Protein 3OMZ (pdb70)

Solvent-accessible surface area: 36456 Å² total; per-residue (Å²): 124,53,85,82,47,63,55,36,47,9,90,7,82,12,96,96,89,46,10,0,3,0,18,18,34,104,54,116,17,6,115,22,12,2,37,9,20,22,102,71,79,49,68,67,55,49,120,82,45,60,117,52,35,29,37,17,101,28,95,181,53,22,60,0,32,2,80,81,4,46,66,113,13,31,14,14,4,2,4,0,28,24,22,188,80,71,97,74,0,39,24,5,58,24,32,35,8,77,7,75,123,94,47,15,65,9,48,9,32,68,1,64,39,74,53,83,29,55,5,20,2,17,0,34,6,37,23,82,56,231,54,4,54,1,0,1,1,32,22,52,111,82,91,23,8,65,43,18,4,23,1,1,6,124,80,88,77,13,90,48,90,78,33,38,2,80,29,57,88,53,27,54,9,0,17,0,47,7,66,49,1,78,83,77,7,38,8,43,5,0,0,0,0,3,73,50,57,60,90,37,16,67,2,38,9,0,127,9,2,120,5,51,12,83,152,129,45,89,90,58,57,56,46,53,7,73,13,76,19,72,117,77,41,23,0,7,0,22,14,30,102,49,106,30,3,73,28,11,2,55,44,25,53,93,91,78,55,72,40,56,39,118,86,49,72,130,56,32,36,88,39,151,50,40,0,61,6,74,110,5,50,81,108,24,31,13,19,7,2,4,0,21,13,20,104,126,84,92,24,0,81,14,6,55,24,36,29,10,79,2,80,140,96,47,18,58,40,98,58,14,52,36,73,63,89,32,44,7,52,4,32,1,6,7,42,10,91,56,245,51,15,53,4,0,0,1,34,31,48,106,83,88,17,5,73,48,17,7,29,2,0,19,128,78,161,82,16,128,52,76,59,32,36,4,85,29,74,53,58,3,55,8,0,12,0,41,2,51,45,6,89,70,82,3,39,6,32,0,0,1,0,0,1,68,48,51,64,123,34,22,62,2,49,6,1,125,10,15,119,3,54,8,78,143,105,85,63,76,52,54,49,28,84,26,92,28,55,121,80,40,25,0,6,5,23,89,132,38,12,105,30,15,0,39,34,24,68,210,63,64,60,73,69,74,148,146,48,52,61,50,53,158,69,25,7,56,23,104,118,15,45,67,138,37,43,19,28,22,19,4,4,43,14,22,108,122,92,126,47,0,39,27,16,51,32,36,82,34,55,16,109,108,65,33,70,80,215,113,81,51,75,7,47,58,67,49,99,117,262,53,24,82,22,5,20,1,32,28,50,148,78,69,45,30,58,56,31,18,18,15,19,47,136,67,168,65,39,74,65,88,120,98,35,23,67,47,71,126,59,50,13,33,33,42,42,125,87,134,11,23,1,26,0,36,43,48,48,120,36,23,36,3,58,20,2,83,93,135,129,91,50,137,19,74,25,98,50,152,97,84,20,5,7,13,27,21,95,160,87,130,28,31,1,34,31,6,65,93,77,73,43,70,66,93,68,111,87,64,108,49,62,20,156,186,31,21,8,34,32,67,105,97,119,62,41,23,30,25,71,4,2,33,34,35,112,91,91,177,38,29,56,88,15,82,32,48,72,36,108,221,128,77,55,293,39,55,6,78,64,50,49,30,48,28,42,25,74,57,123

Radius of gyration: 37.57 Å; Cα contacts (8 Å, |Δi|>4): 1800; chains: 4; bounding box: 60×83×100 Å

Secondary structure (DSSP, 8-state):
-EEEETT--EEEE----EEEEEEE-TTSPPEEEEEEETTT--EEEPTTPPBTTEEEE-----EEEESS--GGG-EEEEEEEE-TTSS-EEE---EEEEEE--EEE-----EEEETT--EEE--EEE---SS-EEEEEEE-TT--EEEEEEEETTS---EETTEEE--BGGGTB--EEESS--GGG-SEEEEEEES-SSTT---EE---EEEEEE-/-EEEETT--EEEE----EEEEEEE-TTS--EEEEEEETTT--EEEPTT--TTSEE---EEEE-S--GGG-EEEEEEEE-TTSSSEEE---EEEEEE--EEE--EEEEETTS-EEE--EEE---SS-EEEEEEE-TTS-EEEEEEEETTS---EETTEEE--BGGGTB--EEE-S--GGG-SEEEEEEE---STT---EE---EEEEEE-/-B-TT--EEEE----EEEEEE----EEEEEEETTT--EEE---SEE---EEEE-S--GGG-EEEEEEEE-TTSSSEEE---EEE-B--EEE----B--EEE--SSS-EEEEEE--TT---EEEEEEESSS---EETTEEEEEE--EEEEE---EEEEEES---TT--EEE--/----B--B-----EEEEEEE---EEEEEEETTTTEEEEPTT--EEE---BEEE---TT-EEEEEEEE-TTSSSEEE---EEE--EE---EESS-STT---B--

Structure (mmCIF, N/CA/C/O backbone):
data_3OMZ
#
_entry.id   3OMZ
#
_cell.length_a   112.370
_cell.length_b   112.370
_cell.length_c   108.110
_cell.angle_alpha   90.00
_cell.angle_beta   90.00
_cell.angle_gamma   90.00
#
_symmetry.space_group_name_H-M   'P 43'
#
loop_
_atom_site.group_PDB
_atom_site.id
_atom_site.type_symbol
_atom_site.label_atom_id
_atom_site.label_alt_id
_atom_site.label_comp_id
_atom_site.label_asym_id
_atom_site.label_entity_id
_atom_site.label_seq_id
_atom_site.pdbx_PDB_ins_code
_atom_site.Cartn_x
_atom_site.Cartn_y
_atom_site.Cartn_z
_atom_site.occupancy
_atom_site.B_iso_or_equiv
_atom_site.auth_seq_id
_atom_site.auth_comp_id
_atom_site.auth_asym_id
_atom_site.auth_atom_id
_atom_site.pdbx_PDB_model_num
ATOM 1 N N . SER A 1 11 ? -27.637 56.923 -8.137 1.00 72.97 11 SER A N 1
ATOM 2 C CA . SER A 1 11 ? -28.778 56.523 -9.070 1.00 78.41 11 SER A CA 1
ATOM 3 C C . SER A 1 11 ? -28.589 57.018 -10.503 1.00 79.09 11 SER A C 1
ATOM 4 O O . SER A 1 11 ? -28.995 58.106 -10.845 1.00 81.61 11 SER A O 1
ATOM 6 N N . VAL A 1 12 ? -28.033 56.170 -11.348 1.00 78.45 12 VAL A N 1
ATOM 7 C CA . VAL A 1 12 ? -27.451 56.603 -12.598 1.00 78.36 12 VAL A CA 1
ATOM 8 C C . VAL A 1 12 ? -28.014 55.802 -13.764 1.00 82.04 12 VAL A C 1
ATOM 9 O O . VAL A 1 12 ? -27.822 54.585 -13.843 1.00 80.80 12 VAL A O 1
ATOM 13 N N . ILE A 1 13 ? -28.720 56.492 -14.659 1.00 86.99 13 ILE A N 1
ATOM 14 C CA . ILE A 1 13 ? -29.248 55.867 -15.879 1.00 91.11 13 ILE A CA 1
ATOM 15 C C . ILE A 1 13 ? -28.188 55.939 -16.982 1.00 90.77 13 ILE A C 1
ATOM 16 O O . ILE A 1 13 ? -27.352 56.837 -17.007 1.00 88.09 13 ILE A O 1
ATOM 18 N N . ARG A 1 14 ? -28.204 54.952 -17.863 1.00 94.05 14 ARG A N 1
ATOM 19 C CA . ARG A 1 14 ? -27.275 54.908 -18.974 1.00 95.69 14 ARG A CA 1
ATOM 20 C C . ARG A 1 14 ? -27.781 53.831 -19.954 1.00 101.14 14 ARG A C 1
ATOM 21 O O . ARG A 1 14 ? -28.910 53.348 -19.801 1.00 104.86 14 ARG A O 1
ATOM 27 N N . GLN A 1 15 ? -26.995 53.488 -20.976 1.00 102.82 15 GLN A N 1
ATOM 28 C CA . GLN A 1 15 ? -27.513 52.642 -22.069 1.00 108.18 15 GLN A CA 1
ATOM 29 C C . GLN A 1 15 ? -26.427 52.000 -22.944 1.00 108.94 15 GLN A C 1
ATOM 30 O O . GLN A 1 15 ? -25.447 52.648 -23.334 1.00 108.40 15 GLN A O 1
ATOM 32 N N . THR A 1 16 ? -26.651 50.725 -23.266 1.00 111.08 16 THR A N 1
ATOM 33 C CA . THR A 1 16 ? -25.604 49.824 -23.754 1.00 110.31 16 THR A CA 1
ATOM 34 C C . THR A 1 16 ? -24.716 50.436 -24.828 1.00 111.49 16 THR A C 1
ATOM 35 O O . THR A 1 16 ? -25.182 51.193 -25.678 1.00 114.33 16 THR A O 1
ATOM 39 N N . GLY A 1 17 ? -23.427 50.104 -24.754 1.00 108.76 17 GLY A N 1
ATOM 40 C CA . GLY A 1 17 ? -22.419 50.661 -25.649 1.00 110.24 17 GLY A CA 1
ATOM 41 C C . GLY A 1 17 ? -21.804 51.924 -25.072 1.00 106.01 17 GLY A C 1
ATOM 42 O O . GLY A 1 17 ? -20.812 52.437 -25.593 1.00 107.04 17 GLY A O 1
ATOM 43 N N . SER A 1 18 ? -22.396 52.428 -23.993 1.00 101.75 18 SER A N 1
ATOM 44 C CA . SER A 1 18 ? -21.932 53.643 -23.364 1.00 97.83 18 SER A CA 1
ATOM 45 C C . SER A 1 18 ? -20.880 53.290 -22.309 1.00 93.50 18 SER A C 1
ATOM 46 O O . SER A 1 18 ? -20.381 52.159 -22.272 1.00 93.78 18 SER A O 1
ATOM 48 N N . SER A 1 19 ? -20.557 54.267 -21.456 1.00 89.85 19 SER A N 1
ATOM 49 C CA . SER A 1 19 ? -19.592 54.119 -20.363 1.00 84.20 19 SER A CA 1
ATOM 50 C C . SER A 1 19 ? -20.146 54.765 -19.104 1.00 79.99 19 SER A C 1
ATOM 51 O O . SER A 1 19 ? -21.109 55.546 -19.168 1.00 80.71 19 SER A O 1
ATOM 54 N N . ALA A 1 20 ? -19.537 54.444 -17.964 1.00 75.17 20 ALA A N 1
ATOM 55 C CA . ALA A 1 20 ? -20.033 54.913 -16.664 1.00 72.58 20 ALA A CA 1
ATOM 56 C C . ALA A 1 20 ? -18.915 55.109 -15.648 1.00 69.33 20 ALA A C 1
ATOM 57 O O . ALA A 1 20 ? -17.987 54.307 -15.555 1.00 69.24 20 ALA A O 1
ATOM 59 N N . GLU A 1 21 ? -19.027 56.151 -14.843 1.00 67.33 21 GLU A N 1
ATOM 60 C CA . GLU A 1 21 ? -17.954 56.485 -13.954 1.00 64.84 21 GLU A CA 1
ATOM 61 C C . GLU A 1 21 ? -18.433 56.390 -12.540 1.00 62.73 21 GLU A C 1
ATOM 62 O O . GLU A 1 21 ? -19.072 57.301 -12.067 1.00 63.56 21 GLU A O 1
ATOM 68 N N . ILE A 1 22 ? -18.153 55.283 -11.860 1.00 61.87 22 ILE A N 1
ATOM 69 C CA . ILE A 1 22 ? -18.471 55.205 -10.426 1.00 61.25 22 ILE A CA 1
ATOM 70 C C . ILE A 1 22 ? -17.322 55.930 -9.707 1.00 60.99 22 ILE A C 1
ATOM 71 O O . ILE A 1 22 ? -16.156 55.766 -10.062 1.00 60.24 22 ILE A O 1
ATOM 73 N N . THR A 1 23 ? -17.691 56.788 -8.761 1.00 62.63 23 THR A N 1
ATOM 74 C CA . THR A 1 23 ? -16.766 57.551 -7.949 1.00 63.83 23 THR A CA 1
ATOM 75 C C . THR A 1 23 ? -16.816 56.873 -6.624 1.00 63.79 23 THR A C 1
ATOM 76 O O . THR A 1 23 ? -17.569 55.948 -6.477 1.00 64.15 23 THR A O 1
ATOM 80 N N . CYS A 1 24 ? -16.077 57.358 -5.640 1.00 66.46 24 CYS A N 1
ATOM 81 C CA . CYS A 1 24 ? -15.937 56.630 -4.383 1.00 66.31 24 CYS A CA 1
ATOM 82 C C . CYS A 1 24 ? -15.676 57.570 -3.236 1.00 66.97 24 CYS A C 1
ATOM 83 O O . CYS A 1 24 ? -14.779 58.372 -3.310 1.00 67.86 24 CYS A O 1
ATOM 86 N N . ASP A 1 25 ? -16.415 57.449 -2.156 1.00 68.18 25 ASP A N 1
ATOM 87 C CA . ASP A 1 25 ? -16.378 58.499 -1.149 1.00 72.14 25 ASP A CA 1
ATOM 88 C C . ASP A 1 25 ? -15.873 58.067 0.220 1.00 73.43 25 ASP A C 1
ATOM 89 O O . ASP A 1 25 ? -16.491 58.384 1.241 1.00 75.97 25 ASP A O 1
ATOM 94 N N . LEU A 1 26 ? -14.744 57.365 0.247 1.00 72.68 26 LEU A N 1
ATOM 95 C CA . LEU A 1 26 ? -14.244 56.783 1.494 1.00 74.07 26 LEU A CA 1
ATOM 96 C C . LEU A 1 26 ? -13.308 57.743 2.226 1.00 77.67 26 LEU A C 1
ATOM 97 O O . LEU A 1 26 ? -12.358 58.265 1.633 1.00 78.50 26 LEU A O 1
ATOM 102 N N . GLY A 1 32 ? -4.492 51.685 1.714 1.00 79.63 32 GLY A N 1
ATOM 103 C CA . GLY A 1 32 ? -4.203 52.137 0.360 1.00 78.63 32 GLY A CA 1
ATOM 104 C C . GLY A 1 32 ? -4.947 51.367 -0.719 1.00 75.21 32 GLY A C 1
ATOM 105 O O . GLY A 1 32 ? -5.025 51.826 -1.884 1.00 75.49 32 GLY A O 1
ATOM 106 N N . TYR A 1 33 ? -5.470 50.193 -0.360 1.00 71.45 33 TYR A N 1
ATOM 107 C CA . TYR A 1 33 ? -6.103 49.322 -1.343 1.00 68.48 33 TYR A CA 1
ATOM 108 C C . TYR A 1 33 ? -7.575 49.597 -1.399 1.00 65.12 33 TYR A C 1
ATOM 109 O O . TYR A 1 33 ? -8.238 49.715 -0.374 1.00 64.86 33 TYR A O 1
ATOM 118 N N . ILE A 1 34 ? -8.116 49.680 -2.593 1.00 63.25 34 ILE A N 1
ATOM 119 C CA . ILE A 1 34 ? -9.548 49.870 -2.705 1.00 61.04 34 ILE A CA 1
ATOM 120 C C . ILE A 1 34 ? -10.149 48.710 -3.439 1.00 59.59 34 ILE A C 1
ATOM 121 O O . ILE A 1 34 ? -9.608 48.233 -4.439 1.00 60.21 34 ILE A O 1
ATOM 126 N N . HIS A 1 35 ? -11.300 48.292 -2.956 1.00 58.64 35 HIS A N 1
ATOM 127 C CA . HIS A 1 35 ? -11.997 47.158 -3.518 1.00 58.15 35 HIS A CA 1
ATOM 128 C C . HIS A 1 35 ? -13.344 47.615 -4.088 1.00 58.02 35 HIS A C 1
ATOM 129 O O . HIS A 1 35 ? -14.198 48.141 -3.356 1.00 57.00 35 HIS A O 1
ATOM 136 N N . TRP A 1 36 ? -13.537 47.414 -5.385 1.00 58.84 36 TRP A N 1
ATOM 137 C CA . TRP A 1 36 ? -14.836 47.676 -6.013 1.00 59.30 36 TRP A CA 1
ATOM 138 C C . TRP A 1 36 ? -15.681 46.401 -6.026 1.00 59.09 36 TRP A C 1
ATOM 139 O O . TRP A 1 36 ? -15.213 45.354 -6.477 1.00 60.03 36 TRP A O 1
ATOM 150 N N . TYR A 1 37 ? -16.909 46.501 -5.517 1.00 57.90 37 TYR A N 1
ATOM 151 C CA . TYR A 1 37 ? -17.855 45.407 -5.513 1.00 57.56 37 TYR A CA 1
ATOM 152 C C . TYR A 1 37 ? -19.070 45.755 -6.358 1.00 58.86 37 TYR A C 1
ATOM 153 O O . TYR A 1 37 ? -19.410 46.930 -6.520 1.00 58.52 37 TYR A O 1
ATOM 162 N N . LEU A 1 38 ? -19.742 44.727 -6.879 1.00 60.37 38 LEU A N 1
ATOM 163 C CA . LEU A 1 38 ? -20.983 44.907 -7.651 1.00 62.05 38 LEU A CA 1
ATOM 164 C C . LEU A 1 38 ? -22.057 44.124 -6.998 1.00 63.10 38 LEU A C 1
ATOM 165 O O . LEU A 1 38 ? -21.849 42.961 -6.715 1.00 64.30 38 LEU A O 1
ATOM 170 N N . HIS A 1 39 ? -23.218 44.732 -6.797 1.00 64.09 39 HIS A N 1
ATOM 171 C CA . HIS A 1 39 ? -24.308 44.053 -6.115 1.00 65.66 39 HIS A CA 1
ATOM 172 C C . HIS A 1 39 ? -25.564 44.038 -6.949 1.00 69.35 39 HIS A C 1
ATOM 173 O O . HIS A 1 39 ? -26.264 45.034 -7.014 1.00 70.36 39 HIS A O 1
ATOM 180 N N . GLN A 1 40 ? -25.844 42.901 -7.581 1.00 71.92 40 GLN A N 1
ATOM 181 C CA . GLN A 1 40 ? -26.965 42.779 -8.520 1.00 75.89 40 GLN A CA 1
ATOM 182 C C . GLN A 1 40 ? -28.195 42.207 -7.832 1.00 78.88 40 GLN A C 1
ATOM 183 O O . GLN A 1 40 ? -28.072 41.487 -6.849 1.00 78.68 40 GLN A O 1
ATOM 189 N N . GLU A 1 41 ? -29.381 42.522 -8.352 1.00 82.73 41 GLU A N 1
ATOM 190 C CA . GLU A 1 41 ? -30.641 42.119 -7.714 1.00 85.82 41 GLU A CA 1
ATOM 191 C C . GLU A 1 41 ? -30.695 40.633 -7.398 1.00 87.31 41 GLU A C 1
ATOM 192 O O . GLU A 1 41 ? -30.594 39.789 -8.289 1.00 89.07 41 GLU A O 1
ATOM 194 N N . GLY A 1 42 ? -30.856 40.324 -6.117 1.00 87.02 42 GLY A N 1
ATOM 195 C CA . GLY A 1 42 ? -31.153 38.969 -5.689 1.00 89.68 42 GLY A CA 1
ATOM 196 C C . GLY A 1 42 ? -29.914 38.107 -5.624 1.00 87.09 42 GLY A C 1
ATOM 197 O O . GLY A 1 42 ? -29.943 36.969 -5.123 1.00 88.73 42 GLY A O 1
ATOM 198 N N . LYS A 1 43 ? -28.820 38.657 -6.126 1.00 83.37 43 LYS A N 1
ATOM 199 C CA . LYS A 1 43 ? -27.542 37.994 -6.071 1.00 80.51 43 LYS A CA 1
ATOM 200 C C . LYS A 1 43 ? -26.803 38.468 -4.826 1.00 76.67 43 LYS A C 1
ATOM 201 O O . LYS A 1 43 ? -27.198 39.471 -4.226 1.00 75.81 43 LYS A O 1
ATOM 207 N N . ALA A 1 44 ? -25.766 37.740 -4.410 1.00 74.92 44 ALA A N 1
ATOM 208 C CA . ALA A 1 44 ? -24.894 38.240 -3.329 1.00 72.00 44 ALA A CA 1
ATOM 209 C C . ALA A 1 44 ? -23.849 39.139 -3.940 1.00 69.09 44 ALA A C 1
ATOM 210 O O . ALA A 1 44 ? -23.326 38.825 -5.005 1.00 70.36 44 ALA A O 1
ATOM 212 N N . PRO A 1 45 ? -23.544 40.266 -3.278 1.00 66.65 45 PRO A N 1
ATOM 213 C CA . PRO A 1 45 ? -22.457 41.166 -3.661 1.00 63.95 45 PRO A CA 1
ATOM 214 C C . PRO A 1 45 ? -21.125 40.449 -3.950 1.00 62.51 45 PRO A C 1
ATOM 215 O O . PRO A 1 45 ? -20.807 39.426 -3.331 1.00 63.48 45 PRO A O 1
ATOM 219 N N . GLN A 1 46 ? -20.360 40.973 -4.893 1.00 61.18 46 GLN A N 1
ATOM 220 C CA . GLN A 1 46 ? -19.121 40.332 -5.283 1.00 61.41 46 GLN A CA 1
ATOM 221 C C . GLN A 1 46 ? -18.042 41.333 -5.604 1.00 58.95 46 GLN A C 1
ATOM 222 O O . GLN A 1 46 ? -18.319 42.389 -6.135 1.00 60.71 46 GLN A O 1
ATOM 228 N N . ARG A 1 47 ? -16.803 40.995 -5.307 1.00 57.08 47 ARG A N 1
ATOM 229 C CA . ARG A 1 47 ? -15.681 41.856 -5.664 1.00 55.53 47 ARG A CA 1
ATOM 230 C C . ARG A 1 47 ? -15.455 41.727 -7.162 1.00 55.89 47 ARG A C 1
ATOM 231 O O . ARG A 1 47 ? -15.553 40.633 -7.705 1.00 58.89 47 ARG A O 1
ATOM 239 N N . LEU A 1 48 ? -15.212 42.841 -7.835 1.00 54.49 48 LEU A N 1
ATOM 240 C CA . LEU A 1 48 ? -14.908 42.831 -9.267 1.00 56.31 48 LEU A CA 1
ATOM 241 C C . LEU A 1 48 ? -13.391 42.828 -9.467 1.00 56.47 48 LEU A C 1
ATOM 242 O O . LEU A 1 48 ? -12.847 42.102 -10.312 1.00 57.54 48 LEU A O 1
ATOM 247 N N . LEU A 1 49 ? -12.725 43.680 -8.697 1.00 55.27 49 LEU A N 1
ATOM 248 C CA . LEU A 1 49 ? -11.284 43.699 -8.618 1.00 56.16 49 LEU A CA 1
ATOM 249 C C . LEU A 1 49 ? -10.873 44.491 -7.393 1.00 55.61 49 LEU A C 1
ATOM 250 O O . LEU A 1 49 ? -11.735 44.928 -6.604 1.00 56.20 49 LEU A O 1
ATOM 255 N N . TYR A 1 50 ? -9.566 44.659 -7.207 1.00 56.43 50 TYR A N 1
ATOM 256 C CA . TYR A 1 50 ? -9.060 45.617 -6.242 1.00 56.25 50 TYR A CA 1
ATOM 257 C C . TYR A 1 50 ? -7.910 46.317 -6.838 1.00 58.48 50 TYR A C 1
ATOM 258 O O . TYR A 1 50 ? -7.222 45.776 -7.688 1.00 60.89 50 TYR A O 1
ATOM 267 N N . TYR A 1 51 ? -7.688 47.535 -6.376 1.00 59.35 51 TYR A N 1
ATOM 268 C CA . TYR A 1 51 ? -6.732 48.416 -7.024 1.00 61.85 51 TYR A CA 1
ATOM 269 C C . TYR A 1 51 ? -5.900 49.075 -5.985 1.00 62.86 51 TYR A C 1
ATOM 270 O O . TYR A 1 51 ? -6.417 49.567 -4.988 1.00 62.77 51 TYR A O 1
ATOM 279 N N . ASP A 1 52 ? -4.598 49.068 -6.205 1.00 65.73 52 ASP A N 1
ATOM 280 C CA . ASP A 1 52 ? -3.710 49.746 -5.303 1.00 67.79 52 ASP A CA 1
ATOM 281 C C . ASP A 1 52 ? -3.304 51.086 -5.902 1.00 69.34 52 ASP A C 1
ATOM 282 O O . ASP A 1 52 ? -2.729 51.144 -6.990 1.00 69.98 52 ASP A O 1
ATOM 287 N N . SER A 1 53 ? -3.633 52.162 -5.181 1.00 69.35 53 SER A N 1
ATOM 288 C CA . SER A 1 53 ? -3.299 53.519 -5.607 1.00 70.22 53 SER A CA 1
ATOM 289 C C . SER A 1 53 ? -1.798 53.634 -5.706 1.00 73.51 53 SER A C 1
ATOM 290 O O . SER A 1 53 ? -1.271 53.979 -6.751 1.00 75.77 53 SER A O 1
ATOM 292 N N . TYR A 1 54 ? -1.104 53.310 -4.627 1.00 74.83 54 TYR A N 1
ATOM 293 C CA . TYR A 1 54 ? 0.335 53.545 -4.571 1.00 79.65 54 TYR A CA 1
ATOM 294 C C . TYR A 1 54 ? 1.015 53.145 -5.890 1.00 81.78 54 TYR A C 1
ATOM 295 O O . TYR A 1 54 ? 1.589 53.981 -6.583 1.00 83.38 54 TYR A O 1
ATOM 297 N N . THR A 1 55 ? 0.894 51.862 -6.226 1.00 81.42 55 THR A N 1
ATOM 298 C CA . THR A 1 55 ? 1.523 51.252 -7.394 1.00 83.40 55 THR A CA 1
ATOM 299 C C . THR A 1 55 ? 0.775 51.500 -8.721 1.00 82.36 55 THR A C 1
ATOM 300 O O . THR A 1 55 ? 1.277 51.171 -9.792 1.00 85.44 55 THR A O 1
ATOM 302 N N . SER A 1 56 ? -0.428 52.062 -8.651 1.00 79.27 56 SER A N 1
ATOM 303 C CA . SER A 1 56 ? -1.346 52.087 -9.802 1.00 78.34 56 SER A CA 1
ATOM 304 C C . SER A 1 56 ? -1.693 50.684 -10.307 1.00 77.62 56 SER A C 1
ATOM 305 O O . SER A 1 56 ? -2.357 50.523 -11.328 1.00 77.53 56 SER A O 1
ATOM 308 N N . SER A 1 57 ? -1.238 49.666 -9.587 1.00 78.13 57 SER A N 1
ATOM 309 C CA . SER A 1 57 ? -1.520 48.283 -9.953 1.00 77.63 57 SER A CA 1
ATOM 310 C C . SER A 1 57 ? -3.028 48.015 -9.865 1.00 73.36 57 SER A C 1
ATOM 311 O O . SER A 1 57 ? -3.747 48.682 -9.131 1.00 69.66 57 SER A O 1
ATOM 313 N N . VAL A 1 58 ? -3.492 47.050 -10.651 1.00 74.30 58 VAL A N 1
ATOM 314 C CA . VAL A 1 58 ? -4.861 46.550 -10.559 1.00 71.64 58 VAL A CA 1
ATOM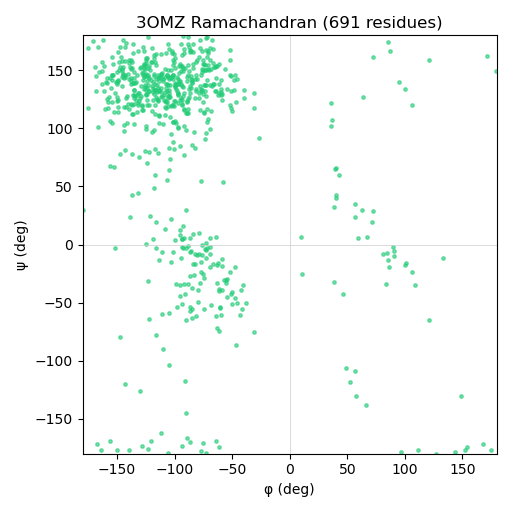 315 C C . VAL A 1 58 ? -4.857 45.031 -10.672 1.00 71.48 58 VAL A C 1
ATOM 316 O O . VAL A 1 58 ? -4.075 44.465 -11.421 1.00 73.90 58 VAL A O 1
ATOM 320 N N . VAL A 1 59 ? -5.732 44.375 -9.928 1.00 68.50 59 VAL A N 1
ATOM 321 C CA . VAL A 1 59 ? -5.808 42.928 -9.962 1.00 69.43 59 VAL A CA 1
ATOM 322 C C . VAL A 1 59 ? -7.248 42.528 -10.201 1.00 69.30 59 VAL A C 1
ATOM 323 O O . VAL A 1 59 ? -8.097 42.794 -9.375 1.00 66.87 59 VAL A O 1
ATOM 327 N N . LEU A 1 60 ? -7.531 41.886 -11.330 1.00 73.40 60 LEU A N 1
ATOM 328 C CA . LEU A 1 60 ? -8.921 41.614 -11.714 1.00 73.51 60 LEU A CA 1
ATOM 329 C C . LEU A 1 60 ? -9.287 40.222 -11.211 1.00 75.61 60 LEU A C 1
ATOM 330 O O . LEU A 1 60 ? -8.413 39.382 -11.052 1.00 78.08 60 LEU A O 1
ATOM 333 N N . GLU A 1 61 ? -10.559 39.959 -10.951 1.00 76.36 61 GLU A N 1
ATOM 334 C CA . GLU A 1 61 ? -10.952 38.597 -10.544 1.00 79.36 61 GLU A CA 1
ATOM 335 C C . GLU A 1 61 ? -11.233 37.678 -11.730 1.00 83.99 61 GLU A C 1
ATOM 336 O O . GLU A 1 61 ? -11.354 38.141 -12.883 1.00 86.24 61 GLU A O 1
ATOM 342 N N . SER A 1 62 ? -11.342 36.380 -11.434 1.00 86.14 62 SER A N 1
ATOM 343 C CA . SER A 1 62 ? -11.544 35.346 -12.467 1.00 91.12 62 SER A CA 1
ATOM 344 C C . SER A 1 62 ? -12.698 35.668 -13.394 1.00 92.36 62 SER A C 1
ATOM 345 O O . SER A 1 62 ? -13.802 36.022 -12.959 1.00 90.38 62 SER A O 1
ATOM 348 N N . GLY A 1 63 ? -12.431 35.543 -14.685 1.00 96.37 63 GLY A N 1
ATOM 349 C CA . GLY A 1 63 ? -13.434 35.813 -15.689 1.00 98.38 63 GLY A CA 1
ATOM 350 C C . GLY A 1 63 ? -13.530 37.277 -16.021 1.00 96.33 63 GLY A C 1
ATOM 351 O O . GLY A 1 63 ? -13.803 37.616 -17.168 1.00 99.87 63 GLY A O 1
ATOM 352 N N . ILE A 1 64 ? -13.312 38.153 -15.037 1.00 91.65 64 ILE A N 1
ATOM 353 C CA . ILE A 1 64 ? -13.409 39.589 -15.296 1.00 89.98 64 ILE A CA 1
ATOM 354 C C . ILE A 1 64 ? -12.405 39.987 -16.365 1.00 93.25 64 ILE A C 1
ATOM 355 O O . ILE A 1 64 ? -11.240 39.575 -16.337 1.00 94.49 64 ILE A O 1
ATOM 360 N N . SER A 1 65 ? -12.874 40.775 -17.325 1.00 95.24 65 SER A N 1
ATOM 361 C CA . SER A 1 65 ? -12.065 41.080 -18.502 1.00 99.28 65 SER A CA 1
ATOM 362 C C . SER A 1 65 ? -11.333 42.418 -18.360 1.00 96.68 65 SER A C 1
ATOM 363 O O . SER A 1 65 ? -11.935 43.439 -17.971 1.00 93.48 65 SER A O 1
ATOM 366 N N . PRO A 1 66 ? -10.016 42.401 -18.637 1.00 97.74 66 PRO A N 1
ATOM 367 C CA . PRO A 1 66 ? -9.174 43.602 -18.644 1.00 96.13 66 PRO A CA 1
ATOM 368 C C . PRO A 1 66 ? -9.560 44.563 -19.754 1.00 96.72 66 PRO A C 1
ATOM 369 O O . PRO A 1 66 ? -9.834 44.132 -20.868 1.00 101.38 66 PRO A O 1
ATOM 373 N N . GLY A 1 67 ? -9.575 45.853 -19.448 1.00 92.47 67 GLY A N 1
ATOM 374 C CA . GLY A 1 67 ? -9.976 46.852 -20.422 1.00 93.35 67 GLY A CA 1
ATOM 375 C C . GLY A 1 67 ? -11.466 47.121 -20.395 1.00 90.88 67 GLY A C 1
ATOM 376 O O . GLY A 1 67 ? -11.956 47.965 -21.150 1.00 92.48 67 GLY A O 1
ATOM 377 N N . LYS A 1 68 ? -12.181 46.387 -19.543 1.00 87.38 68 LYS A N 1
ATOM 378 C CA . LYS A 1 68 ? -13.582 46.673 -19.223 1.00 84.64 68 LYS A CA 1
ATOM 379 C C . LYS A 1 68 ? -13.670 47.691 -18.090 1.00 79.75 68 LYS A C 1
ATOM 380 O O . LYS A 1 68 ? -14.348 48.707 -18.199 1.00 78.85 68 LYS A O 1
ATOM 386 N N . TYR A 1 69 ? -13.007 47.392 -16.983 1.00 76.66 69 TYR A N 1
ATOM 387 C CA . TYR A 1 69 ? -12.976 48.307 -15.857 1.00 73.23 69 TYR A CA 1
ATOM 388 C C . TYR A 1 69 ? -11.682 49.080 -15.850 1.00 74.05 69 TYR A C 1
ATOM 389 O O . TYR A 1 69 ? -10.611 48.480 -15.858 1.00 76.11 69 TYR A O 1
ATOM 398 N N . ASP A 1 70 ? -11.766 50.407 -15.858 1.00 73.85 70 ASP A N 1
ATOM 399 C CA . ASP A 1 70 ? -10.577 51.224 -15.712 1.00 74.75 70 ASP A CA 1
ATOM 400 C C . ASP A 1 70 ? -10.647 51.945 -14.366 1.00 71.84 70 ASP A C 1
ATOM 401 O O . ASP A 1 70 ? -11.696 52.442 -13.980 1.00 70.78 70 ASP A O 1
ATOM 406 N N . THR A 1 71 ? -9.540 51.941 -13.626 1.00 71.52 71 THR A N 1
ATOM 407 C CA . THR A 1 71 ? -9.499 52.556 -12.306 1.00 69.58 71 THR A CA 1
ATOM 408 C C . THR A 1 71 ? -8.407 53.605 -12.197 1.00 70.68 71 THR A C 1
ATOM 409 O O . THR A 1 71 ? -7.309 53.405 -12.711 1.00 73.17 71 THR A O 1
ATOM 413 N N . TYR A 1 72 ? -8.726 54.703 -11.506 1.00 69.69 72 TYR A N 1
ATOM 414 C CA . TYR A 1 72 ? -7.871 55.870 -11.411 1.00 71.81 72 TYR A CA 1
ATOM 415 C C . TYR A 1 72 ? -7.969 56.559 -10.068 1.00 72.49 72 TYR A C 1
ATOM 416 O O . TYR A 1 72 ? -8.965 56.410 -9.377 1.00 72.98 72 TYR A O 1
ATOM 425 N N . GLY A 1 73 ? -6.953 57.328 -9.686 1.00 75.45 73 GLY A N 1
ATOM 426 C CA . GLY A 1 73 ? -7.056 58.156 -8.470 1.00 76.19 73 GLY A CA 1
ATOM 427 C C . GLY A 1 73 ? -6.481 57.602 -7.164 1.00 76.70 73 GLY A C 1
ATOM 428 O O . GLY A 1 73 ? -5.936 56.503 -7.119 1.00 76.24 73 GLY A O 1
ATOM 429 N N . SER A 1 74 ? -6.628 58.392 -6.099 1.00 78.32 74 SER A N 1
ATOM 430 C CA . SER A 1 74 ? -5.998 58.145 -4.793 1.00 79.94 74 SER A CA 1
ATOM 431 C C . SER A 1 74 ? -6.863 58.745 -3.694 1.00 80.73 74 SER A C 1
ATOM 432 O O . SER A 1 74 ? -7.014 58.152 -2.624 1.00 82.62 74 SER A O 1
ATOM 434 N N . LYS A 1 77 ? -12.128 62.043 -3.393 1.00 81.08 77 LYS A N 1
ATOM 435 C CA . LYS A 1 77 ? -12.004 63.193 -4.306 1.00 82.37 77 LYS A CA 1
ATOM 436 C C . LYS A 1 77 ? -11.443 62.806 -5.688 1.00 81.03 77 LYS A C 1
ATOM 437 O O . LYS A 1 77 ? -11.927 63.270 -6.736 1.00 82.17 77 LYS A O 1
ATOM 440 N N . ASN A 1 78 ? -10.418 61.958 -5.695 1.00 78.80 78 ASN A N 1
ATOM 441 C CA . ASN A 1 78 ? -9.840 61.507 -6.945 1.00 76.26 78 ASN A CA 1
ATOM 442 C C . ASN A 1 78 ? -10.345 60.113 -7.391 1.00 72.30 78 ASN A C 1
ATOM 443 O O . ASN A 1 78 ? -10.477 59.902 -8.585 1.00 72.98 78 ASN A O 1
ATOM 445 N N . LEU A 1 79 ? -10.639 59.181 -6.475 1.00 68.25 79 LEU A N 1
ATOM 446 C CA . LEU A 1 79 ? -10.778 57.738 -6.846 1.00 65.31 79 LEU A CA 1
ATOM 447 C C . LEU A 1 79 ? -12.013 57.345 -7.652 1.00 62.15 79 LEU A C 1
ATOM 448 O O . LEU A 1 79 ? -13.128 57.398 -7.141 1.00 62.66 79 LEU A O 1
ATOM 453 N N . ARG A 1 80 ? -11.832 56.868 -8.872 1.00 59.20 80 ARG A N 1
ATOM 454 C CA . ARG A 1 80 ? -12.970 56.537 -9.693 1.00 56.55 80 ARG A CA 1
ATOM 455 C C . ARG A 1 80 ? -12.752 55.219 -10.405 1.00 58.26 80 ARG A C 1
ATOM 456 O O . ARG A 1 80 ? -11.626 54.789 -10.595 1.00 57.96 80 ARG A O 1
ATOM 462 N N . MET A 1 81 ? -13.845 54.572 -10.805 1.00 60.27 81 MET A N 1
ATOM 463 C CA . MET A 1 81 ? -13.781 53.438 -11.728 1.00 62.71 81 MET A CA 1
ATOM 464 C C . MET A 1 81 ? -14.669 53.728 -12.913 1.00 64.37 81 MET A C 1
ATOM 465 O O . MET A 1 81 ? -15.840 54.060 -12.726 1.00 64.72 81 MET A O 1
ATOM 470 N N . ILE A 1 82 ? -14.120 53.585 -14.122 1.00 66.13 82 ILE A N 1
ATOM 471 C CA . ILE A 1 82 ? -14.914 53.658 -15.337 1.00 68.06 82 ILE A CA 1
ATOM 472 C C . ILE A 1 82 ? -15.153 52.274 -15.985 1.00 70.62 82 ILE A C 1
ATOM 473 O O . ILE A 1 82 ? -14.210 51.533 -16.232 1.00 71.43 82 ILE A O 1
ATOM 478 N N . LEU A 1 83 ? -16.429 51.968 -16.252 1.00 72.74 83 LEU A N 1
ATOM 479 C CA . LEU A 1 83 ? -16.905 50.801 -17.009 1.00 75.75 83 LEU A CA 1
ATOM 480 C C . LEU A 1 83 ? -16.954 51.092 -18.512 1.00 81.34 83 LEU A C 1
ATOM 481 O O . LEU A 1 83 ? -17.516 52.108 -18.915 1.00 82.29 83 LEU A O 1
ATOM 486 N N . ARG A 1 84 ? -16.445 50.175 -19.343 1.00 86.06 84 ARG A N 1
ATOM 487 C CA . ARG A 1 84 ? -16.040 50.514 -20.727 1.00 91.04 84 ARG A CA 1
ATOM 488 C C . ARG A 1 84 ? -17.027 50.273 -21.854 1.00 95.16 84 ARG A C 1
ATOM 489 O O . ARG A 1 84 ? -17.005 51.009 -22.854 1.00 98.50 84 ARG A O 1
ATOM 497 N N . ASN A 1 85 ? -17.837 49.221 -21.753 1.00 95.32 85 ASN A N 1
ATOM 498 C CA . ASN A 1 85 ? -18.767 48.882 -22.849 1.00 99.63 85 ASN A CA 1
ATOM 499 C C . ASN A 1 85 ? -20.065 48.378 -22.252 1.00 98.13 85 ASN A C 1
ATOM 500 O O . ASN A 1 85 ? -20.281 47.171 -22.160 1.00 99.93 85 ASN A O 1
ATOM 505 N N . LEU A 1 86 ? -20.935 49.283 -21.837 1.00 95.13 86 LEU A N 1
ATOM 506 C CA . LEU A 1 86 ? -22.036 48.864 -20.992 1.00 92.91 86 LEU A CA 1
ATOM 507 C C . LEU A 1 86 ? -22.999 47.917 -21.693 1.00 97.78 86 LEU A C 1
ATOM 508 O O . LEU A 1 86 ? -23.135 47.933 -22.917 1.00 102.67 86 LEU A O 1
ATOM 513 N N . ILE A 1 87 ? -23.641 47.086 -20.872 1.00 96.62 87 ILE A N 1
ATOM 514 C CA . ILE A 1 87 ? -24.535 46.009 -21.296 1.00 100.29 87 ILE A CA 1
ATOM 515 C C . ILE A 1 87 ? -25.452 45.759 -20.107 1.00 98.17 87 ILE A C 1
ATOM 516 O O . ILE A 1 87 ? -25.012 45.844 -18.968 1.00 93.18 87 ILE A O 1
ATOM 518 N N . GLU A 1 88 ? -26.721 45.459 -20.350 1.00 102.46 88 GLU A N 1
ATOM 519 C CA . GLU A 1 88 ? -27.707 45.426 -19.265 1.00 101.83 88 GLU A CA 1
ATOM 520 C C . GLU A 1 88 ? -27.256 44.647 -18.028 1.00 98.30 88 GLU A C 1
ATOM 521 O O . GLU A 1 88 ? -27.787 44.851 -16.934 1.00 96.98 88 GLU A O 1
ATOM 523 N N . ASN A 1 89 ? -26.261 43.778 -18.187 1.00 97.58 89 ASN A N 1
ATOM 524 C CA . ASN A 1 89 ? -25.756 42.981 -17.070 1.00 93.74 89 ASN A CA 1
ATOM 525 C C . ASN A 1 89 ? -24.850 43.798 -16.150 1.00 87.50 89 ASN A C 1
ATOM 526 O O . ASN A 1 89 ? -24.682 43.479 -14.979 1.00 84.64 89 ASN A O 1
ATOM 531 N N . ASP A 1 90 ? -24.264 44.860 -16.686 1.00 86.04 90 ASP A N 1
ATOM 532 C CA . ASP A 1 90 ? -23.518 45.814 -15.876 1.00 80.66 90 ASP A CA 1
ATOM 533 C C . ASP A 1 90 ? -24.471 46.541 -14.935 1.00 79.23 90 ASP A C 1
ATOM 534 O O . ASP A 1 90 ? -24.044 47.155 -13.963 1.00 75.14 90 ASP A O 1
ATOM 539 N N . SER A 1 91 ? -25.768 46.471 -15.238 1.00 82.95 91 SER A N 1
ATOM 540 C CA . SER A 1 91 ? -26.807 46.957 -14.333 1.00 82.73 91 SER A CA 1
ATOM 541 C C . SER A 1 91 ? -26.548 46.416 -12.929 1.00 79.69 91 SER A C 1
ATOM 542 O O . SER A 1 91 ? -26.118 45.274 -12.767 1.00 79.72 91 SER A O 1
ATOM 544 N N . GLY A 1 92 ? -26.789 47.239 -11.917 1.00 77.79 92 GLY A N 1
ATOM 545 C CA . GLY A 1 92 ? -26.509 46.846 -10.541 1.00 75.17 92 GLY A CA 1
ATOM 546 C C . GLY A 1 92 ? -26.012 48.030 -9.746 1.00 72.42 92 GLY A C 1
ATOM 547 O O . GLY A 1 92 ? -25.916 49.131 -10.275 1.00 73.20 92 GLY A O 1
ATOM 548 N N . VAL A 1 93 ? -25.685 47.805 -8.479 1.00 70.13 93 VAL A N 1
ATOM 549 C CA . VAL A 1 93 ? -25.191 48.873 -7.617 1.00 67.76 93 VAL A CA 1
ATOM 550 C C . VAL A 1 93 ? -23.751 48.628 -7.200 1.00 64.63 93 VAL A C 1
ATOM 551 O O . VAL A 1 93 ? -23.433 47.587 -6.615 1.00 64.04 93 VAL A O 1
ATOM 555 N N . TYR A 1 94 ? -22.891 49.605 -7.488 1.00 63.31 94 TYR A N 1
ATOM 556 C CA . TYR A 1 94 ? -21.440 49.465 -7.290 1.00 60.15 94 TYR A CA 1
ATOM 557 C C . TYR A 1 94 ? -20.961 50.100 -5.992 1.00 59.42 94 TYR A C 1
ATOM 558 O O . TYR A 1 94 ? -21.395 51.171 -5.630 1.00 60.09 94 TYR A O 1
ATOM 567 N N . TYR A 1 95 ? -20.070 49.419 -5.291 1.00 59.43 95 TYR A N 1
ATOM 568 C CA . TYR A 1 95 ? -19.514 49.914 -4.033 1.00 60.04 95 TYR A CA 1
ATOM 569 C C . TYR A 1 95 ? -17.986 49.890 -4.070 1.00 58.89 95 TYR A C 1
ATOM 570 O O . TYR A 1 95 ? -17.408 48.949 -4.580 1.00 59.79 95 TYR A O 1
ATOM 579 N N . CYS A 1 96 ? -17.330 50.889 -3.494 1.00 58.62 96 CYS A N 1
ATOM 580 C CA . CYS A 1 96 ? -15.886 50.832 -3.285 1.00 57.92 96 CYS A CA 1
ATOM 581 C C . CYS A 1 96 ? -15.665 50.476 -1.830 1.00 56.13 96 CYS A C 1
ATOM 582 O O . CYS A 1 96 ? -16.465 50.855 -1.006 1.00 56.54 96 CYS A O 1
ATOM 585 N N . ALA A 1 97 ? -14.612 49.722 -1.516 1.00 54.78 97 ALA A N 1
ATOM 586 C CA . ALA A 1 97 ? -14.390 49.268 -0.127 1.00 54.81 97 ALA A CA 1
ATOM 587 C C . ALA A 1 97 ? -12.917 49.236 0.300 1.00 53.56 97 ALA A C 1
ATOM 588 O O . ALA A 1 97 ? -12.045 49.184 -0.544 1.00 54.04 97 ALA A O 1
ATOM 590 N N . THR A 1 98 ? -12.663 49.293 1.604 1.00 52.62 98 THR A N 1
ATOM 591 C CA . THR A 1 98 ? -11.316 49.260 2.129 1.00 53.69 98 THR A CA 1
ATOM 592 C C . THR A 1 98 ? -11.296 48.742 3.519 1.00 54.55 98 THR A C 1
ATOM 593 O O . THR A 1 98 ? -12.167 49.070 4.292 1.00 55.32 98 THR A O 1
ATOM 597 N N . TRP A 1 99 ? -10.237 48.030 3.876 1.00 55.43 99 TRP A N 1
ATOM 598 C CA . TRP A 1 99 ? -10.106 47.550 5.233 1.00 57.65 99 TRP A CA 1
ATOM 599 C C . TRP A 1 99 ? -9.920 48.726 6.156 1.00 60.44 99 TRP A C 1
ATOM 600 O O . TRP A 1 99 ? -9.267 49.665 5.797 1.00 61.20 99 TRP A O 1
ATOM 611 N N . ASP A 1 100 ? -10.580 48.703 7.305 1.00 63.90 100 ASP A N 1
ATOM 612 C CA . ASP A 1 100 ? -10.354 49.686 8.357 1.00 68.86 100 ASP A CA 1
ATOM 613 C C . ASP A 1 100 ? -8.866 49.721 8.634 1.00 73.10 100 ASP A C 1
ATOM 614 O O . ASP A 1 100 ? -8.126 48.765 8.317 1.00 72.72 100 ASP A O 1
ATOM 616 N N . GLN A 1 101 ? -8.444 50.835 9.229 1.00 78.02 101 GLN A N 1
ATOM 617 C CA . GLN A 1 101 ? -7.068 51.044 9.661 1.00 82.18 101 GLN A CA 1
ATOM 618 C C . GLN A 1 101 ? -6.578 49.997 10.667 1.00 83.95 101 GLN A C 1
ATOM 619 O O . GLN A 1 101 ? -5.382 49.846 10.872 1.00 86.84 101 GLN A O 1
ATOM 625 N N . ASN A 1 102 ? -7.486 49.283 11.312 1.00 83.49 102 ASN A N 1
ATOM 626 C CA . ASN A 1 102 ? -7.068 48.299 12.306 1.00 85.96 102 ASN A CA 1
ATOM 627 C C . ASN A 1 102 ? -7.592 46.938 11.908 1.00 82.44 102 ASN A C 1
ATOM 628 O O . ASN A 1 102 ? -7.782 46.055 12.735 1.00 82.95 102 ASN A O 1
ATOM 630 N N . TYR A 1 103 ? -7.837 46.795 10.615 1.00 79.35 103 TYR A N 1
ATOM 631 C CA . TYR A 1 103 ? -8.416 45.572 10.044 1.00 77.13 103 TYR A CA 1
ATOM 632 C C . TYR A 1 103 ? -9.494 44.915 10.893 1.00 78.26 103 TYR A C 1
ATOM 633 O O . TYR A 1 103 ? -9.634 43.698 10.871 1.00 78.17 103 TYR A O 1
ATOM 642 N N . TYR A 1 104 ? -10.272 45.689 11.633 1.00 80.36 104 TYR A N 1
ATOM 643 C CA . TYR A 1 104 ? -11.402 45.089 12.297 1.00 81.58 104 TYR A CA 1
ATOM 644 C C . TYR A 1 104 ? -12.488 44.804 11.282 1.00 78.42 104 TYR A C 1
ATOM 645 O O . TYR A 1 104 ? -13.263 43.890 11.460 1.00 80.27 104 TYR A O 1
ATOM 654 N N . LYS A 1 105 ? -12.552 45.581 10.207 1.00 75.03 105 LYS A N 1
ATOM 655 C CA . LYS A 1 105 ? -13.715 45.540 9.334 1.00 70.73 105 LYS A CA 1
ATOM 656 C C . LYS A 1 105 ? -13.388 46.183 7.993 1.00 66.57 105 LYS A C 1
ATOM 657 O O . LYS A 1 105 ? -12.473 46.979 7.882 1.00 66.52 105 LYS A O 1
ATOM 663 N N . LYS A 1 106 ? -14.140 45.827 6.965 1.00 56.45 106 LYS A N 1
ATOM 664 C CA . LYS A 1 106 ? -14.001 46.467 5.682 1.00 54.54 106 LYS A CA 1
ATOM 665 C C . LYS A 1 106 ? -15.036 47.576 5.689 1.00 54.82 106 LYS A C 1
ATOM 666 O O . LYS A 1 106 ? -16.139 47.372 6.168 1.00 54.79 106 LYS A O 1
ATOM 672 N N . LEU A 1 107 ? -14.671 48.765 5.223 1.00 55.50 107 LEU A N 1
ATOM 673 C CA . LEU A 1 107 ? -15.627 49.880 5.134 1.00 57.33 107 LEU A CA 1
ATOM 674 C C . LEU A 1 107 ? -16.145 49.951 3.698 1.00 57.21 107 LEU A C 1
ATOM 675 O O . LEU A 1 107 ? -15.420 49.638 2.755 1.00 55.91 107 LEU A O 1
ATOM 677 N N . PHE A 1 108 ? -17.421 50.309 3.539 1.00 58.98 108 PHE A N 1
ATOM 678 C CA . PHE A 1 108 ? -18.041 50.389 2.212 1.00 58.54 108 PHE A CA 1
ATOM 679 C C . PHE A 1 108 ? -18.481 51.776 1.916 1.00 60.67 108 PHE A C 1
ATOM 680 O O . PHE A 1 108 ? -18.902 52.485 2.794 1.00 62.90 108 PHE A O 1
ATOM 688 N N . GLY A 1 109 ? -18.374 52.158 0.663 1.00 62.30 109 GLY A N 1
ATOM 689 C CA . GLY A 1 109 ? -18.802 53.477 0.218 1.00 65.96 109 GLY A CA 1
ATOM 690 C C . GLY A 1 109 ? -20.312 53.609 0.073 1.00 67.79 109 GLY A C 1
ATOM 691 O O . GLY A 1 109 ? -21.086 52.684 0.363 1.00 65.70 109 GLY A O 1
ATOM 692 N N . SER A 1 110 ? -20.723 54.786 -0.377 1.00 71.30 110 SER A N 1
ATOM 693 C CA . SER A 1 110 ? -22.126 55.161 -0.382 1.00 73.79 110 SER A CA 1
ATOM 694 C C . SER A 1 110 ? -23.003 54.228 -1.197 1.00 72.48 110 SER A C 1
ATOM 695 O O . SER A 1 110 ? -24.137 53.937 -0.783 1.00 74.12 110 SER A O 1
ATOM 698 N N . GLY A 1 111 ? -22.513 53.762 -2.345 1.00 70.07 111 GLY A N 1
ATOM 699 C CA . GLY A 1 111 ? -23.365 52.956 -3.240 1.00 69.26 111 GLY A CA 1
ATOM 700 C C . GLY A 1 111 ? -23.954 53.726 -4.428 1.00 71.90 111 GLY A C 1
ATOM 701 O O . GLY A 1 111 ? -24.507 54.837 -4.299 1.00 74.70 111 GLY A O 1
ATOM 702 N N . THR A 1 112 ? -23.851 53.106 -5.597 1.00 70.45 112 THR A N 1
ATOM 703 C CA . THR A 1 112 ? -24.217 53.740 -6.853 1.00 72.03 112 THR A CA 1
ATOM 704 C C . THR A 1 112 ? -24.934 52.707 -7.706 1.00 72.13 112 THR A C 1
ATOM 705 O O . THR A 1 112 ? -24.352 51.670 -8.067 1.00 69.62 112 THR A O 1
ATOM 709 N N . SER A 1 113 ? -26.206 52.982 -7.991 1.00 74.18 113 SER A N 1
ATOM 710 C CA . SER A 1 113 ? -27.004 52.102 -8.809 1.00 74.51 113 SER A CA 1
ATOM 711 C C . SER A 1 113 ? -26.820 52.542 -10.248 1.00 77.76 113 SER A C 1
ATOM 712 O O . SER A 1 113 ? -27.010 53.711 -10.572 1.00 80.46 113 SER A O 1
ATOM 714 N N . LEU A 1 114 ? -26.382 51.625 -11.105 1.00 77.82 114 LEU A N 1
ATOM 715 C CA . LEU A 1 114 ? -26.359 51.895 -12.541 1.00 82.02 114 LEU A CA 1
ATOM 716 C C . LEU A 1 114 ? -27.465 51.061 -13.203 1.00 84.97 114 LEU A C 1
ATOM 717 O O . LEU A 1 114 ? -27.857 49.998 -12.700 1.00 82.94 114 LEU A O 1
ATOM 719 N N . VAL A 1 115 ? -27.977 51.584 -14.315 1.00 90.10 115 VAL A N 1
ATOM 720 C CA . VAL A 1 115 ? -28.939 50.898 -15.138 1.00 93.16 115 VAL A CA 1
ATOM 721 C C . VAL A 1 115 ? -28.570 51.086 -16.609 1.00 98.44 115 VAL A C 1
ATOM 722 O O . VAL A 1 115 ? -28.645 52.199 -17.146 1.00 101.79 115 VAL A O 1
ATOM 726 N N . VAL A 1 116 ? -28.164 49.998 -17.257 1.00 99.68 116 VAL A N 1
ATOM 727 C CA . VAL A 1 116 ? -27.881 50.028 -18.692 1.00 105.20 116 VAL A CA 1
ATOM 728 C C . VAL A 1 116 ? -29.136 49.645 -19.501 1.00 111.00 116 VAL A C 1
ATOM 729 O O . VAL A 1 116 ? -29.642 48.530 -19.393 1.00 111.16 116 VAL A O 1
ATOM 733 N N . THR A 1 117 ? -29.648 50.572 -20.297 1.00 117.14 117 THR A N 1
ATOM 734 C CA . THR A 1 117 ? -30.889 50.332 -21.026 1.00 123.15 117 THR A CA 1
ATOM 735 C C . THR A 1 117 ? -30.673 50.149 -22.525 1.00 128.43 117 THR A C 1
ATOM 736 O O . THR A 1 117 ? -29.814 50.805 -23.131 1.00 130.23 117 THR A O 1
ATOM 740 N N . ASP A 1 118 ? -31.484 49.265 -23.112 1.00 131.44 118 ASP A N 1
ATOM 741 C CA . ASP A 1 118 ? -31.388 48.911 -24.527 1.00 136.10 118 ASP A CA 1
ATOM 742 C C . ASP A 1 118 ? -32.197 49.866 -25.390 1.00 142.17 118 ASP A C 1
ATOM 743 O O . ASP A 1 118 ? -33.091 50.549 -24.896 1.00 143.11 118 ASP A O 1
ATOM 745 N N . GLN A 1 137 ? -15.322 27.413 -0.682 1.00 64.15 137 GLN A N 1
ATOM 746 C CA . GLN A 1 137 ? -15.724 28.558 0.166 1.00 62.52 137 GLN A CA 1
ATOM 747 C C . GLN A 1 137 ? -17.078 29.152 -0.261 1.00 61.43 137 GLN A C 1
ATOM 748 O O . GLN A 1 137 ? -17.133 29.878 -1.231 1.00 62.72 137 GLN A O 1
ATOM 754 N N . LYS A 1 138 ? -18.159 28.844 0.460 1.00 60.30 138 LYS A N 1
ATOM 755 C CA . LYS A 1 138 ? -19.521 29.284 0.093 1.00 58.94 138 LYS A CA 1
ATOM 756 C C . LYS A 1 138 ? -20.175 29.935 1.292 1.00 56.33 138 LYS A C 1
ATOM 757 O O . LYS A 1 138 ? -19.810 29.629 2.423 1.00 55.33 138 LYS A O 1
ATOM 759 N N . VAL A 1 139 ? -21.107 30.860 1.057 1.00 55.27 139 VAL A N 1
ATOM 760 C CA . VAL A 1 139 ? -21.863 31.458 2.169 1.00 54.46 139 VAL A CA 1
ATOM 761 C C . VAL A 1 139 ? -23.304 31.588 1.839 1.00 56.22 139 VAL A C 1
ATOM 762 O O . VAL A 1 139 ? -23.639 32.259 0.895 1.00 58.09 139 VAL A O 1
ATOM 766 N N . THR A 1 140 ? -24.182 30.975 2.612 1.00 57.56 140 THR A N 1
ATOM 767 C CA . THR A 1 140 ? -25.561 31.003 2.227 1.00 59.33 140 THR A CA 1
ATOM 768 C C . THR A 1 140 ? -26.421 31.395 3.396 1.00 59.71 140 THR A C 1
ATOM 769 O O . THR A 1 140 ? -26.288 30.850 4.480 1.00 58.12 140 THR A O 1
ATOM 773 N N . GLN A 1 141 ? -27.296 32.368 3.150 1.00 61.88 141 GLN A N 1
ATOM 774 C CA . GLN A 1 141 ? -28.303 32.750 4.120 1.00 64.77 141 GLN A CA 1
ATOM 775 C C . GLN A 1 141 ? -29.689 32.614 3.488 1.00 68.60 141 GLN A C 1
ATOM 776 O O . GLN A 1 141 ? -30.300 33.566 3.047 1.00 70.54 141 GLN A O 1
ATOM 782 N N . ALA A 1 142 ? -30.175 31.388 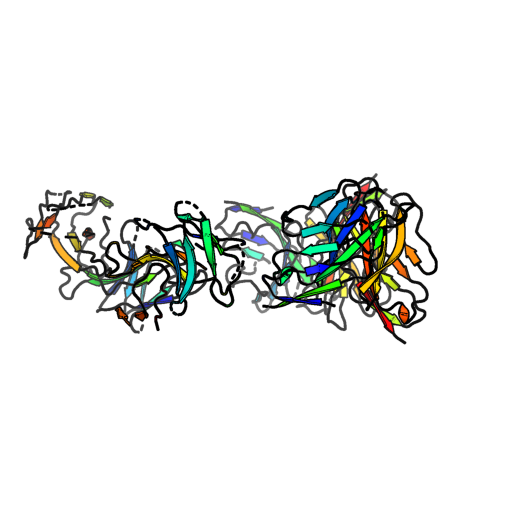3.453 1.00 72.25 142 ALA A N 1
ATOM 783 C CA . ALA A 1 142 ? -31.405 31.089 2.755 1.00 76.71 142 ALA A CA 1
ATOM 784 C C . ALA A 1 142 ? -32.605 31.621 3.526 1.00 80.35 142 ALA A C 1
ATOM 785 O O . ALA A 1 142 ? -33.749 31.538 3.044 1.00 83.29 142 ALA A O 1
ATOM 787 N N . GLN A 1 143 ? -32.377 32.169 4.715 1.00 80.94 143 GLN A N 1
ATOM 788 C CA . GLN A 1 143 ? -33.536 32.526 5.522 1.00 85.03 143 GLN A CA 1
ATOM 789 C C . GLN A 1 143 ? -34.384 33.471 4.674 1.00 86.49 143 GLN A C 1
ATOM 790 O O . GLN A 1 143 ? -33.853 34.167 3.804 1.00 85.08 143 GLN A O 1
ATOM 796 N N . SER A 1 144 ? -35.696 33.458 4.903 1.00 89.69 144 SER A N 1
ATOM 797 C CA . SER A 1 144 ? -36.644 34.202 4.061 1.00 92.22 144 SER A CA 1
ATOM 798 C C . SER A 1 144 ? -36.939 35.556 4.711 1.00 93.12 144 SER A C 1
ATOM 799 O O . SER A 1 144 ? -36.794 35.692 5.931 1.00 94.02 144 SER A O 1
ATOM 801 N N . SER A 1 145 ? -37.342 36.552 3.919 1.00 92.94 145 SER A N 1
ATOM 802 C CA . SER A 1 145 ? -37.810 37.803 4.495 1.00 93.26 145 SER A CA 1
ATOM 803 C C . SER A 1 145 ? -38.446 37.452 5.826 1.00 94.13 145 SER A C 1
ATOM 804 O O . SER A 1 145 ? -39.252 36.528 5.896 1.00 95.67 145 SER A O 1
ATOM 807 N N . VAL A 1 146 ? -38.073 38.160 6.886 1.00 93.20 146 VAL A N 1
ATOM 808 C CA . VAL A 1 146 ? -38.714 37.967 8.185 1.00 95.49 146 VAL A CA 1
ATOM 809 C C . VAL A 1 146 ? -39.417 39.240 8.643 1.00 99.40 146 VAL A C 1
ATOM 810 O O . VAL A 1 146 ? -38.986 40.363 8.344 1.00 98.62 146 VAL A O 1
ATOM 814 N N . SER A 1 147 ? -40.525 39.049 9.354 1.00 103.70 147 SER A N 1
ATOM 815 C CA . SER A 1 147 ? -41.282 40.156 9.912 1.00 107.53 147 SER A CA 1
ATOM 816 C C . SER A 1 147 ? -41.411 39.956 11.414 1.00 109.13 147 SER A C 1
ATOM 817 O O . SER A 1 147 ? -41.861 38.905 11.864 1.00 109.24 147 SER A O 1
ATOM 820 N N . MET A 1 148 ? -40.979 40.953 12.184 1.00 109.61 148 MET A N 1
ATOM 821 C CA . MET A 1 148 ? -41.185 40.945 13.627 1.00 112.45 148 MET A CA 1
ATOM 822 C C . MET A 1 148 ? -41.878 42.224 14.057 1.00 117.87 148 MET A C 1
ATOM 823 O O . MET A 1 148 ? -41.785 43.236 13.368 1.00 118.42 148 MET A O 1
ATOM 828 N N . PRO A 1 149 ? -42.595 42.173 15.190 1.00 122.69 149 PRO A N 1
ATOM 829 C CA . PRO A 1 149 ? -43.020 43.391 15.857 1.00 127.64 149 PRO A CA 1
ATOM 830 C C . PRO A 1 149 ? -41.843 44.113 16.516 1.00 126.23 149 PRO A C 1
ATOM 831 O O . PRO A 1 149 ? -40.762 43.549 16.663 1.00 121.19 149 PRO A O 1
ATOM 835 N N . VAL A 1 150 ? -42.059 45.358 16.915 1.00 131.04 150 VAL A N 1
ATOM 836 C CA . VAL A 1 150 ? -40.993 46.148 17.508 1.00 130.73 150 VAL A CA 1
ATOM 837 C C . VAL A 1 150 ? -40.699 45.669 18.921 1.00 132.59 150 VAL A C 1
ATOM 838 O O . VAL A 1 150 ? -41.558 45.092 19.585 1.00 136.58 150 VAL A O 1
ATOM 842 N N . ARG A 1 151 ? -39.473 45.913 19.370 1.00 130.29 151 ARG A N 1
ATOM 843 C CA . ARG A 1 151 ? -39.042 45.537 20.709 1.00 131.98 151 ARG A CA 1
ATOM 844 C C . ARG A 1 151 ? -39.095 44.025 20.887 1.00 129.99 151 ARG A C 1
ATOM 845 O O . ARG A 1 151 ? -39.318 43.524 21.986 1.00 133.21 151 ARG A O 1
ATOM 847 N N . LYS A 1 152 ? -38.894 43.301 19.794 1.00 125.11 152 LYS A N 1
ATOM 848 C CA . LYS A 1 152 ? -38.774 41.850 19.852 1.00 122.72 152 LYS A CA 1
ATOM 849 C C . LYS A 1 152 ? -37.550 41.421 19.023 1.00 116.06 152 LYS A C 1
ATOM 850 O O . LYS A 1 152 ? -37.214 42.037 18.008 1.00 112.92 152 LYS A O 1
ATOM 852 N N . ALA A 1 153 ? -36.883 40.367 19.479 1.00 113.89 153 ALA A N 1
ATOM 853 C CA . ALA A 1 153 ? -35.648 39.913 18.867 1.00 108.34 153 ALA A CA 1
ATOM 854 C C . ALA A 1 153 ? -35.889 39.273 17.499 1.00 105.41 153 ALA A C 1
ATOM 855 O O . ALA A 1 153 ? -37.018 38.951 17.136 1.00 107.76 153 ALA A O 1
ATOM 857 N N . VAL A 1 154 ? -34.808 39.126 16.739 1.00 100.98 154 VAL A N 1
ATOM 858 C CA . VAL A 1 154 ? -34.794 38.328 15.523 1.00 97.46 154 VAL A CA 1
ATOM 859 C C . VAL A 1 154 ? -33.418 37.690 15.393 1.00 93.25 154 VAL A C 1
ATOM 860 O O . VAL A 1 154 ? -32.396 38.353 15.633 1.00 91.63 154 VAL A O 1
ATOM 864 N N . THR A 1 155 ? -33.401 36.410 15.028 1.00 90.89 155 THR A N 1
ATOM 865 C CA . THR A 1 155 ? -32.169 35.710 14.734 1.00 86.68 155 THR A CA 1
ATOM 866 C C . THR A 1 155 ? -32.111 35.476 13.224 1.00 84.08 155 THR A C 1
ATOM 867 O O . THR A 1 155 ? -32.911 34.708 12.678 1.00 85.91 155 THR A O 1
ATOM 869 N N . LEU A 1 156 ? -31.198 36.147 12.533 1.00 80.52 156 LEU A N 1
ATOM 870 C CA . LEU A 1 156 ? -30.968 35.822 11.130 1.00 78.19 156 LEU A CA 1
ATOM 871 C C . LEU A 1 156 ? -29.901 34.725 10.991 1.00 75.93 156 LEU A C 1
ATOM 872 O O . LEU A 1 156 ? -28.780 34.875 11.459 1.00 74.99 156 LEU A O 1
ATOM 877 N N . ASN A 1 157 ? -30.254 33.618 10.345 1.00 75.86 157 ASN A N 1
ATOM 878 C CA . ASN A 1 157 ? -29.309 32.527 10.076 1.00 73.36 157 ASN A CA 1
ATOM 879 C C . ASN A 1 157 ? -28.253 32.875 9.025 1.00 70.52 157 ASN A C 1
ATOM 880 O O . ASN A 1 157 ? -28.474 33.735 8.154 1.00 70.52 157 ASN A O 1
ATOM 885 N N . CYS A 1 158 ? -27.108 32.196 9.124 1.00 68.68 158 CYS A N 1
ATOM 886 C CA . CYS A 1 158 ? -26.055 32.236 8.107 1.00 64.54 158 CYS A CA 1
ATOM 887 C C . CYS A 1 158 ? -25.166 30.996 8.223 1.00 61.52 158 CYS A C 1
ATOM 888 O O . CYS A 1 158 ? -24.523 30.780 9.232 1.00 61.58 158 CYS A O 1
ATOM 891 N N . LEU A 1 159 ? -25.147 30.179 7.185 1.00 59.10 159 LEU A N 1
ATOM 892 C CA . LEU A 1 159 ? -24.362 28.959 7.163 1.00 56.92 159 LEU A CA 1
ATOM 893 C C . LEU A 1 159 ? -23.257 29.159 6.153 1.00 55.70 159 LEU A C 1
ATOM 894 O O . LEU A 1 159 ? -23.478 29.758 5.114 1.00 55.62 159 LEU A O 1
ATOM 899 N N . TYR A 1 160 ? -22.073 28.631 6.425 1.00 55.14 160 TYR A N 1
ATOM 900 C CA . TYR A 1 160 ? -20.951 28.865 5.533 1.00 52.66 160 TYR A CA 1
ATOM 901 C C . TYR A 1 160 ? -20.077 27.638 5.326 1.00 51.99 160 TYR A C 1
ATOM 902 O O . TYR A 1 160 ? -19.839 26.876 6.244 1.00 50.78 160 TYR A O 1
ATOM 911 N N . GLU A 1 161 ? -19.604 27.481 4.094 1.00 52.05 161 GLU A N 1
ATOM 912 C CA . GLU A 1 161 ? -18.685 26.412 3.705 1.00 53.52 161 GLU A CA 1
ATOM 913 C C . GLU A 1 161 ? -17.262 27.007 3.617 1.00 53.14 161 GLU A C 1
ATOM 914 O O . GLU A 1 161 ? -17.112 28.150 3.238 1.00 52.74 161 GLU A O 1
ATOM 916 N N . THR A 1 162 ? -16.227 26.277 4.029 1.00 54.31 162 THR A N 1
ATOM 917 C CA . THR A 1 162 ? -14.860 26.812 3.924 1.00 53.67 162 THR A CA 1
ATOM 918 C C . THR A 1 162 ? -13.741 25.805 4.169 1.00 56.33 162 THR A C 1
ATOM 919 O O . THR A 1 162 ? -13.861 24.912 5.018 1.00 59.89 162 THR A O 1
ATOM 923 N N . SER A 1 163 ? -12.635 25.970 3.445 1.00 55.77 163 SER A N 1
ATOM 924 C CA . SER A 1 163 ? -11.525 25.018 3.514 1.00 57.34 163 SER A CA 1
ATOM 925 C C . SER A 1 163 ? -10.500 25.532 4.545 1.00 57.33 163 SER A C 1
ATOM 926 O O . SER A 1 163 ? -9.580 24.824 4.957 1.00 58.78 163 SER A O 1
ATOM 928 N N . TRP A 1 164 ? -10.689 26.786 4.951 1.00 55.39 164 TRP A N 1
ATOM 929 C CA . TRP A 1 164 ? -9.726 27.509 5.746 1.00 55.03 164 TRP A CA 1
ATOM 930 C C . TRP A 1 164 ? -9.751 27.081 7.183 1.00 57.26 164 TRP A C 1
ATOM 931 O O . TRP A 1 164 ? -10.808 26.771 7.724 1.00 58.13 164 TRP A O 1
ATOM 942 N N . TRP A 1 165 ? -8.593 27.095 7.822 1.00 60.03 165 TRP A N 1
ATOM 943 C CA . TRP A 1 165 ? -8.551 26.801 9.240 1.00 62.74 165 TRP A CA 1
ATOM 944 C C . TRP A 1 165 ? -9.062 27.952 10.036 1.00 61.93 165 TRP A C 1
ATOM 945 O O . TRP A 1 165 ? -9.518 27.778 11.161 1.00 63.95 165 TRP A O 1
ATOM 956 N N . SER A 1 166 ? -8.965 29.141 9.465 1.00 60.79 166 SER A N 1
ATOM 957 C CA . SER A 1 166 ? -9.151 30.340 10.244 1.00 61.08 166 SER A CA 1
ATOM 958 C C . SER A 1 166 ? -9.694 31.418 9.353 1.00 58.35 166 SER A C 1
ATOM 959 O O . SER A 1 166 ? -9.270 31.541 8.201 1.00 58.52 166 SER A O 1
ATOM 962 N N . TYR A 1 167 ? -10.635 32.200 9.862 1.00 56.73 167 TYR A N 1
ATOM 963 C CA . TYR A 1 167 ? -11.319 33.162 9.004 1.00 55.32 167 TYR A CA 1
ATOM 964 C C . TYR A 1 167 ? -12.149 34.039 9.881 1.00 55.49 167 TYR A C 1
ATOM 965 O O . TYR A 1 167 ? -12.256 33.796 11.092 1.00 56.69 167 TYR A O 1
ATOM 974 N N . TYR A 1 168 ? -12.759 35.046 9.276 1.00 54.62 168 TYR A N 1
ATOM 975 C CA . TYR A 1 168 ? -13.668 35.891 10.021 1.00 55.52 168 TYR A CA 1
ATOM 976 C C . TYR A 1 168 ? -15.021 35.984 9.372 1.00 54.35 168 TYR A C 1
ATOM 977 O O . TYR A 1 168 ? -15.156 35.859 8.168 1.00 54.12 168 TYR A O 1
ATOM 986 N N . ILE A 1 169 ? -16.037 36.194 10.184 1.00 55.00 169 ILE A N 1
ATOM 987 C CA . ILE A 1 169 ? -17.370 36.445 9.652 1.00 54.59 169 ILE A CA 1
ATOM 988 C C . ILE A 1 169 ? -17.818 37.860 10.013 1.00 54.43 169 ILE A C 1
ATOM 989 O O . ILE A 1 169 ? -17.712 38.283 11.180 1.00 56.24 169 ILE A O 1
ATOM 994 N N . PHE A 1 170 ? -18.306 38.580 9.012 1.00 52.34 170 PHE A N 1
ATOM 995 C CA . PHE A 1 170 ? -18.725 39.955 9.193 1.00 53.00 170 PHE A CA 1
ATOM 996 C C . PHE A 1 170 ? -20.177 40.063 8.797 1.00 53.56 170 PHE A C 1
ATOM 997 O O . PHE A 1 170 ? -20.561 39.590 7.715 1.00 53.66 170 PHE A O 1
ATOM 1005 N N . TRP A 1 171 ? -20.972 40.701 9.654 1.00 54.26 171 TRP A N 1
ATOM 1006 C CA . TRP A 1 171 ? -22.379 40.983 9.363 1.00 54.52 171 TRP A CA 1
ATOM 1007 C C . TRP A 1 171 ? -22.599 42.463 9.004 1.00 55.38 171 TRP A C 1
ATOM 1008 O O . TRP A 1 171 ? -22.169 43.357 9.721 1.00 56.21 171 TRP A O 1
ATOM 1019 N N . TYR A 1 172 ? -23.294 42.727 7.909 1.00 55.76 172 TYR A N 1
ATOM 1020 C CA . TYR A 1 172 ? -23.614 44.105 7.534 1.00 57.35 172 TYR A CA 1
ATOM 1021 C C . TYR A 1 172 ? -25.098 44.330 7.348 1.00 58.83 172 TYR A C 1
ATOM 1022 O O . TYR A 1 172 ? -25.833 43.415 7.018 1.00 57.10 172 TYR A O 1
ATOM 1031 N N . LYS A 1 173 ? -25.499 45.585 7.507 1.00 61.84 173 LYS A N 1
ATOM 1032 C CA . LYS A 1 173 ? -26.859 46.052 7.238 1.00 65.15 173 LYS A CA 1
ATOM 1033 C C . LYS A 1 173 ? -26.899 46.909 5.976 1.00 65.68 173 LYS A C 1
ATOM 1034 O O . LYS A 1 173 ? -26.261 47.948 5.957 1.00 66.29 173 LYS A O 1
ATOM 1040 N N . ARG A 1 174 ? -27.636 46.493 4.939 1.00 66.22 174 ARG A N 1
ATOM 1041 C CA . ARG A 1 174 ? -27.839 47.331 3.738 1.00 67.86 174 ARG A CA 1
ATOM 1042 C C . ARG A 1 174 ? -29.061 48.211 3.900 1.00 72.49 174 ARG A C 1
ATOM 1043 O O . ARG A 1 174 ? -30.194 47.704 3.889 1.00 74.88 174 ARG A O 1
ATOM 1047 N N . LEU A 1 175 ? -28.829 49.522 3.987 1.00 75.07 175 LEU A N 1
ATOM 1048 C CA . LEU A 1 175 ? -29.895 50.522 4.107 1.00 79.70 175 LEU A CA 1
ATOM 1049 C C . LEU A 1 175 ? -30.629 50.772 2.781 1.00 82.34 175 LEU A C 1
ATOM 1050 O O . LEU A 1 175 ? -30.115 50.463 1.705 1.00 78.04 175 LEU A O 1
ATOM 1055 N N . PRO A 1 176 ? -31.867 51.308 2.868 1.00 88.87 176 PRO A N 1
ATOM 1056 C CA . PRO A 1 176 ? -32.674 51.751 1.718 1.00 91.77 176 PRO A CA 1
ATOM 1057 C C . PRO A 1 176 ? -31.956 52.757 0.839 1.00 92.06 176 PRO A C 1
ATOM 1058 O O . PRO A 1 176 ? -32.193 52.777 -0.364 1.00 93.47 176 PRO A O 1
ATOM 1062 N N . SER A 1 177 ? -31.084 53.568 1.440 1.00 91.34 177 SER A N 1
ATOM 1063 C CA . SER A 1 177 ? -30.128 54.403 0.697 1.00 90.70 177 SER A CA 1
ATOM 1064 C C . SER A 1 177 ? -29.038 53.591 0.002 1.00 86.44 177 SER A C 1
ATOM 1065 O O . SER A 1 177 ? -28.166 54.139 -0.649 1.00 86.08 177 SER A O 1
ATOM 1067 N N . LYS A 1 178 ? -29.063 52.283 0.190 1.00 84.10 178 LYS A N 1
ATOM 1068 C CA . LYS A 1 178 ? -28.077 51.385 -0.394 1.00 80.58 178 LYS A CA 1
ATOM 1069 C C . LYS A 1 178 ? -26.695 51.475 0.242 1.00 78.18 178 LYS A C 1
ATOM 1070 O O . LYS A 1 178 ? -25.718 51.184 -0.406 1.00 77.63 178 LYS A O 1
ATOM 1076 N N . GLU A 1 179 ? -26.595 51.837 1.511 1.00 78.27 179 GLU A N 1
ATOM 1077 C CA . GLU A 1 179 ? -25.284 51.881 2.153 1.00 75.84 179 GLU A CA 1
ATOM 1078 C C . GLU A 1 179 ? -25.066 50.663 3.071 1.00 72.67 179 GLU A C 1
ATOM 1079 O O . GLU A 1 179 ? -25.808 50.478 4.029 1.00 74.41 179 GLU A O 1
ATOM 1081 N N . MET A 1 180 ? -24.050 49.847 2.783 1.00 68.30 180 MET A N 1
ATOM 1082 C CA . MET A 1 180 ? -23.671 48.724 3.657 1.00 64.99 180 MET A CA 1
ATOM 1083 C C . MET A 1 180 ? -23.033 49.207 4.953 1.00 64.38 180 MET A C 1
ATOM 1084 O O . MET A 1 180 ? -21.912 49.635 4.942 1.00 64.12 180 MET A O 1
ATOM 1089 N N . ILE A 1 181 ? -23.728 49.091 6.071 1.00 65.28 181 ILE A N 1
ATOM 1090 C CA . ILE A 1 181 ? -23.170 49.443 7.380 1.00 66.32 181 ILE A CA 1
ATOM 1091 C C . ILE A 1 181 ? -22.617 48.205 8.079 1.00 64.37 181 ILE A C 1
ATOM 1092 O O . ILE A 1 181 ? -23.236 47.154 8.058 1.00 64.95 181 ILE A O 1
ATOM 1097 N N . PHE A 1 182 ? -21.487 48.334 8.752 1.00 63.54 182 PHE A N 1
ATOM 1098 C CA . PHE A 1 182 ? -20.902 47.195 9.445 1.00 61.44 182 PHE A CA 1
ATOM 1099 C C . PHE A 1 182 ? -21.504 47.063 10.817 1.00 64.33 182 PHE A C 1
ATOM 1100 O O . PHE A 1 182 ? -21.810 48.053 11.439 1.00 67.42 182 PHE A O 1
ATOM 1108 N N . LEU A 1 183 ? -21.673 45.830 11.282 1.00 64.81 183 LEU A N 1
ATOM 1109 C CA . LEU A 1 183 ? -22.353 45.584 12.535 1.00 68.05 183 LEU A CA 1
ATOM 1110 C C . LEU A 1 183 ? -21.445 44.834 13.461 1.00 68.20 183 LEU A C 1
ATOM 1111 O O . LEU A 1 183 ? -21.061 45.331 14.500 1.00 72.10 183 LEU A O 1
ATOM 1116 N N . ILE A 1 184 ? -21.091 43.622 13.095 1.00 66.56 184 ILE A N 1
ATOM 1117 C CA . ILE A 1 184 ? -20.358 42.781 14.015 1.00 66.85 184 ILE A CA 1
ATOM 1118 C C . ILE A 1 184 ? -19.405 41.916 13.210 1.00 64.53 184 ILE A C 1
ATOM 1119 O O . ILE A 1 184 ? -19.528 41.780 11.985 1.00 62.84 184 ILE A O 1
ATOM 1123 N N . ARG A 1 185 ? -18.420 41.384 13.917 1.00 65.04 185 ARG A N 1
ATOM 1124 C CA . ARG A 1 185 ? -17.452 40.473 13.369 1.00 62.32 185 ARG A CA 1
ATOM 1125 C C . ARG A 1 185 ? -17.312 39.354 14.356 1.00 62.68 185 ARG A C 1
ATOM 1126 O O . ARG A 1 185 ? -17.155 39.586 15.558 1.00 63.67 185 ARG A O 1
ATOM 1134 N N . GLN A 1 186 ? -17.343 38.132 13.854 1.00 61.58 186 GLN A N 1
ATOM 1135 C CA . GLN A 1 186 ? -17.012 36.987 14.697 1.00 62.46 186 GLN A CA 1
ATOM 1136 C C . GLN A 1 186 ? -15.780 36.336 14.163 1.00 60.87 186 GLN A C 1
ATOM 1137 O O . GLN A 1 186 ? -15.726 35.997 12.969 1.00 58.86 186 GLN A O 1
ATOM 1143 N N . GLY A 1 187 ? -14.802 36.159 15.047 1.00 61.99 187 GLY A N 1
ATOM 1144 C CA . GLY A 1 187 ? -13.574 35.457 14.712 1.00 61.81 187 GLY A CA 1
ATOM 1145 C C . GLY A 1 187 ? -13.742 33.967 14.878 1.00 62.50 187 GLY A C 1
ATOM 1146 O O . GLY A 1 187 ? -14.395 33.509 15.810 1.00 63.67 187 GLY A O 1
ATOM 1147 N N . SER A 1 188 ? -13.144 33.212 13.967 1.00 62.73 188 SER A N 1
ATOM 1148 C CA . SER A 1 188 ? -13.176 31.744 14.010 1.00 64.62 188 SER A CA 1
ATOM 1149 C C . SER A 1 188 ? -12.596 31.169 15.292 1.00 67.11 188 SER A C 1
ATOM 1150 O O . SER A 1 188 ? -12.724 29.979 15.542 1.00 68.23 188 SER A O 1
ATOM 1153 N N . ASP A 1 189 ? -11.915 31.999 16.071 1.00 68.49 189 ASP A N 1
ATOM 1154 C CA . ASP A 1 189 ? -11.293 31.544 17.301 1.00 71.93 189 ASP A CA 1
ATOM 1155 C C . ASP A 1 189 ? -11.713 32.344 18.544 1.00 73.45 189 ASP A C 1
ATOM 1156 O O . ASP A 1 189 ? -11.279 32.057 19.655 1.00 76.09 189 ASP A O 1
ATOM 1161 N N . GLU A 1 190 ? -12.587 33.325 18.350 1.00 72.22 190 GLU A N 1
ATOM 1162 C CA . GLU A 1 190 ? -13.082 34.144 19.438 1.00 73.76 190 GLU A CA 1
ATOM 1163 C C . GLU A 1 190 ? -14.275 33.440 20.089 1.00 74.68 190 GLU A C 1
ATOM 1164 O O . GLU A 1 190 ? -14.829 32.473 19.549 1.00 73.62 190 GLU A O 1
ATOM 1170 N N . GLN A 1 191 ? -14.646 33.942 21.261 1.00 76.65 191 GLN A N 1
ATOM 1171 C CA . GLN A 1 191 ? -15.921 33.651 21.877 1.00 77.44 191 GLN A CA 1
ATOM 1172 C C . GLN A 1 191 ? -17.006 34.373 21.098 1.00 75.05 191 GLN A C 1
ATOM 1173 O O . GLN A 1 191 ? -16.712 35.090 20.148 1.00 73.09 191 GLN A O 1
ATOM 1175 N N . ASN A 1 192 ? -18.258 34.203 21.509 1.00 76.02 192 ASN A N 1
ATOM 1176 C CA . ASN A 1 192 ? -19.390 34.783 20.780 1.00 74.27 192 ASN A CA 1
ATOM 1177 C C . ASN A 1 192 ? -19.383 36.313 20.774 1.00 74.25 192 ASN A C 1
ATOM 1178 O O . ASN A 1 192 ? -19.221 36.965 21.815 1.00 76.62 192 ASN A O 1
ATOM 1183 N N . ALA A 1 193 ? -19.578 36.865 19.584 1.00 71.18 193 ALA A N 1
ATOM 1184 C CA . ALA A 1 193 ? -19.687 38.286 19.389 1.00 71.99 193 ALA A CA 1
ATOM 1185 C C . ALA A 1 193 ? -20.876 38.916 20.120 1.00 76.25 193 ALA A C 1
ATOM 1186 O O . ALA A 1 193 ? -22.009 38.459 19.994 1.00 77.12 193 ALA A O 1
ATOM 1188 N N . LYS A 1 194 ? -20.601 39.968 20.890 1.00 80.13 194 LYS A N 1
ATOM 1189 C CA . LYS A 1 194 ? -21.638 40.883 21.390 1.00 83.70 194 LYS A CA 1
ATOM 1190 C C . LYS A 1 194 ? -21.157 42.304 21.126 1.00 84.72 194 LYS A C 1
ATOM 1191 O O . LYS A 1 194 ? -20.018 42.638 21.441 1.00 85.48 194 LYS A O 1
ATOM 1193 N N . SER A 1 195 ? -22.003 43.118 20.501 1.00 85.08 195 SER A N 1
ATOM 1194 C CA . SER A 1 195 ? -21.769 44.562 20.417 1.00 86.70 195 SER A CA 1
ATOM 1195 C C . SER A 1 195 ? -23.132 45.241 20.361 1.00 89.47 195 SER A C 1
ATOM 1196 O O . SER A 1 195 ? -23.959 44.922 19.507 1.00 87.66 195 SER A O 1
ATOM 1198 N N . GLY A 1 196 ? -23.369 46.148 21.305 1.00 94.18 196 GLY A N 1
ATOM 1199 C CA . GLY A 1 196 ? -24.652 46.815 21.413 1.00 97.47 196 GLY A CA 1
ATOM 1200 C C . GLY A 1 196 ? -25.817 45.836 21.452 1.00 97.53 196 GLY A C 1
ATOM 1201 O O . GLY A 1 196 ? -25.924 45.006 22.357 1.00 98.34 196 GLY A O 1
ATOM 1202 N N . ARG A 1 197 ? -26.693 45.937 20.454 1.00 96.36 197 ARG A N 1
ATOM 1203 C CA . ARG A 1 197 ? -27.851 45.057 20.353 1.00 96.09 197 ARG A CA 1
ATOM 1204 C C . ARG A 1 197 ? -27.524 43.840 19.511 1.00 90.88 197 ARG A C 1
ATOM 1205 O O . ARG A 1 197 ? -28.405 43.034 19.215 1.00 90.39 197 ARG A O 1
ATOM 1213 N N . TYR A 1 198 ? -26.263 43.709 19.116 1.00 87.05 198 TYR A N 1
ATOM 1214 C CA . TYR A 1 198 ? -25.880 42.635 18.228 1.00 82.51 198 TYR A CA 1
ATOM 1215 C C . TYR A 1 198 ? -25.167 41.498 18.942 1.00 81.83 198 TYR A C 1
ATOM 1216 O O . TYR A 1 198 ? -24.403 41.702 19.895 1.00 83.45 198 TYR A O 1
ATOM 1225 N N . SER A 1 199 ? -25.465 40.294 18.461 1.00 79.52 199 SER A N 1
ATOM 1226 C CA . SER A 1 199 ? -25.038 39.056 19.080 1.00 78.70 199 SER A CA 1
ATOM 1227 C C . SER A 1 199 ? -24.864 37.999 17.986 1.00 74.83 199 SER A C 1
ATOM 1228 O O . SER A 1 199 ? -25.752 37.783 17.157 1.00 73.32 199 SER A O 1
ATOM 1230 N N . VAL A 1 200 ? -23.687 37.383 17.975 1.00 72.77 200 VAL A N 1
ATOM 1231 C CA . VAL A 1 200 ? -23.426 36.212 17.165 1.00 70.37 200 VAL A CA 1
ATOM 1232 C C . VAL A 1 200 ? -23.385 34.941 18.031 1.00 71.29 200 VAL A C 1
ATOM 1233 O O . VAL A 1 200 ? -22.662 34.874 19.021 1.00 73.28 200 VAL A O 1
ATOM 1237 N N . ASN A 1 201 ? -24.169 33.937 17.677 1.00 70.19 201 ASN A N 1
ATOM 1238 C CA . ASN A 1 201 ? -24.015 32.653 18.313 1.00 70.61 201 ASN A CA 1
ATOM 1239 C C . ASN A 1 201 ? -23.193 31.772 17.418 1.00 67.45 201 ASN A C 1
ATOM 1240 O O . ASN A 1 201 ? -23.696 31.248 16.415 1.00 66.82 201 ASN A O 1
ATOM 1245 N N . PHE A 1 202 ? -21.935 31.586 17.791 1.00 66.16 202 PHE A N 1
ATOM 1246 C CA . PHE A 1 202 ? -20.974 30.962 16.899 1.00 63.09 202 PHE A CA 1
ATOM 1247 C C . PHE A 1 202 ? -20.894 29.446 17.090 1.00 63.41 202 PHE A C 1
ATOM 1248 O O . PHE A 1 202 ? -20.776 28.942 18.206 1.00 65.76 202 PHE A O 1
ATOM 1256 N N . LYS A 1 203 ? -20.973 28.725 15.985 1.00 60.89 203 LYS A N 1
ATOM 1257 C CA . LYS A 1 203 ? -20.984 27.283 16.019 1.00 61.31 203 LYS A CA 1
ATOM 1258 C C . LYS A 1 203 ? -20.077 26.753 14.908 1.00 59.63 203 LYS A C 1
ATOM 1259 O O . LYS A 1 203 ? -20.524 26.333 13.829 1.00 57.99 203 LYS A O 1
ATOM 1263 N N . LYS A 1 204 ? -18.783 26.829 15.203 1.00 59.84 204 LYS A N 1
ATOM 1264 C CA . LYS A 1 204 ? -17.697 26.366 14.337 1.00 58.66 204 LYS A CA 1
ATOM 1265 C C . LYS A 1 204 ? -17.889 24.925 13.810 1.00 60.84 204 LYS A C 1
ATOM 1266 O O . LYS A 1 204 ? -17.771 24.666 12.606 1.00 60.74 204 LYS A O 1
ATOM 1272 N N . ALA A 1 205 ? -18.164 23.982 14.706 1.00 63.06 205 ALA A N 1
ATOM 1273 C CA . ALA A 1 205 ? -18.368 22.613 14.288 1.00 64.11 205 ALA A CA 1
ATOM 1274 C C . ALA A 1 205 ? -19.364 22.564 13.144 1.00 63.15 205 ALA A C 1
ATOM 1275 O O . ALA A 1 205 ? -19.193 21.784 12.198 1.00 64.69 205 ALA A O 1
ATOM 1277 N N . ALA A 1 206 ? -20.416 23.372 13.228 1.00 62.08 206 ALA A N 1
ATOM 1278 C CA . ALA A 1 206 ? -21.460 23.343 12.194 1.00 61.92 206 ALA A CA 1
ATOM 1279 C C . ALA A 1 206 ? -21.419 24.591 11.333 1.00 59.82 206 ALA A C 1
ATOM 1280 O O . ALA A 1 206 ? -22.344 24.871 10.584 1.00 57.93 206 ALA A O 1
ATOM 1282 N N . LYS A 1 207 ? -20.340 25.348 11.448 1.00 59.49 207 LYS A N 1
ATOM 1283 C CA . LYS A 1 207 ? -20.185 26.484 10.604 1.00 57.95 207 LYS A CA 1
ATOM 1284 C C . LYS A 1 207 ? -21.491 27.244 10.482 1.00 59.12 207 LYS A C 1
ATOM 1285 O O . LYS A 1 207 ? -22.041 27.397 9.378 1.00 58.58 207 LYS A O 1
ATOM 1291 N N . SER A 1 208 ? -22.006 27.711 11.609 1.00 60.97 208 SER A N 1
ATOM 1292 C CA . SER A 1 208 ? -23.191 28.529 11.547 1.00 62.86 208 SER A CA 1
ATOM 1293 C C . SER A 1 208 ? -22.951 29.740 12.433 1.00 63.78 208 SER A C 1
ATOM 1294 O O . SER A 1 208 ? -22.365 29.607 13.507 1.00 65.35 208 SER A O 1
ATOM 1297 N N . VAL A 1 209 ? -23.398 30.914 11.969 1.00 64.04 209 VAL A N 1
ATOM 1298 C CA . VAL A 1 209 ? -23.098 32.188 12.622 1.00 64.97 209 VAL A CA 1
ATOM 1299 C C . VAL A 1 209 ? -24.297 33.174 12.741 1.00 66.69 209 VAL A C 1
ATOM 1300 O O . VAL A 1 209 ? -24.156 34.365 12.551 1.00 66.54 209 VAL A O 1
ATOM 1304 N N . ALA A 1 210 ? -25.473 32.689 13.102 1.00 69.91 210 ALA A N 1
ATOM 1305 C CA . ALA A 1 210 ? -26.666 33.530 13.062 1.00 71.83 210 ALA A CA 1
ATOM 1306 C C . ALA A 1 210 ? -26.544 34.743 13.952 1.00 73.75 210 ALA A C 1
ATOM 1307 O O . ALA A 1 210 ? -26.205 34.625 15.124 1.00 75.86 210 ALA A O 1
ATOM 1309 N N . LEU A 1 211 ? -26.867 35.901 13.376 1.00 73.54 211 LEU A N 1
ATOM 1310 C CA . LEU A 1 211 ? -26.935 37.167 14.087 1.00 74.55 211 LEU A CA 1
ATOM 1311 C C . LEU A 1 211 ? -28.296 37.355 14.716 1.00 77.98 211 LEU A C 1
ATOM 1312 O O . LEU A 1 211 ? -29.310 37.198 14.053 1.00 77.78 211 LEU A O 1
ATOM 1317 N N . THR A 1 212 ? -28.315 37.697 15.997 1.00 81.45 212 THR A N 1
ATOM 1318 C CA . THR A 1 212 ? -29.554 38.111 16.650 1.00 86.46 212 THR A CA 1
ATOM 1319 C C . THR A 1 212 ? -29.487 39.603 16.984 1.00 88.58 212 THR A C 1
ATOM 1320 O O . THR A 1 212 ? -28.522 40.071 17.592 1.00 88.34 212 THR A O 1
ATOM 1324 N N . ILE A 1 213 ? -30.507 40.344 16.552 1.00 91.09 213 ILE A N 1
ATOM 1325 C CA . ILE A 1 213 ? -30.684 41.751 16.937 1.00 93.80 213 ILE A CA 1
ATOM 1326 C C . ILE A 1 213 ? -31.824 41.789 17.967 1.00 98.84 213 ILE A C 1
ATOM 1327 O O . ILE A 1 213 ? -32.889 41.200 17.770 1.00 98.91 213 ILE A O 1
ATOM 1329 N N . SER A 1 214 ? -31.575 42.507 19.057 1.00 102.79 214 SER A N 1
ATOM 1330 C CA . SER A 1 214 ? -32.258 42.296 20.333 1.00 107.86 214 SER A CA 1
ATOM 1331 C C . SER A 1 214 ? -33.609 43.016 20.469 1.00 112.99 214 SER A C 1
ATOM 1332 O O . SER A 1 214 ? -34.661 42.369 20.635 1.00 115.62 214 SER A O 1
ATOM 1335 N N . ALA A 1 215 ? -33.578 44.350 20.430 1.00 114.60 215 ALA A N 1
ATOM 1336 C CA . ALA A 1 215 ? -34.779 45.157 20.694 1.00 119.40 215 ALA A CA 1
ATOM 1337 C C . ALA A 1 215 ? -35.293 45.748 19.397 1.00 117.77 215 ALA A C 1
ATOM 1338 O O . ALA A 1 215 ? -35.466 46.961 19.281 1.00 120.08 215 ALA A O 1
ATOM 1340 N N . LEU A 1 216 ? -35.548 44.873 18.427 1.00 113.83 216 LEU A N 1
ATOM 1341 C CA . LEU A 1 216 ? -35.789 45.299 17.054 1.00 111.15 216 LEU A CA 1
ATOM 1342 C C . LEU A 1 216 ? -36.631 46.573 17.030 1.00 115.08 216 LEU A C 1
ATOM 1343 O O . LEU A 1 216 ? -37.694 46.631 17.636 1.00 119.95 216 LEU A O 1
ATOM 1345 N N . GLN A 1 217 ? -36.128 47.597 16.348 1.00 113.25 217 GLN A N 1
ATOM 1346 C CA . GLN A 1 217 ? -36.834 48.862 16.240 1.00 117.30 217 GLN A CA 1
ATOM 1347 C C . GLN A 1 217 ? -37.111 49.197 14.780 1.00 115.48 217 GLN A C 1
ATOM 1348 O O . GLN A 1 217 ? -36.443 48.700 13.882 1.00 109.98 217 GLN A O 1
ATOM 1354 N N . LEU A 1 218 ? -38.119 50.034 14.557 1.00 120.20 218 LEU A N 1
ATOM 1355 C CA . LEU A 1 218 ? -38.537 50.392 13.208 1.00 119.61 218 LEU A CA 1
ATOM 1356 C C . LEU A 1 218 ? -37.340 50.552 12.272 1.00 114.61 218 LEU A C 1
ATOM 1357 O O . LEU A 1 218 ? -37.314 49.959 11.196 1.00 111.44 218 LEU A O 1
ATOM 1360 N N . GLU A 1 219 ? -36.344 51.329 12.698 1.00 114.23 219 GLU A N 1
ATOM 1361 C CA . GLU A 1 219 ? -35.179 51.648 11.850 1.00 109.95 219 GLU A CA 1
ATOM 1362 C C . GLU A 1 219 ? -34.338 50.429 11.475 1.00 103.53 219 GLU A C 1
ATOM 1363 O O . GLU A 1 219 ? -33.560 50.483 10.527 1.00 99.77 219 GLU A O 1
ATOM 1365 N N . ASP A 1 220 ? -34.503 49.334 12.207 1.00 102.47 220 ASP A N 1
ATOM 1366 C CA . ASP A 1 220 ? -33.779 48.098 11.911 1.00 97.51 220 ASP A CA 1
ATOM 1367 C C . ASP A 1 220 ? -34.344 47.404 10.670 1.00 95.30 220 ASP A C 1
ATOM 1368 O O . ASP A 1 220 ? -33.808 46.388 10.226 1.00 91.91 220 ASP A O 1
ATOM 1373 N N . SER A 1 221 ? -35.421 47.940 10.104 1.00 97.60 221 SER A N 1
ATOM 1374 C CA . SER A 1 221 ? -36.045 47.313 8.941 1.00 96.29 221 SER A CA 1
ATOM 1375 C C . SER A 1 221 ? -35.145 47.433 7.718 1.00 92.18 221 SER A C 1
ATOM 1376 O O . SER A 1 221 ? -35.115 48.475 7.072 1.00 93.53 221 SER A O 1
ATOM 1379 N N . ALA A 1 222 ? -34.415 46.365 7.399 1.00 87.47 222 ALA A N 1
ATOM 1380 C CA . ALA A 1 222 ? -33.351 46.447 6.387 1.00 83.82 222 ALA A CA 1
ATOM 1381 C C . ALA A 1 222 ? -33.041 45.088 5.742 1.00 80.25 222 ALA A C 1
ATOM 1382 O O . ALA A 1 222 ? -33.771 44.125 5.920 1.00 81.35 222 ALA A O 1
ATOM 1384 N N . LYS A 1 223 ? -31.964 45.004 4.980 1.00 76.48 223 LYS A N 1
ATOM 1385 C CA . LYS A 1 223 ? -31.532 43.712 4.483 1.00 72.88 223 LYS A CA 1
ATOM 1386 C C . LYS A 1 223 ? -30.137 43.423 5.019 1.00 69.36 223 LYS A C 1
ATOM 1387 O O . LYS A 1 223 ? -29.234 44.222 4.824 1.00 68.58 223 LYS A O 1
ATOM 1393 N N . TYR A 1 224 ? -29.970 42.288 5.690 1.00 67.53 224 TYR A N 1
ATOM 1394 C CA . TYR A 1 224 ? -28.738 42.002 6.400 1.00 65.68 224 TYR A CA 1
ATOM 1395 C C . TYR A 1 224 ? -27.847 40.955 5.749 1.00 63.52 224 TYR A C 1
ATOM 1396 O O . TYR A 1 224 ? -28.235 39.807 5.528 1.00 62.51 224 TYR A O 1
ATOM 1405 N N . PHE A 1 225 ? -26.618 41.372 5.471 1.00 62.41 225 PHE A N 1
ATOM 1406 C CA . PHE A 1 225 ? -25.677 40.520 4.798 1.00 59.75 225 PHE A CA 1
ATOM 1407 C C . PHE A 1 225 ? -24.631 39.952 5.742 1.00 59.16 225 PHE A C 1
ATOM 1408 O O . PHE A 1 225 ? -24.204 40.599 6.700 1.00 59.15 225 PHE A O 1
ATOM 1416 N N . CYS A 1 226 ? -24.261 38.709 5.451 1.00 59.45 226 CYS A N 1
ATOM 1417 C CA . CYS A 1 226 ? -23.366 37.914 6.269 1.00 58.36 226 CYS A CA 1
ATOM 1418 C C . CYS A 1 226 ? -22.195 37.651 5.376 1.00 55.85 226 CYS A C 1
ATOM 1419 O O . CYS A 1 226 ? -22.395 37.310 4.231 1.00 55.53 226 CYS A O 1
ATOM 1422 N N . ALA A 1 227 ? -20.973 37.841 5.852 1.00 54.81 227 ALA A N 1
ATOM 1423 C CA . ALA A 1 227 ? -19.841 37.778 4.928 1.00 54.12 227 ALA A CA 1
ATOM 1424 C C . ALA A 1 227 ? -18.705 36.980 5.477 1.00 53.27 227 ALA A C 1
ATOM 1425 O O . ALA A 1 227 ? -18.441 37.048 6.664 1.00 55.06 227 ALA A O 1
ATOM 1427 N N . LEU A 1 228 ? -18.021 36.237 4.619 1.00 52.08 228 LEU A N 1
ATOM 1428 C CA . LEU A 1 228 ? -16.839 35.498 5.054 1.00 52.30 228 LEU A CA 1
ATOM 1429 C C . LEU A 1 228 ? -15.555 36.166 4.574 1.00 53.16 228 LEU A C 1
ATOM 1430 O O . LEU A 1 228 ? -15.474 36.631 3.448 1.00 54.16 228 LEU A O 1
ATOM 1435 N N . GLY A 1 229 ? -14.530 36.155 5.400 1.00 53.71 229 GLY A N 1
ATOM 1436 C CA . GLY A 1 229 ? -13.197 36.456 4.906 1.00 55.15 229 GLY A CA 1
ATOM 1437 C C . GLY A 1 229 ? -12.141 35.548 5.513 1.00 56.57 229 GLY A C 1
ATOM 1438 O O . GLY A 1 229 ? -12.355 34.981 6.594 1.00 58.48 229 GLY A O 1
ATOM 1439 N N . GLU A 1 230 ? -10.985 35.423 4.850 1.00 56.67 230 GLU A N 1
ATOM 1440 C CA . GLU A 1 230 ? -9.947 34.518 5.342 1.00 56.49 230 GLU A CA 1
ATOM 1441 C C . GLU A 1 230 ? -8.997 35.164 6.284 1.00 55.51 230 GLU A C 1
ATOM 1442 O O . GLU A 1 230 ? -8.957 34.767 7.425 1.00 57.13 230 GLU A O 1
ATOM 1448 N N . SER A 1 231 ? -8.220 36.139 5.832 1.00 55.05 231 SER A N 1
ATOM 1449 C CA . SER A 1 231 ? -7.264 36.843 6.735 1.00 56.16 231 SER A CA 1
ATOM 1450 C C . SER A 1 231 ? -7.441 38.379 6.823 1.00 55.07 231 SER A C 1
ATOM 1451 O O . SER A 1 231 ? -8.278 38.954 6.168 1.00 55.17 231 SER A O 1
ATOM 1454 N N . LEU A 1 232 ? -6.641 39.058 7.621 1.00 55.22 232 LEU A N 1
ATOM 1455 C CA . LEU A 1 232 ? -6.832 40.493 7.753 1.00 54.67 232 LEU A CA 1
ATOM 1456 C C . LEU A 1 232 ? -5.742 41.208 6.968 1.00 55.43 232 LEU A C 1
ATOM 1457 O O . LEU A 1 232 ? -4.715 41.602 7.541 1.00 58.14 232 LEU A O 1
ATOM 1462 N N . THR A 1 233 ? -5.926 41.370 5.660 1.00 53.30 233 THR A N 1
ATOM 1463 C CA . THR A 1 233 ? -4.833 41.893 4.847 1.00 53.98 233 THR A CA 1
ATOM 1464 C C . THR A 1 233 ? -5.287 42.740 3.676 1.00 53.25 233 THR A C 1
ATOM 1465 O O . THR A 1 233 ? -6.345 42.522 3.129 1.00 52.98 233 THR A O 1
ATOM 1469 N N . ARG A 1 234 ? -4.452 43.670 3.242 1.00 54.61 234 ARG A N 1
ATOM 1470 C CA . ARG A 1 234 ? -4.889 44.594 2.229 1.00 54.26 234 ARG A CA 1
ATOM 1471 C C . ARG A 1 234 ? -5.674 43.877 1.153 1.00 52.55 234 ARG A C 1
ATOM 1472 O O . ARG A 1 234 ? -6.700 44.396 0.701 1.00 52.38 234 ARG A O 1
ATOM 1477 N N . ALA A 1 235 ? -5.251 42.677 0.766 1.00 51.38 235 ALA A N 1
ATOM 1478 C CA . ALA A 1 235 ? -5.835 42.077 -0.428 1.00 50.50 235 ALA A CA 1
ATOM 1479 C C . ALA A 1 235 ? -7.020 41.184 -0.127 1.00 49.72 235 ALA A C 1
ATOM 1480 O O . ALA A 1 235 ? -7.632 40.649 -1.037 1.00 50.84 235 ALA A O 1
ATOM 1482 N N . ASP A 1 236 ? -7.375 40.987 1.127 1.00 50.09 236 ASP A N 1
ATOM 1483 C CA . ASP A 1 236 ? -8.350 39.916 1.396 1.00 50.58 236 ASP A CA 1
ATOM 1484 C C . ASP A 1 236 ? -9.750 40.404 0.992 1.00 50.70 236 ASP A C 1
ATOM 1485 O O . ASP A 1 236 ? -10.119 41.529 1.319 1.00 52.65 236 ASP A O 1
ATOM 1487 N N . LYS A 1 237 ? -10.508 39.578 0.266 1.00 51.34 237 LYS A N 1
ATOM 1488 C CA . LYS A 1 237 ? -11.909 39.912 -0.113 1.00 51.55 237 LYS A CA 1
ATOM 1489 C C . LYS A 1 237 ? -12.976 39.375 0.820 1.00 50.63 237 LYS A C 1
ATOM 1490 O O . LYS A 1 237 ? -12.662 38.616 1.750 1.00 49.80 237 LYS A O 1
ATOM 1496 N N . LEU A 1 238 ? -14.227 39.794 0.581 1.00 50.79 238 LEU A N 1
ATOM 1497 C CA . LEU A 1 238 ? -15.373 39.269 1.355 1.00 51.23 238 LEU A CA 1
ATOM 1498 C C . LEU A 1 238 ? -16.328 38.472 0.490 1.00 52.62 238 LEU A C 1
ATOM 1499 O O . LEU A 1 238 ? -16.628 38.882 -0.629 1.00 55.77 238 LEU A O 1
ATOM 1504 N N . ILE A 1 239 ? -16.758 37.315 0.980 1.00 52.00 239 ILE A N 1
ATOM 1505 C CA . ILE A 1 239 ? -17.704 36.499 0.251 1.00 53.66 239 ILE A CA 1
ATOM 1506 C C . ILE A 1 239 ? -19.024 36.603 1.005 1.00 54.14 239 ILE A C 1
ATOM 1507 O O . ILE A 1 239 ? -19.106 36.286 2.226 1.00 54.23 239 ILE A O 1
ATOM 1512 N N . PHE A 1 240 ? -20.043 37.043 0.265 1.00 53.31 240 PHE A N 1
ATOM 1513 C CA . PHE A 1 240 ? -21.319 37.447 0.824 1.00 52.28 240 PHE A CA 1
ATOM 1514 C C . PHE A 1 240 ? -22.429 36.439 0.574 1.00 51.32 240 PHE A C 1
ATOM 1515 O O . PHE A 1 240 ? -22.475 35.764 -0.437 1.00 51.18 240 PHE A O 1
ATOM 1523 N N . GLY A 1 241 ? -23.375 36.392 1.483 1.00 51.15 241 GLY A N 1
ATOM 1524 C CA . GLY A 1 241 ? -24.629 35.764 1.204 1.00 52.72 241 GLY A CA 1
ATOM 1525 C C . GLY A 1 241 ? -25.522 36.769 0.502 1.00 55.33 241 GLY A C 1
ATOM 1526 O O . GLY A 1 241 ? -25.190 37.957 0.377 1.00 55.56 241 GLY A O 1
ATOM 1527 N N . LYS A 1 242 ? -26.669 36.285 0.036 1.00 57.56 242 LYS A N 1
ATOM 1528 C CA . LYS A 1 242 ? -27.645 37.106 -0.654 1.00 58.95 242 LYS A CA 1
ATOM 1529 C C . LYS A 1 242 ? -28.474 37.920 0.322 1.00 59.91 242 LYS A C 1
ATOM 1530 O O . LYS A 1 242 ? -29.256 38.760 -0.075 1.00 61.81 242 LYS A O 1
ATOM 1536 N N . GLY A 1 243 ? -28.315 37.660 1.610 1.00 59.54 243 GLY A N 1
ATOM 1537 C CA . GLY A 1 243 ? -28.866 38.543 2.632 1.00 61.19 243 GLY A CA 1
ATOM 1538 C C . GLY A 1 243 ? -30.304 38.222 2.955 1.00 63.85 243 GLY A C 1
ATOM 1539 O O . GLY A 1 243 ? -30.905 37.392 2.301 1.00 65.44 243 GLY A O 1
ATOM 1540 N N . THR A 1 244 ? -30.858 38.896 3.957 1.00 65.07 244 THR A N 1
ATOM 1541 C CA . THR A 1 244 ? -32.169 38.560 4.448 1.00 67.38 244 THR A CA 1
ATOM 1542 C C . THR A 1 244 ? -32.879 39.791 4.968 1.00 70.03 244 THR A C 1
ATOM 1543 O O . THR A 1 244 ? -32.477 40.382 5.953 1.00 69.20 244 THR A O 1
ATOM 1547 N N . ARG A 1 245 ? -33.951 40.150 4.272 1.00 74.15 245 ARG A N 1
ATOM 1548 C CA . ARG A 1 245 ? -34.825 41.261 4.629 1.00 78.46 245 ARG A CA 1
ATOM 1549 C C . ARG A 1 245 ? -35.432 41.085 6.011 1.00 80.31 245 ARG A C 1
ATOM 1550 O O . ARG A 1 245 ? -35.969 40.049 6.350 1.00 80.99 245 ARG A O 1
ATOM 1558 N N . VAL A 1 246 ? -35.309 42.116 6.819 1.00 82.45 246 VAL A N 1
ATOM 1559 C CA . VAL A 1 246 ? -36.026 42.207 8.070 1.00 86.18 246 VAL A CA 1
ATOM 1560 C C . VAL A 1 246 ? -36.990 43.380 7.921 1.00 90.89 246 VAL A C 1
ATOM 1561 O O . VAL A 1 246 ? -36.675 44.376 7.255 1.00 89.76 246 VAL A O 1
ATOM 1565 N N . THR A 1 247 ? -38.175 43.233 8.501 1.00 96.19 247 THR A N 1
ATOM 1566 C CA . THR A 1 247 ? -39.168 44.295 8.499 1.00 102.52 247 THR A CA 1
ATOM 1567 C C . THR A 1 247 ? -39.766 44.399 9.898 1.00 107.74 247 THR A C 1
ATOM 1568 O O . THR A 1 247 ? -40.589 43.556 10.301 1.00 110.47 247 THR A O 1
ATOM 1572 N N . VAL A 1 248 ? -39.350 45.408 10.656 1.00 109.76 248 VAL A N 1
ATOM 1573 C CA . VAL A 1 248 ? -39.949 45.601 11.958 1.00 114.98 248 VAL A CA 1
ATOM 1574 C C . VAL A 1 248 ? -41.346 46.166 11.745 1.00 121.58 248 VAL A C 1
ATOM 1575 O O . VAL A 1 248 ? -41.541 47.096 10.959 1.00 123.08 248 VAL A O 1
ATOM 1579 N N . GLU A 1 249 ? -42.317 45.574 12.428 1.00 126.36 249 GLU A N 1
ATOM 1580 C CA . GLU A 1 249 ? -43.697 46.012 12.351 1.00 133.28 249 GLU A CA 1
ATOM 1581 C C . GLU A 1 249 ? -44.099 46.547 13.715 1.00 138.96 249 GLU A C 1
ATOM 1582 O O . GLU A 1 249 ? -43.622 46.047 14.734 1.00 138.45 249 GLU A O 1
ATOM 1588 N N . PRO A 1 250 ? -44.967 47.575 13.743 1.00 144.91 250 PRO A N 1
ATOM 1589 C CA . PRO A 1 250 ? -45.625 47.984 14.977 1.00 150.87 250 PRO A CA 1
ATOM 1590 C C . PRO A 1 250 ? -46.849 47.123 15.269 1.00 154.49 250 PRO A C 1
ATOM 1591 O O . PRO A 1 250 ? -47.634 47.457 16.157 1.00 160.57 250 PRO A O 1
ATOM 1595 N N . SER B 1 11 ? -28.797 -3.380 -4.242 1.00 68.13 11 SER C N 1
ATOM 1596 C CA . SER B 1 11 ? -28.167 -2.873 -5.503 1.00 67.99 11 SER C CA 1
ATOM 1597 C C . SER B 1 11 ? -28.401 -3.786 -6.698 1.00 68.19 11 SER C C 1
ATOM 1598 O O . SER B 1 11 ? -28.465 -4.995 -6.566 1.00 70.40 11 SER C O 1
ATOM 1601 N N . VAL B 1 12 ? -28.475 -3.165 -7.866 1.00 66.84 12 VAL C N 1
ATOM 1602 C CA . VAL B 1 12 ? -29.098 -3.726 -9.040 1.00 67.69 12 VAL C CA 1
ATOM 1603 C C . VAL B 1 12 ? -28.402 -3.030 -10.202 1.00 67.80 12 VAL C C 1
ATOM 1604 O O . VAL B 1 12 ? -28.629 -1.860 -10.455 1.00 67.09 12 VAL C O 1
ATOM 1608 N N . ILE B 1 13 ? -27.512 -3.737 -10.879 1.00 70.13 13 ILE C N 1
ATOM 1609 C CA . ILE B 1 13 ? -26.709 -3.138 -11.950 1.00 70.83 13 ILE C CA 1
ATOM 1610 C C . ILE B 1 13 ? -27.407 -3.460 -13.268 1.00 71.62 13 ILE C C 1
ATOM 1611 O O . ILE B 1 13 ? -27.871 -4.581 -13.471 1.00 72.16 13 ILE C O 1
ATOM 1613 N N . ARG B 1 14 ? -27.465 -2.465 -14.150 1.00 71.66 14 ARG C N 1
ATOM 1614 C CA . ARG B 1 14 ? -28.291 -2.510 -15.346 1.00 73.29 14 ARG C CA 1
ATOM 1615 C C . ARG B 1 14 ? -27.606 -1.679 -16.436 1.00 76.05 14 ARG C C 1
ATOM 1616 O O . ARG B 1 14 ? -27.027 -0.661 -16.154 1.00 76.43 14 ARG C O 1
ATOM 1624 N N . GLN B 1 15 ? -27.627 -2.127 -17.676 1.00 80.61 15 GLN C N 1
ATOM 1625 C CA . GLN B 1 15 ? -27.055 -1.338 -18.775 1.00 84.17 15 GLN C CA 1
ATOM 1626 C C . GLN B 1 15 ? -28.174 -0.541 -19.408 1.00 85.77 15 GLN C C 1
ATOM 1627 O O . GLN B 1 15 ? -29.343 -0.950 -19.366 1.00 86.37 15 GLN C O 1
ATOM 1629 N N . THR B 1 16 ? -27.826 0.592 -20.009 1.00 87.35 16 THR C N 1
ATOM 1630 C CA . THR B 1 16 ? -28.852 1.474 -20.561 1.00 87.51 16 THR C CA 1
ATOM 1631 C C . THR B 1 16 ? -29.648 0.721 -21.611 1.00 89.82 16 THR C C 1
ATOM 1632 O O . THR B 1 16 ? -29.098 -0.085 -22.338 1.00 90.79 16 THR C O 1
ATOM 1636 N N . GLY B 1 17 ? -30.951 0.969 -21.648 1.00 90.26 17 GLY C N 1
ATOM 1637 C CA . GLY B 1 17 ? -31.825 0.333 -22.620 1.00 94.02 17 GLY C CA 1
ATOM 1638 C C . GLY B 1 17 ? -32.705 -0.756 -22.038 1.00 93.24 17 GLY C C 1
ATOM 1639 O O . GLY B 1 17 ? -33.751 -1.062 -22.602 1.00 95.92 17 GLY C O 1
ATOM 1640 N N . SER B 1 18 ? -32.289 -1.351 -20.920 1.00 90.64 18 SER C N 1
ATOM 1641 C CA . SER B 1 18 ? -33.029 -2.473 -20.328 1.00 90.20 18 SER C CA 1
ATOM 1642 C C . SER B 1 18 ? -34.038 -2.036 -19.283 1.00 87.47 18 SER C C 1
ATOM 1643 O O . SER B 1 18 ? -34.170 -0.848 -18.992 1.00 86.44 18 SER C O 1
ATOM 1646 N N . SER B 1 19 ? -34.756 -3.003 -18.720 1.00 87.33 19 SER C N 1
ATOM 1647 C CA . SER B 1 19 ? -35.753 -2.707 -17.681 1.00 84.50 19 SER C CA 1
ATOM 1648 C C . SER B 1 19 ? -35.230 -3.125 -16.332 1.00 80.83 19 SER C C 1
ATOM 1649 O O . SER B 1 19 ? -34.186 -3.739 -16.238 1.00 80.88 19 SER C O 1
ATOM 1652 N N . ALA B 1 20 ? -35.967 -2.767 -15.294 1.00 79.08 20 ALA C N 1
ATOM 1653 C CA . ALA B 1 20 ? -35.673 -3.170 -13.912 1.00 77.09 20 ALA C CA 1
ATOM 1654 C C . ALA B 1 20 ? -36.969 -3.150 -13.101 1.00 76.34 20 ALA C C 1
ATOM 1655 O O . ALA B 1 20 ? -37.847 -2.330 -13.340 1.00 75.28 20 ALA C O 1
ATOM 1657 N N . GLU B 1 21 ? -37.075 -4.075 -12.161 1.00 77.39 21 GLU C N 1
ATOM 1658 C CA . GLU B 1 21 ? -38.242 -4.203 -11.324 1.00 78.37 21 GLU C CA 1
ATOM 1659 C C . GLU B 1 21 ? -37.797 -4.015 -9.882 1.00 77.39 21 GLU C C 1
ATOM 1660 O O . GLU B 1 21 ? -37.305 -4.953 -9.258 1.00 78.67 21 GLU C O 1
ATOM 1662 N N . ILE B 1 22 ? -37.954 -2.796 -9.362 1.00 76.42 22 ILE C N 1
ATOM 1663 C CA . ILE B 1 22 ? -37.694 -2.525 -7.947 1.00 75.53 22 ILE C CA 1
ATOM 1664 C C . ILE B 1 22 ? -38.888 -3.063 -7.159 1.00 77.74 22 ILE C C 1
ATOM 1665 O O . ILE B 1 22 ? -40.029 -2.832 -7.521 1.00 77.66 22 ILE C O 1
ATOM 1667 N N . THR B 1 23 ? -38.610 -3.817 -6.106 1.00 81.06 23 THR C N 1
ATOM 1668 C CA . THR B 1 23 ? -39.652 -4.388 -5.262 1.00 84.63 23 THR C CA 1
ATOM 1669 C C . THR B 1 23 ? -39.863 -3.556 -3.987 1.00 84.38 23 THR C C 1
ATOM 1670 O O . THR B 1 23 ? -38.907 -3.138 -3.332 1.00 83.20 23 THR C O 1
ATOM 1672 N N . CYS B 1 24 ? -41.123 -3.349 -3.625 1.00 87.60 24 CYS C N 1
ATOM 1673 C CA . CYS B 1 24 ? -41.475 -2.519 -2.469 1.00 87.17 24 CYS C CA 1
ATOM 1674 C C . CYS B 1 24 ? -41.589 -3.289 -1.136 1.00 89.17 24 CYS C C 1
ATOM 1675 O O . CYS B 1 24 ? -42.509 -4.071 -0.964 1.00 92.16 24 CYS C O 1
ATOM 1678 N N . ASP B 1 25 ? -40.691 -3.022 -0.188 1.00 88.72 25 ASP C N 1
ATOM 1679 C CA . ASP B 1 25 ? -40.641 -3.768 1.095 1.00 91.42 25 ASP C CA 1
ATOM 1680 C C . ASP B 1 25 ? -41.276 -3.024 2.275 1.00 90.06 25 ASP C C 1
ATOM 1681 O O . ASP B 1 25 ? -40.593 -2.309 3.008 1.00 88.06 25 ASP C O 1
ATOM 1683 N N . LEU B 1 26 ? -42.581 -3.220 2.441 1.00 91.01 26 LEU C N 1
ATOM 1684 C CA . LEU B 1 26 ? -43.357 -2.628 3.528 1.00 90.39 26 LEU C CA 1
ATOM 1685 C C . LEU B 1 26 ? -44.170 -3.748 4.190 1.00 95.05 26 LEU C C 1
ATOM 1686 O O . LEU B 1 26 ? -44.315 -3.802 5.417 1.00 96.96 26 LEU C O 1
ATOM 1691 N N . GLY B 1 32 ? -53.037 2.909 2.174 1.00 81.79 32 GLY C N 1
ATOM 1692 C CA . GLY B 1 32 ? -53.716 2.730 0.880 1.00 83.70 32 GLY C CA 1
ATOM 1693 C C . GLY B 1 32 ? -52.862 3.045 -0.361 1.00 81.92 32 GLY C C 1
ATOM 1694 O O . GLY B 1 32 ? -52.462 2.153 -1.157 1.00 83.37 32 GLY C O 1
ATOM 1695 N N . TYR B 1 33 ? -52.611 4.329 -0.552 1.00 78.03 33 TYR C N 1
ATOM 1696 C CA . TYR B 1 33 ? -51.795 4.748 -1.649 1.00 76.46 33 TYR C CA 1
ATOM 1697 C C . TYR B 1 33 ? -50.372 4.313 -1.401 1.00 72.70 33 TYR C C 1
ATOM 1698 O O . TYR B 1 33 ? -49.982 4.093 -0.262 1.00 71.64 33 TYR C O 1
ATOM 1707 N N . ILE B 1 34 ? -49.598 4.237 -2.479 1.00 70.29 34 ILE C N 1
ATOM 1708 C CA . ILE B 1 34 ? -48.152 4.066 -2.412 1.00 66.85 34 ILE C CA 1
ATOM 1709 C C . ILE B 1 34 ? -47.452 5.166 -3.201 1.00 65.17 34 ILE C C 1
ATOM 1710 O O . ILE B 1 34 ? -47.945 5.611 -4.245 1.00 66.14 34 ILE C O 1
ATOM 1715 N N . HIS B 1 35 ? -46.299 5.605 -2.707 1.00 63.04 35 HIS C N 1
ATOM 1716 C CA . HIS B 1 35 ? -45.510 6.637 -3.399 1.00 61.54 35 HIS C CA 1
ATOM 1717 C C . HIS B 1 35 ? -44.126 6.114 -3.661 1.00 60.56 35 HIS C C 1
ATOM 1718 O O . HIS B 1 35 ? -43.510 5.529 -2.788 1.00 60.59 35 HIS C O 1
ATOM 1725 N N . TRP B 1 36 ? -43.641 6.337 -4.866 1.00 60.24 36 TRP C N 1
ATOM 1726 C CA . TRP B 1 36 ? -42.313 5.942 -5.227 1.00 59.71 36 TRP C CA 1
ATOM 1727 C C . TRP B 1 36 ? -41.484 7.214 -5.313 1.00 57.83 36 TRP C C 1
ATOM 1728 O O . TRP B 1 36 ? -41.832 8.128 -6.051 1.00 56.97 36 TRP C O 1
ATOM 1739 N N . TYR B 1 37 ? -40.408 7.280 -4.533 1.00 56.97 37 TYR C N 1
ATOM 1740 C CA . TYR B 1 37 ? -39.468 8.415 -4.567 1.00 56.99 37 TYR C CA 1
ATOM 1741 C C . TYR B 1 37 ? -38.112 7.990 -5.138 1.00 57.84 37 TYR C C 1
ATOM 1742 O O . TYR B 1 37 ? -37.639 6.858 -4.918 1.00 57.83 37 TYR C O 1
ATOM 1751 N N . LEU B 1 38 ? -37.480 8.921 -5.846 1.00 58.05 38 LEU C N 1
ATOM 1752 C CA . LEU B 1 38 ? -36.139 8.723 -6.382 1.00 58.22 38 LEU C CA 1
ATOM 1753 C C . LEU B 1 38 ? -35.191 9.537 -5.591 1.00 58.02 38 LEU C C 1
ATOM 1754 O O . LEU B 1 38 ? -35.483 10.679 -5.296 1.00 59.92 38 LEU C O 1
ATOM 1759 N N . HIS B 1 39 ? -34.034 8.991 -5.265 1.00 57.91 39 HIS C N 1
ATOM 1760 C CA . HIS B 1 39 ? -33.000 9.807 -4.614 1.00 57.90 39 HIS C CA 1
ATOM 1761 C C . HIS B 1 39 ? -31.623 9.642 -5.240 1.00 59.83 39 HIS C C 1
ATOM 1762 O O . HIS B 1 39 ? -31.016 8.561 -5.193 1.00 59.85 39 HIS C O 1
ATOM 1769 N N . GLN B 1 40 ? -31.151 10.735 -5.835 1.00 61.61 40 GLN C N 1
ATOM 1770 C CA . GLN B 1 40 ? -29.834 10.784 -6.480 1.00 63.51 40 GLN C CA 1
ATOM 1771 C C . GLN B 1 40 ? -28.772 11.507 -5.625 1.00 64.71 40 GLN C C 1
ATOM 1772 O O . GLN B 1 40 ? -29.073 12.469 -4.919 1.00 64.21 40 GLN C O 1
ATOM 1778 N N . GLU B 1 41 ? -27.530 11.032 -5.698 1.00 66.62 41 GLU C N 1
ATOM 1779 C CA . GLU B 1 41 ? -26.424 11.606 -4.902 1.00 69.29 41 GLU C CA 1
ATOM 1780 C C . GLU B 1 41 ? -26.397 13.128 -4.955 1.00 71.28 41 GLU C C 1
ATOM 1781 O O . GLU B 1 41 ? -26.306 13.724 -6.032 1.00 74.50 41 GLU C O 1
ATOM 1783 N N . GLY B 1 42 ? -26.478 13.748 -3.792 1.00 70.33 42 GLY C N 1
ATOM 1784 C CA . GLY B 1 42 ? -26.289 15.179 -3.690 1.00 73.46 42 GLY C CA 1
ATOM 1785 C C . GLY B 1 42 ? -27.564 15.981 -3.822 1.00 72.22 42 GLY C C 1
ATOM 1786 O O . GLY B 1 42 ? -27.558 17.218 -3.638 1.00 74.45 42 GLY C O 1
ATOM 1787 N N . LYS B 1 43 ? -28.649 15.267 -4.128 1.00 68.58 43 LYS C N 1
ATOM 1788 C CA . LYS B 1 43 ? -29.922 15.877 -4.472 1.00 67.18 43 LYS C CA 1
ATOM 1789 C C . LYS B 1 43 ? -30.981 15.437 -3.495 1.00 62.68 43 LYS C C 1
ATOM 1790 O O . LYS B 1 43 ? -30.836 14.419 -2.854 1.00 60.75 43 LYS C O 1
ATOM 1796 N N . ALA B 1 44 ? -32.045 16.214 -3.367 1.00 62.10 44 ALA C N 1
ATOM 1797 C CA . ALA B 1 44 ? -33.090 15.887 -2.400 1.00 58.81 44 ALA C CA 1
ATOM 1798 C C . ALA B 1 44 ? -33.956 14.861 -3.030 1.00 55.99 44 ALA C C 1
ATOM 1799 O O . ALA B 1 44 ? -34.339 15.032 -4.180 1.00 57.32 44 ALA C O 1
ATOM 1801 N N . PRO B 1 45 ? -34.255 13.777 -2.294 1.00 53.97 45 PRO C N 1
ATOM 1802 C CA . PRO B 1 45 ? -35.209 12.797 -2.813 1.00 52.63 45 PRO C CA 1
ATOM 1803 C C . PRO B 1 45 ? -36.441 13.544 -3.299 1.00 53.31 45 PRO C C 1
ATOM 1804 O O . PRO B 1 45 ? -36.914 14.451 -2.599 1.00 54.15 45 PRO C O 1
ATOM 1808 N N . GLN B 1 46 ? -36.916 13.224 -4.498 1.00 53.52 46 GLN C N 1
ATOM 1809 C CA . GLN B 1 46 ? -38.113 13.852 -5.015 1.00 54.47 46 GLN C CA 1
ATOM 1810 C C . GLN B 1 46 ? -39.058 12.735 -5.458 1.00 53.43 46 GLN C C 1
ATOM 1811 O O . GLN B 1 46 ? -38.598 11.692 -5.869 1.00 54.66 46 GLN C O 1
ATOM 1814 N N . ARG B 1 47 ? -40.369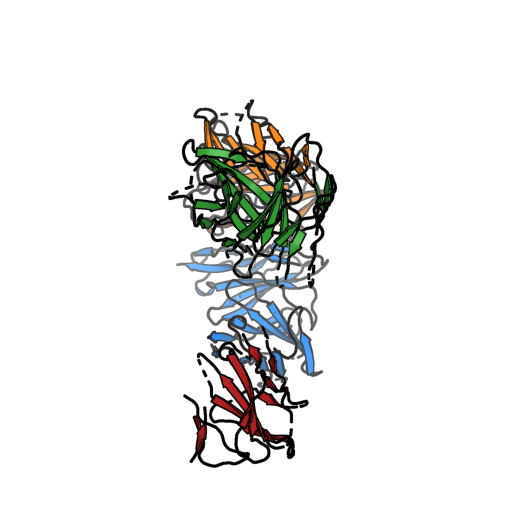 12.918 -5.347 1.00 52.89 47 ARG C N 1
ATOM 1815 C CA . ARG B 1 47 ? -41.296 11.815 -5.670 1.00 52.22 47 ARG C CA 1
ATOM 1816 C C . ARG B 1 47 ? -41.544 11.720 -7.157 1.00 53.77 47 ARG C C 1
ATOM 1817 O O . ARG B 1 47 ? -41.627 12.702 -7.833 1.00 54.42 47 ARG C O 1
ATOM 1825 N N . LEU B 1 48 ? -41.648 10.489 -7.631 1.00 55.87 48 LEU C N 1
ATOM 1826 C CA . LEU B 1 48 ? -41.906 10.165 -9.022 1.00 58.80 48 LEU C CA 1
ATOM 1827 C C . LEU B 1 48 ? -43.402 10.010 -9.309 1.00 60.91 48 LEU C C 1
ATOM 1828 O O . LEU B 1 48 ? -43.850 10.339 -10.384 1.00 63.16 48 LEU C O 1
ATOM 1833 N N . LEU B 1 49 ? -44.180 9.510 -8.357 1.00 61.54 49 LEU C N 1
ATOM 1834 C CA . LEU B 1 49 ? -45.592 9.208 -8.618 1.00 64.61 49 LEU C CA 1
ATOM 1835 C C . LEU B 1 49 ? -46.226 8.466 -7.476 1.00 64.16 49 LEU C C 1
ATOM 1836 O O . LEU B 1 49 ? -45.523 7.878 -6.662 1.00 62.49 49 LEU C O 1
ATOM 1841 N N . TYR B 1 50 ? -47.555 8.459 -7.431 1.00 67.02 50 TYR C N 1
ATOM 1842 C CA . TYR B 1 50 ? -48.242 7.599 -6.484 1.00 68.51 50 TYR C CA 1
ATOM 1843 C C . TYR B 1 50 ? -49.267 6.748 -7.144 1.00 70.60 50 TYR C C 1
ATOM 1844 O O . TYR B 1 50 ? -49.884 7.130 -8.124 1.00 73.09 50 TYR C O 1
ATOM 1853 N N . TYR B 1 51 ? -49.444 5.578 -6.562 1.00 70.63 51 TYR C N 1
ATOM 1854 C CA . TYR B 1 51 ? -50.183 4.510 -7.192 1.00 74.40 51 TYR C CA 1
ATOM 1855 C C . TYR B 1 51 ? -51.255 4.100 -6.219 1.00 74.75 51 TYR C C 1
ATOM 1856 O O . TYR B 1 51 ? -51.002 4.039 -5.017 1.00 71.76 51 TYR C O 1
ATOM 1865 N N . ASP B 1 52 ?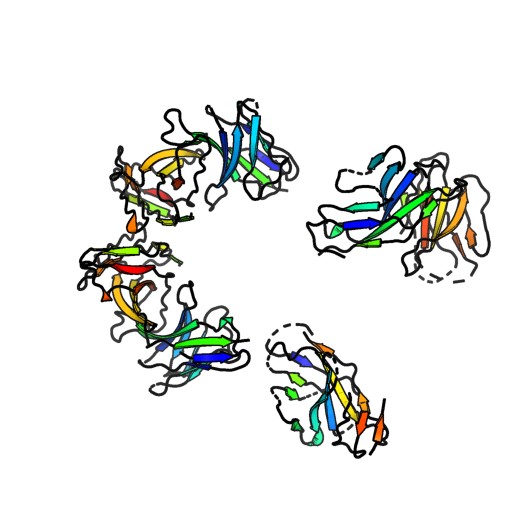 -52.458 3.867 -6.722 1.00 78.39 52 ASP C N 1
ATOM 1866 C CA . ASP B 1 52 ? -53.531 3.388 -5.866 1.00 80.92 52 ASP C CA 1
ATOM 1867 C C . ASP B 1 52 ? -53.598 1.872 -6.006 1.00 83.71 52 ASP C C 1
ATOM 1868 O O . ASP B 1 52 ? -54.136 1.339 -6.959 1.00 86.04 52 ASP C O 1
ATOM 1873 N N . SER B 1 53 ? -53.018 1.190 -5.030 1.00 83.30 53 SER C N 1
ATOM 1874 C CA . SER B 1 53 ? -53.033 -0.249 -4.979 1.00 86.04 53 SER C CA 1
ATOM 1875 C C . SER B 1 53 ? -54.418 -0.712 -5.369 1.00 90.68 53 SER C C 1
ATOM 1876 O O . SER B 1 53 ? -54.579 -1.471 -6.313 1.00 94.45 53 SER C O 1
ATOM 1878 N N . TYR B 1 54 ? -55.413 -0.211 -4.651 1.00 91.16 54 TYR C N 1
ATOM 1879 C CA . TYR B 1 54 ? -56.790 -0.641 -4.803 1.00 96.33 54 TYR C CA 1
ATOM 1880 C C . TYR B 1 54 ? -57.333 -0.380 -6.210 1.00 99.62 54 TYR C C 1
ATOM 1881 O O . TYR B 1 54 ? -57.449 -1.293 -7.026 1.00 103.96 54 TYR C O 1
ATOM 1883 N N . THR B 1 55 ? -57.619 0.882 -6.502 1.00 98.34 55 THR C N 1
ATOM 1884 C CA . THR B 1 55 ? -58.224 1.287 -7.766 1.00 100.85 55 THR C CA 1
ATOM 1885 C C . THR B 1 55 ? -57.258 1.214 -8.935 1.00 100.86 55 THR C C 1
ATOM 1886 O O . THR B 1 55 ? -57.619 1.562 -10.034 1.00 103.33 55 THR C O 1
ATOM 1890 N N . SER B 1 56 ? -56.027 0.780 -8.690 1.00 99.21 56 SER C N 1
ATOM 1891 C CA . SER B 1 56 ? -54.976 0.680 -9.730 1.00 99.88 56 SER C CA 1
ATOM 1892 C C . SER B 1 56 ? -54.942 1.852 -10.731 1.00 100.21 56 SER C C 1
ATOM 1893 O O . SER B 1 56 ? -55.206 1.687 -11.920 1.00 104.44 56 SER C O 1
ATOM 1896 N N . SER B 1 57 ? -54.617 3.036 -10.223 1.00 96.67 57 SER C N 1
ATOM 1897 C CA . SER B 1 57 ? -54.411 4.217 -11.052 1.00 96.84 57 SER C CA 1
ATOM 1898 C C . SER B 1 57 ? -53.167 4.962 -10.564 1.00 92.43 57 SER C C 1
ATOM 1899 O O . SER B 1 57 ? -52.936 5.099 -9.350 1.00 89.43 57 SER C O 1
ATOM 1901 N N . VAL B 1 58 ? -52.373 5.441 -11.516 1.00 92.22 58 VAL C N 1
ATOM 1902 C CA . VAL B 1 58 ? -51.136 6.131 -11.204 1.00 88.06 58 VAL C CA 1
ATOM 1903 C C . VAL B 1 58 ? -51.289 7.606 -11.521 1.00 87.32 58 VAL C C 1
ATOM 1904 O O . VAL B 1 58 ? -51.710 7.959 -12.631 1.00 90.91 58 VAL C O 1
ATOM 1908 N N . VAL B 1 59 ? -50.950 8.459 -10.556 1.00 82.38 59 VAL C N 1
ATOM 1909 C CA . VAL B 1 59 ? -50.766 9.873 -10.830 1.00 82.02 59 VAL C CA 1
ATOM 1910 C C . VAL B 1 59 ? -49.264 10.111 -11.029 1.00 80.55 59 VAL C C 1
ATOM 1911 O O . VAL B 1 59 ? -48.457 9.801 -10.165 1.00 76.17 59 VAL C O 1
ATOM 1913 N N . LEU B 1 60 ? -48.885 10.624 -12.192 1.00 84.74 60 LEU C N 1
ATOM 1914 C CA . LEU B 1 60 ? -47.469 10.836 -12.506 1.00 85.36 60 LEU C CA 1
ATOM 1915 C C . LEU B 1 60 ? -47.124 12.304 -12.282 1.00 86.95 60 LEU C C 1
ATOM 1916 O O . LEU B 1 60 ? -47.887 13.184 -12.660 1.00 90.51 60 LEU C O 1
ATOM 1918 N N . GLU B 1 61 ? -45.987 12.579 -11.658 1.00 86.46 61 GLU C N 1
ATOM 1919 C CA . GLU B 1 61 ? -45.619 13.955 -11.368 1.00 88.46 61 GLU C CA 1
ATOM 1920 C C . GLU B 1 61 ? -45.106 14.713 -12.614 1.00 94.83 61 GLU C C 1
ATOM 1921 O O . GLU B 1 61 ? -44.825 14.111 -13.669 1.00 97.11 61 GLU C O 1
ATOM 1924 N N . SER B 1 62 ? -45.013 16.041 -12.481 1.00 98.55 62 SER C N 1
ATOM 1925 C CA . SER B 1 62 ? -44.775 16.952 -13.622 1.00 104.70 62 SER C CA 1
ATOM 1926 C C . SER B 1 62 ? -43.355 16.863 -14.173 1.00 106.68 62 SER C C 1
ATOM 1927 O O . SER B 1 62 ? -42.413 17.384 -13.570 1.00 105.95 62 SER C O 1
ATOM 1929 N N . GLY B 1 63 ? -43.225 16.224 -15.333 1.00 110.11 63 GLY C N 1
ATOM 1930 C CA . GLY B 1 63 ? -41.922 15.964 -15.950 1.00 111.76 63 GLY C CA 1
ATOM 1931 C C . GLY B 1 63 ? -41.779 14.524 -16.432 1.00 110.99 63 GLY C C 1
ATOM 1932 O O . GLY B 1 63 ? -40.850 14.188 -17.186 1.00 112.67 63 GLY C O 1
ATOM 1933 N N . ILE B 1 64 ? -42.710 13.670 -16.018 1.00 108.53 64 ILE C N 1
ATOM 1934 C CA . ILE B 1 64 ? -42.638 12.260 -16.368 1.00 107.55 64 ILE C CA 1
ATOM 1935 C C . ILE B 1 64 ? -43.573 11.875 -17.504 1.00 111.86 64 ILE C C 1
ATOM 1936 O O . ILE B 1 64 ? -44.592 12.521 -17.734 1.00 114.19 64 ILE C O 1
ATOM 1941 N N . SER B 1 65 ? -43.207 10.813 -18.216 1.00 113.50 65 SER C N 1
ATOM 1942 C CA . SER B 1 65 ? -44.029 10.296 -19.317 1.00 118.03 65 SER C CA 1
ATOM 1943 C C . SER B 1 65 ? -44.506 8.871 -19.005 1.00 116.52 65 SER C C 1
ATOM 1944 O O . SER B 1 65 ? -43.697 8.022 -18.592 1.00 114.46 65 SER C O 1
ATOM 1947 N N . PRO B 1 66 ? -45.816 8.603 -19.209 1.00 117.86 66 PRO C N 1
ATOM 1948 C CA . PRO B 1 66 ? -46.373 7.263 -19.012 1.00 116.18 66 PRO C CA 1
ATOM 1949 C C . PRO B 1 66 ? -45.554 6.234 -19.780 1.00 116.30 66 PRO C C 1
ATOM 1950 O O . PRO B 1 66 ? -45.028 6.548 -20.855 1.00 119.03 66 PRO C O 1
ATOM 1954 N N . GLY B 1 67 ? -45.438 5.029 -19.227 1.00 112.77 67 GLY C N 1
ATOM 1955 C CA . GLY B 1 67 ? -44.716 3.941 -19.889 1.00 113.37 67 GLY C CA 1
ATOM 1956 C C . GLY B 1 67 ? -43.311 3.711 -19.353 1.00 108.77 67 GLY C C 1
ATOM 1957 O O . GLY B 1 67 ? -42.697 2.676 -19.617 1.00 109.77 67 GLY C O 1
ATOM 1958 N N . LYS B 1 68 ? -42.787 4.682 -18.617 1.00 103.78 68 LYS C N 1
ATOM 1959 C CA . LYS B 1 68 ? -41.496 4.525 -17.999 1.00 99.06 68 LYS C CA 1
ATOM 1960 C C . LYS B 1 68 ? -41.662 3.662 -16.760 1.00 95.46 68 LYS C C 1
ATOM 1961 O O . LYS B 1 68 ? -40.764 2.888 -16.423 1.00 94.43 68 LYS C O 1
ATOM 1965 N N . TYR B 1 69 ? -42.819 3.778 -16.099 1.00 93.84 69 TYR C N 1
ATOM 1966 C CA . TYR B 1 69 ? -42.988 3.246 -14.750 1.00 89.69 69 TYR C CA 1
ATOM 1967 C C . TYR B 1 69 ? -44.230 2.395 -14.514 1.00 90.71 69 TYR C C 1
ATOM 1968 O O . TYR B 1 69 ? -45.149 2.843 -13.869 1.00 91.13 69 TYR C O 1
ATOM 1977 N N . ASP B 1 70 ? -44.267 1.160 -14.978 1.00 92.90 70 ASP C N 1
ATOM 1978 C CA . ASP B 1 70 ? -45.418 0.303 -14.688 1.00 95.00 70 ASP C CA 1
ATOM 1979 C C . ASP B 1 70 ? -45.450 0.178 -13.175 1.00 91.98 70 ASP C C 1
ATOM 1980 O O . ASP B 1 70 ? -44.421 0.355 -12.524 1.00 88.34 70 ASP C O 1
ATOM 1985 N N . THR B 1 71 ? -46.629 -0.104 -12.617 1.00 94.02 71 THR C N 1
ATOM 1986 C CA . THR B 1 71 ? -46.778 -0.399 -11.172 1.00 92.39 71 THR C CA 1
ATOM 1987 C C . THR B 1 71 ? -47.954 -1.364 -10.906 1.00 95.05 71 THR C C 1
ATOM 1988 O O . THR B 1 71 ? -47.847 -2.312 -10.111 1.00 94.43 71 THR C O 1
ATOM 1992 N N . ASN B 1 78 ? -46.052 -8.637 -3.963 1.00 109.09 78 ASN C N 1
ATOM 1993 C CA . ASN B 1 78 ? -46.260 -8.218 -5.346 1.00 108.49 78 ASN C CA 1
ATOM 1994 C C . ASN B 1 78 ? -46.288 -6.697 -5.572 1.00 104.00 78 ASN C C 1
ATOM 1995 O O . ASN B 1 78 ? -46.583 -6.246 -6.675 1.00 104.10 78 ASN C O 1
ATOM 1997 N N . LEU B 1 79 ? -45.995 -5.896 -4.549 1.00 101.01 79 LEU C N 1
ATOM 1998 C CA . LEU B 1 79 ? -45.857 -4.444 -4.757 1.00 96.60 79 LEU C CA 1
ATOM 1999 C C . LEU B 1 79 ? -44.528 -4.193 -5.464 1.00 93.62 79 LEU C C 1
ATOM 2000 O O . LEU B 1 79 ? -43.463 -4.425 -4.880 1.00 92.53 79 LEU C O 1
ATOM 2002 N N . ARG B 1 80 ? -44.588 -3.715 -6.705 1.00 91.80 80 ARG C N 1
ATOM 2003 C CA . ARG B 1 80 ? -43.381 -3.618 -7.513 1.00 90.25 80 ARG C CA 1
ATOM 2004 C C . ARG B 1 80 ? -43.487 -2.608 -8.658 1.00 88.87 80 ARG C C 1
ATOM 2005 O O . ARG B 1 80 ? -44.534 -2.465 -9.288 1.00 91.23 80 ARG C O 1
ATOM 2007 N N . MET B 1 81 ? -42.382 -1.920 -8.933 1.00 85.85 81 MET C N 1
ATOM 2008 C CA . MET B 1 81 ? -42.315 -0.966 -10.039 1.00 84.80 81 MET C CA 1
ATOM 2009 C C . MET B 1 81 ? -41.264 -1.372 -11.047 1.00 83.31 81 MET C C 1
ATOM 2010 O O . MET B 1 81 ? -40.136 -1.698 -10.686 1.00 81.79 81 MET C O 1
ATOM 2015 N N . ILE B 1 82 ? -41.642 -1.295 -12.311 1.00 83.07 82 ILE C N 1
ATOM 2016 C CA . ILE B 1 82 ? -40.770 -1.632 -13.406 1.00 82.89 82 ILE C CA 1
ATOM 2017 C C . ILE B 1 82 ? -40.347 -0.363 -14.102 1.00 82.50 82 ILE C C 1
ATOM 2018 O O . ILE B 1 82 ? -41.195 0.336 -14.641 1.00 84.25 82 ILE C O 1
ATOM 2023 N N . LEU B 1 83 ? -39.046 -0.074 -14.090 1.00 80.94 83 LEU C N 1
ATOM 2024 C CA . LEU B 1 83 ? -38.463 0.990 -14.904 1.00 81.35 83 LEU C CA 1
ATOM 2025 C C . LEU B 1 83 ? -38.165 0.368 -16.261 1.00 85.73 83 LEU C C 1
ATOM 2026 O O . LEU B 1 83 ? -37.772 -0.791 -16.300 1.00 87.29 83 LEU C O 1
ATOM 2029 N N . ARG B 1 84 ? -38.348 1.088 -17.375 1.00 88.87 84 ARG C N 1
ATOM 2030 C CA . ARG B 1 84 ? -38.367 0.408 -18.688 1.00 93.46 84 ARG C CA 1
ATOM 2031 C C . ARG B 1 84 ? -37.366 0.879 -19.760 1.00 97.25 84 ARG C C 1
ATOM 2032 O O . ARG B 1 84 ? -36.927 0.056 -20.616 1.00 100.89 84 ARG C O 1
ATOM 2037 N N . ASN B 1 85 ? -37.000 2.163 -19.775 1.00 96.80 85 ASN C N 1
ATOM 2038 C CA . ASN B 1 85 ? -36.046 2.610 -20.822 1.00 99.51 85 ASN C CA 1
ATOM 2039 C C . ASN B 1 85 ? -34.848 3.240 -20.225 1.00 97.17 85 ASN C C 1
ATOM 2040 O O . ASN B 1 85 ? -34.662 4.447 -20.365 1.00 99.02 85 ASN C O 1
ATOM 2045 N N . LEU B 1 86 ? -34.019 2.422 -19.584 1.00 94.06 86 LEU C N 1
ATOM 2046 C CA . LEU B 1 86 ? -32.985 2.955 -18.722 1.00 90.27 86 LEU C CA 1
ATOM 2047 C C . LEU B 1 86 ? -32.052 3.881 -19.482 1.00 92.21 86 LEU C C 1
ATOM 2048 O O . LEU B 1 86 ? -31.529 3.549 -20.551 1.00 94.78 86 LEU C O 1
ATOM 2053 N N . ILE B 1 87 ? -31.959 5.092 -18.950 1.00 90.96 87 ILE C N 1
ATOM 2054 C CA . ILE B 1 87 ? -30.935 6.039 -19.318 1.00 93.03 87 ILE C CA 1
ATOM 2055 C C . ILE B 1 87 ? -29.948 6.025 -18.139 1.00 90.34 87 ILE C C 1
ATOM 2056 O O . ILE B 1 87 ? -30.239 5.461 -17.077 1.00 86.06 87 ILE C O 1
ATOM 2058 N N . GLU B 1 88 ? -28.779 6.626 -18.327 1.00 92.54 88 GLU C N 1
ATOM 2059 C CA . GLU B 1 88 ? -27.804 6.712 -17.251 1.00 90.86 88 GLU C CA 1
ATOM 2060 C C . GLU B 1 88 ? -28.388 7.498 -16.092 1.00 88.55 88 GLU C C 1
ATOM 2061 O O . GLU B 1 88 ? -28.174 7.139 -14.944 1.00 87.02 88 GLU C O 1
ATOM 2065 N N . ASN B 1 89 ? -29.147 8.552 -16.392 1.00 89.40 89 ASN C N 1
ATOM 2066 C CA . ASN B 1 89 ? -29.707 9.444 -15.360 1.00 87.11 89 ASN C CA 1
ATOM 2067 C C . ASN B 1 89 ? -30.960 8.873 -14.650 1.00 82.68 89 ASN C C 1
ATOM 2068 O O . ASN B 1 89 ? -31.644 9.569 -13.883 1.00 80.75 89 ASN C O 1
ATOM 2073 N N . ASP B 1 90 ? -31.260 7.599 -14.892 1.00 80.38 90 ASP C N 1
ATOM 2074 C CA . ASP B 1 90 ? -32.276 6.919 -14.108 1.00 76.08 90 ASP C CA 1
ATOM 2075 C C . ASP B 1 90 ? -31.630 6.350 -12.865 1.00 72.19 90 ASP C C 1
ATOM 2076 O O . ASP B 1 90 ? -32.318 5.819 -12.009 1.00 70.99 90 ASP C O 1
ATOM 2081 N N . SER B 1 91 ? -30.313 6.429 -12.734 1.00 70.88 91 SER C N 1
ATOM 2082 C CA . SER B 1 91 ? -29.689 5.687 -11.637 1.00 67.87 91 SER C CA 1
ATOM 2083 C C . SER B 1 91 ? -29.655 6.447 -10.351 1.00 63.96 91 SER C C 1
ATOM 2084 O O . SER B 1 91 ? -29.350 7.620 -10.314 1.00 64.06 91 SER C O 1
ATOM 2087 N N . GLY B 1 92 ? -29.985 5.742 -9.291 1.00 61.26 92 GLY C N 1
ATOM 2088 C CA . GLY B 1 92 ? -30.064 6.322 -7.960 1.00 59.91 92 GLY C CA 1
ATOM 2089 C C . GLY B 1 92 ? -30.742 5.311 -7.065 1.00 57.75 92 GLY C C 1
ATOM 2090 O O . GLY B 1 92 ? -30.989 4.170 -7.477 1.00 59.42 92 GLY C O 1
ATOM 2091 N N . VAL B 1 93 ? -31.068 5.699 -5.846 1.00 54.91 93 VAL C N 1
ATOM 2092 C CA . VAL B 1 93 ? -31.745 4.755 -4.985 1.00 52.55 93 VAL C CA 1
ATOM 2093 C C . VAL B 1 93 ? -33.223 5.086 -4.893 1.00 51.43 93 VAL C C 1
ATOM 2094 O O . VAL B 1 93 ? -33.597 6.224 -4.580 1.00 50.41 93 VAL C O 1
ATOM 2098 N N . TYR B 1 94 ? -34.047 4.070 -5.179 1.00 51.75 94 TYR C N 1
ATOM 2099 C CA . TYR B 1 94 ? -35.513 4.180 -5.221 1.00 50.87 94 TYR C CA 1
ATOM 2100 C C . TYR B 1 94 ? -36.179 3.724 -3.929 1.00 52.18 94 TYR C C 1
ATOM 2101 O O . TYR B 1 94 ? -35.892 2.632 -3.454 1.00 53.98 94 TYR C O 1
ATOM 2110 N N . TYR B 1 95 ? -37.057 4.562 -3.369 1.00 52.55 95 TYR C N 1
ATOM 2111 C CA . TYR B 1 95 ? -37.893 4.174 -2.239 1.00 53.55 95 TYR C CA 1
ATOM 2112 C C . TYR B 1 95 ? -39.392 4.121 -2.581 1.00 54.62 95 TYR C C 1
ATOM 2113 O O . TYR B 1 95 ? -39.898 4.942 -3.340 1.00 54.94 95 TYR C O 1
ATOM 2122 N N . CYS B 1 96 ? -40.104 3.170 -1.995 1.00 56.57 96 CYS C N 1
ATOM 2123 C CA . CYS B 1 96 ? -41.558 3.230 -1.959 1.00 58.31 96 CYS C CA 1
ATOM 2124 C C . CYS B 1 96 ? -41.934 3.638 -0.559 1.00 55.45 96 CYS C C 1
ATOM 2125 O O . CYS B 1 96 ? -41.382 3.140 0.391 1.00 54.94 96 CYS C O 1
ATOM 2128 N N . ALA B 1 97 ? -42.892 4.544 -0.443 1.00 53.37 97 ALA C N 1
ATOM 2129 C CA . ALA B 1 97 ? -43.295 5.080 0.837 1.00 50.74 97 ALA C CA 1
ATOM 2130 C C . ALA B 1 97 ? -44.797 5.173 0.854 1.00 49.07 97 ALA C C 1
ATOM 2131 O O . ALA B 1 97 ? -45.420 5.226 -0.199 1.00 48.52 97 ALA C O 1
ATOM 2133 N N . THR B 1 98 ? -45.364 5.221 2.053 1.00 47.81 98 THR C N 1
ATOM 2134 C CA . THR B 1 98 ? -46.808 5.311 2.251 1.00 48.01 98 THR C CA 1
ATOM 2135 C C . THR B 1 98 ? -47.105 5.971 3.587 1.00 46.28 98 THR C C 1
ATOM 2136 O O . THR B 1 98 ? -46.423 5.646 4.570 1.00 46.76 98 THR C O 1
ATOM 2140 N N . TRP B 1 99 ? -48.138 6.820 3.672 1.00 44.14 99 TRP C N 1
ATOM 2141 C CA . TRP B 1 99 ? -48.483 7.401 4.984 1.00 43.90 99 TRP C CA 1
ATOM 2142 C C . TRP B 1 99 ? -48.871 6.309 5.964 1.00 45.55 99 TRP C C 1
ATOM 2143 O O . TRP B 1 99 ? -49.571 5.380 5.613 1.00 48.19 99 TRP C O 1
ATOM 2154 N N . ASP B 1 100 ? -48.401 6.420 7.195 1.00 45.15 100 ASP C N 1
ATOM 2155 C CA . ASP B 1 100 ? -48.501 5.334 8.143 1.00 47.90 100 ASP C CA 1
ATOM 2156 C C . ASP B 1 100 ? -49.938 5.177 8.610 1.00 49.41 100 ASP C C 1
ATOM 2157 O O . ASP B 1 100 ? -50.788 5.939 8.214 1.00 49.59 100 ASP C O 1
ATOM 2162 N N . GLN B 1 101 ? -50.214 4.198 9.456 1.00 54.77 101 GLN C N 1
ATOM 2163 C CA . GLN B 1 101 ? -51.607 3.844 9.769 1.00 55.74 101 GLN C CA 1
ATOM 2164 C C . GLN B 1 101 ? -52.314 4.823 10.725 1.00 56.17 101 GLN C C 1
ATOM 2165 O O . GLN B 1 101 ? -53.474 4.622 11.052 1.00 58.12 101 GLN C O 1
ATOM 2167 N N . ASN B 1 102 ? -51.652 5.874 11.186 1.00 55.49 102 ASN C N 1
ATOM 2168 C CA . ASN B 1 102 ? -52.371 6.877 11.978 1.00 57.03 102 ASN C CA 1
ATOM 2169 C C . ASN B 1 102 ? -52.339 8.178 11.226 1.00 57.11 102 ASN C C 1
ATOM 2170 O O . ASN B 1 102 ? -52.502 9.254 11.776 1.00 56.70 102 ASN C O 1
ATOM 2175 N N . TYR B 1 103 ? -52.081 8.064 9.944 1.00 58.23 103 TYR C N 1
ATOM 2176 C CA . TYR B 1 103 ? -51.891 9.230 9.117 1.00 58.27 103 TYR C CA 1
ATOM 2177 C C . TYR B 1 103 ? -51.099 10.297 9.810 1.00 56.28 103 TYR C C 1
ATOM 2178 O O . TYR B 1 103 ? -51.397 11.453 9.700 1.00 55.79 103 TYR C O 1
ATOM 2187 N N . TYR B 1 104 ? -50.049 9.879 10.484 1.00 55.86 104 TYR C N 1
ATOM 2188 C CA . TYR B 1 104 ? -49.289 10.765 11.324 1.00 56.43 104 TYR C CA 1
ATOM 2189 C C . TYR B 1 104 ? -47.968 11.170 10.715 1.00 56.67 104 TYR C C 1
ATOM 2190 O O . TYR B 1 104 ? -47.717 12.359 10.545 1.00 57.47 104 TYR C O 1
ATOM 2199 N N . LYS B 1 105 ? -47.127 10.174 10.432 1.00 56.56 105 LYS C N 1
ATOM 2200 C CA . LYS B 1 105 ? -45.880 10.348 9.697 1.00 55.63 105 LYS C CA 1
ATOM 2201 C C . LYS B 1 105 ? -45.989 9.520 8.413 1.00 55.33 105 LYS C C 1
ATOM 2202 O O . LYS B 1 105 ? -46.780 8.604 8.339 1.00 57.21 105 LYS C O 1
ATOM 2206 N N . LYS B 1 106 ? -45.167 9.822 7.426 1.00 54.44 106 LYS C N 1
ATOM 2207 C CA . LYS B 1 106 ? -45.019 9.025 6.211 1.00 54.24 106 LYS C CA 1
ATOM 2208 C C . LYS B 1 106 ? -43.855 8.045 6.346 1.00 55.11 106 LYS C C 1
ATOM 2209 O O . LYS B 1 106 ? -42.782 8.422 6.796 1.00 55.27 106 LYS C O 1
ATOM 2215 N N . LEU B 1 107 ? -44.058 6.811 5.885 1.00 56.33 107 LEU C N 1
ATOM 2216 C CA . LEU B 1 107 ? -43.096 5.706 6.011 1.00 55.87 107 LEU C CA 1
ATOM 2217 C C . LEU B 1 107 ? -42.430 5.373 4.711 1.00 56.22 107 LEU C C 1
ATOM 2218 O O . LEU B 1 107 ? -43.111 5.168 3.709 1.00 55.78 107 LEU C O 1
ATOM 2223 N N . PHE B 1 108 ? -41.109 5.244 4.739 1.00 57.76 108 PHE C N 1
ATOM 2224 C CA . PHE B 1 108 ? -40.342 4.836 3.550 1.00 59.27 108 PHE C CA 1
ATOM 2225 C C . PHE B 1 108 ? -39.812 3.417 3.655 1.00 62.21 108 PHE C C 1
ATOM 2226 O O . PHE B 1 108 ? -39.287 3.023 4.668 1.00 63.72 108 PHE C O 1
ATOM 2234 N N . GLY B 1 109 ? -39.966 2.643 2.597 1.00 65.36 109 GLY C N 1
ATOM 2235 C CA . GLY B 1 109 ? -39.342 1.335 2.504 1.00 68.44 109 GLY C CA 1
ATOM 2236 C C . GLY B 1 109 ? -37.819 1.420 2.492 1.00 70.45 109 GLY C C 1
ATOM 2237 O O . GLY B 1 109 ? -37.228 2.479 2.773 1.00 68.79 109 GLY C O 1
ATOM 2238 N N . SER B 1 110 ? -37.174 0.290 2.186 1.00 73.83 110 SER C N 1
ATOM 2239 C CA . SER B 1 110 ? -35.763 0.131 2.552 1.00 74.90 110 SER C CA 1
ATOM 2240 C C . SER B 1 110 ? -34.865 0.790 1.521 1.00 74.99 110 SER C C 1
ATOM 2241 O O . SER B 1 110 ? -33.741 1.223 1.834 1.00 76.05 110 SER C O 1
ATOM 2243 N N . GLY B 1 111 ? -35.359 0.899 0.297 1.00 74.22 111 GLY C N 1
ATOM 2244 C CA . GLY B 1 111 ? -34.590 1.602 -0.722 1.00 73.75 111 GLY C CA 1
ATOM 2245 C C . GLY B 1 111 ? -33.739 0.679 -1.570 1.00 74.94 111 GLY C C 1
ATOM 2246 O O . GLY B 1 111 ? -33.125 -0.260 -1.067 1.00 77.47 111 GLY C O 1
ATOM 2247 N N . THR B 1 112 ? -33.688 0.967 -2.863 1.00 73.24 112 THR C N 1
ATOM 2248 C CA . THR B 1 112 ? -33.049 0.092 -3.800 1.00 73.70 112 THR C CA 1
ATOM 2249 C C . THR B 1 112 ? -32.336 0.925 -4.817 1.00 72.49 112 THR C C 1
ATOM 2250 O O . THR B 1 112 ? -32.958 1.785 -5.440 1.00 71.94 112 THR C O 1
ATOM 2254 N N . SER B 1 113 ? -31.037 0.668 -4.991 1.00 71.54 113 SER C N 1
ATOM 2255 C CA . SER B 1 113 ? -30.201 1.477 -5.872 1.00 69.59 113 SER C CA 1
ATOM 2256 C C . SER B 1 113 ? -29.951 0.844 -7.230 1.00 70.27 113 SER C C 1
ATOM 2257 O O . SER B 1 113 ? -29.441 -0.275 -7.353 1.00 71.39 113 SER C O 1
ATOM 2260 N N . LEU B 1 114 ? -30.317 1.587 -8.259 1.00 68.29 114 LEU C N 1
ATOM 2261 C CA . LEU B 1 114 ? -30.047 1.170 -9.615 1.00 69.42 114 LEU C CA 1
ATOM 2262 C C . LEU B 1 114 ? -28.782 1.897 -9.999 1.00 69.44 114 LEU C C 1
ATOM 2263 O O . LEU B 1 114 ? -28.558 3.037 -9.585 1.00 67.49 114 LEU C O 1
ATOM 2266 N N . VAL B 1 115 ? -27.941 1.216 -10.753 1.00 71.84 115 VAL C N 1
ATOM 2267 C CA . VAL B 1 115 ? -26.905 1.875 -11.502 1.00 72.94 115 VAL C CA 1
ATOM 2268 C C . VAL B 1 115 ? -27.111 1.466 -12.954 1.00 76.95 115 VAL C C 1
ATOM 2269 O O . VAL B 1 115 ? -27.082 0.270 -13.293 1.00 79.08 115 VAL C O 1
ATOM 2273 N N . VAL B 1 116 ? -27.347 2.447 -13.816 1.00 77.82 116 VAL C N 1
ATOM 2274 C CA . VAL B 1 116 ? -27.382 2.157 -15.237 1.00 81.62 116 VAL C CA 1
ATOM 2275 C C . VAL B 1 116 ? -26.157 2.764 -15.896 1.00 85.08 116 VAL C C 1
ATOM 2276 O O . VAL B 1 116 ? -25.924 3.955 -15.746 1.00 85.06 116 VAL C O 1
ATOM 2280 N N . THR B 1 117 ? -25.380 1.943 -16.594 1.00 89.75 117 THR C N 1
ATOM 2281 C CA . THR B 1 117 ? -24.256 2.402 -17.399 1.00 93.65 117 THR C CA 1
ATOM 2282 C C . THR B 1 117 ? -24.486 1.999 -18.853 1.00 98.97 117 THR C C 1
ATOM 2283 O O . THR B 1 117 ? -25.571 1.546 -19.207 1.00 100.60 117 THR C O 1
ATOM 2287 N N . ASP B 1 118 ? -23.464 2.137 -19.696 1.00 103.12 118 ASP C N 1
ATOM 2288 C CA . ASP B 1 118 ? -23.611 1.885 -21.124 1.00 107.17 118 ASP C CA 1
ATOM 2289 C C . ASP B 1 118 ? -22.698 0.759 -21.604 1.00 111.17 118 ASP C C 1
ATOM 2290 O O . ASP B 1 118 ? -22.741 0.367 -22.783 1.00 114.93 118 ASP C O 1
ATOM 2295 N N . GLN B 1 137 ? -42.626 26.916 -2.172 1.00 69.42 137 GLN C N 1
ATOM 2296 C CA . GLN B 1 137 ? -42.347 25.681 -1.392 1.00 67.00 137 GLN C CA 1
ATOM 2297 C C . GLN B 1 137 ? -40.940 25.176 -1.753 1.00 65.49 137 GLN C C 1
ATOM 2298 O O . GLN B 1 137 ? -40.717 24.692 -2.861 1.00 64.82 137 GLN C O 1
ATOM 2304 N N . LYS B 1 138 ? -40.005 25.350 -0.813 1.00 64.41 138 LYS C N 1
ATOM 2305 C CA . LYS B 1 138 ? -38.591 24.974 -0.967 1.00 63.08 138 LYS C CA 1
ATOM 2306 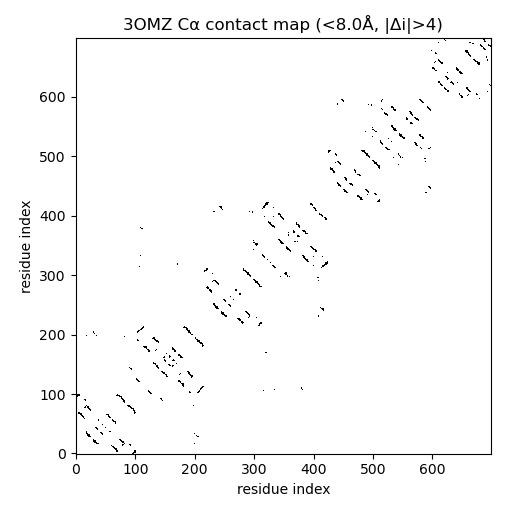C C . LYS B 1 138 ? -38.056 24.575 0.414 1.00 61.14 138 LYS C C 1
ATOM 2307 O O . LYS B 1 138 ? -38.545 25.054 1.430 1.00 60.95 138 LYS C O 1
ATOM 2309 N N . VAL B 1 139 ? -37.079 23.671 0.439 1.00 59.80 139 VAL C N 1
ATOM 2310 C CA . VAL B 1 139 ? -36.449 23.234 1.683 1.00 58.56 139 VAL C CA 1
ATOM 2311 C C . VAL B 1 139 ? -34.961 23.224 1.495 1.00 58.26 139 VAL C C 1
ATOM 2312 O O . VAL B 1 139 ? -34.485 22.604 0.569 1.00 60.15 139 VAL C O 1
ATOM 2316 N N . THR B 1 140 ? -34.218 23.866 2.377 1.00 58.19 140 THR C N 1
ATOM 2317 C CA . THR B 1 140 ? -32.805 24.047 2.158 1.00 58.89 140 THR C CA 1
ATOM 2318 C C . THR B 1 140 ? -32.003 23.683 3.359 1.00 59.62 140 THR C C 1
ATOM 2319 O O . THR B 1 140 ? -32.193 24.286 4.408 1.00 60.78 140 THR C O 1
ATOM 2323 N N . GLN B 1 141 ? -31.082 22.730 3.228 1.00 60.56 141 GLN C N 1
ATOM 2324 C CA . GLN B 1 141 ? -30.309 22.296 4.408 1.00 61.54 141 GLN C CA 1
ATOM 2325 C C . GLN B 1 141 ? -28.860 22.771 4.503 1.00 63.27 141 GLN C C 1
ATOM 2326 O O . GLN B 1 141 ? -28.183 22.952 3.489 1.00 65.70 141 GLN C O 1
ATOM 2332 N N . SER B 1 144 ? -23.330 21.121 3.841 1.00 78.71 144 SER C N 1
ATOM 2333 C CA . SER B 1 144 ? -22.109 20.546 4.432 1.00 79.99 144 SER C CA 1
ATOM 2334 C C . SER B 1 144 ? -22.269 19.130 5.062 1.00 78.01 144 SER C C 1
ATOM 2335 O O . SER B 1 144 ? -22.859 18.173 4.470 1.00 76.96 144 SER C O 1
ATOM 2338 N N . SER B 1 145 ? -21.754 19.056 6.299 1.00 75.07 145 SER C N 1
ATOM 2339 C CA . SER B 1 145 ? -21.462 17.826 6.997 1.00 72.15 145 SER C CA 1
ATOM 2340 C C . SER B 1 145 ? -20.914 18.343 8.273 1.00 70.34 145 SER C C 1
ATOM 2341 O O . SER B 1 145 ? -20.331 19.379 8.270 1.00 71.83 145 SER C O 1
ATOM 2344 N N . VAL B 1 146 ? -21.100 17.626 9.363 1.00 68.46 146 VAL C N 1
ATOM 2345 C CA . VAL B 1 146 ? -20.786 18.130 10.684 1.00 67.96 146 VAL C CA 1
ATOM 2346 C C . VAL B 1 146 ? -20.294 17.003 11.559 1.00 68.46 146 VAL C C 1
ATOM 2347 O O . VAL B 1 146 ? -20.764 15.887 11.460 1.00 68.63 146 VAL C O 1
ATOM 2351 N N . SER B 1 147 ? -19.348 17.297 12.429 1.00 69.89 147 SER C N 1
ATOM 2352 C CA . SER B 1 147 ? -18.663 16.259 13.159 1.00 71.35 147 SER C CA 1
ATOM 2353 C C . SER B 1 147 ? -18.584 16.630 14.619 1.00 71.64 147 SER C C 1
ATOM 2354 O O . SER B 1 147 ? -18.071 17.684 14.956 1.00 72.03 147 SER C O 1
ATOM 2357 N N . MET B 1 148 ? -19.091 15.755 15.482 1.00 71.31 148 MET C N 1
ATOM 2358 C CA . MET B 1 148 ? -19.076 16.006 16.923 1.00 72.23 148 MET C CA 1
ATOM 2359 C C . MET B 1 148 ? -18.646 14.786 17.729 1.00 73.72 148 MET C C 1
ATOM 2360 O O . MET B 1 148 ? -18.919 13.642 17.358 1.00 73.30 148 MET C O 1
ATOM 2365 N N . PRO B 1 149 ? -17.990 15.022 18.864 1.00 75.61 149 PRO C N 1
ATOM 2366 C CA . PRO B 1 149 ? -17.626 13.906 19.699 1.00 78.00 149 PRO C CA 1
ATOM 2367 C C . PRO B 1 149 ? -18.836 13.229 20.329 1.00 77.90 149 PRO C C 1
ATOM 2368 O O . PRO B 1 149 ? -19.863 13.875 20.561 1.00 77.20 149 PRO C O 1
ATOM 2372 N N . VAL B 1 150 ? -18.703 11.929 20.591 1.00 79.10 150 VAL C N 1
ATOM 2373 C CA . VAL B 1 150 ? -19.707 11.189 21.345 1.00 78.35 150 VAL C CA 1
ATOM 2374 C C . VAL B 1 150 ? -20.033 11.894 22.635 1.00 79.23 150 VAL C C 1
ATOM 2375 O O . VAL B 1 150 ? -19.163 12.498 23.264 1.00 80.62 150 VAL C O 1
ATOM 2379 N N . ARG B 1 151 ? -21.304 11.800 23.008 1.00 78.48 151 ARG C N 1
ATOM 2380 C CA . ARG B 1 151 ? -21.833 12.304 24.288 1.00 80.09 151 ARG C CA 1
ATOM 2381 C C . ARG B 1 151 ? -22.198 13.787 24.208 1.00 79.16 151 ARG C C 1
ATOM 2382 O O . ARG B 1 151 ? -22.888 14.296 25.072 1.00 79.60 151 ARG C O 1
ATOM 2384 N N . LYS B 1 152 ? -21.760 14.471 23.154 1.00 78.84 152 LYS C N 1
ATOM 2385 C CA . LYS B 1 152 ? -22.145 15.869 22.932 1.00 78.51 152 LYS C CA 1
ATOM 2386 C C . LYS B 1 152 ? -23.487 15.932 22.162 1.00 76.53 152 LYS C C 1
ATOM 2387 O O . LYS B 1 152 ? -24.170 14.908 22.004 1.00 76.49 152 LYS C O 1
ATOM 2389 N N . ALA B 1 153 ? -23.883 17.120 21.704 1.00 75.25 153 ALA C N 1
ATOM 2390 C CA . ALA B 1 153 ? -25.110 17.243 20.909 1.00 72.35 153 ALA C CA 1
ATOM 2391 C C . ALA B 1 153 ? -24.907 18.055 19.645 1.00 70.82 153 ALA C C 1
ATOM 2392 O O . ALA B 1 153 ? -23.909 18.731 19.454 1.00 71.93 153 ALA C O 1
ATOM 2394 N N . VAL B 1 154 ? -25.881 17.958 18.766 1.00 69.22 154 VAL C N 1
ATOM 2395 C CA . VAL B 1 154 ? -25.816 18.636 17.506 1.00 68.23 154 VAL C CA 1
ATOM 2396 C C . VAL B 1 154 ? -27.193 19.106 17.105 1.00 66.65 154 VAL C C 1
ATOM 2397 O O . VAL B 1 154 ? -28.218 18.440 17.321 1.00 65.47 154 VAL C O 1
ATOM 2401 N N . THR B 1 155 ? -27.200 20.270 16.494 1.00 65.92 155 THR C N 1
ATOM 2402 C CA . THR B 1 155 ? -28.383 20.696 15.861 1.00 64.36 155 THR C CA 1
ATOM 2403 C C . THR B 1 155 ? -28.015 20.811 14.393 1.00 62.96 155 THR C C 1
ATOM 2404 O O . THR B 1 155 ? -26.964 21.391 14.059 1.00 62.83 155 THR C O 1
ATOM 2408 N N . LEU B 1 156 ? -28.845 20.189 13.545 1.00 60.46 156 LEU C N 1
ATOM 2409 C CA . LEU B 1 156 ? -28.834 20.472 12.129 1.00 59.08 156 LEU C CA 1
ATOM 2410 C C . LEU B 1 156 ? -29.857 21.547 11.738 1.00 59.10 156 LEU C C 1
ATOM 2411 O O . LEU B 1 156 ? -31.039 21.417 11.978 1.00 57.03 156 LEU C O 1
ATOM 2416 N N . ASN B 1 157 ? -29.386 22.606 11.090 1.00 61.27 157 ASN C N 1
ATOM 2417 C CA . ASN B 1 157 ? -30.295 23.565 10.511 1.00 62.45 157 ASN C CA 1
ATOM 2418 C C . ASN B 1 157 ? -31.153 22.922 9.403 1.00 61.42 157 ASN C C 1
ATOM 2419 O O . ASN B 1 157 ? -30.790 21.870 8.862 1.00 62.24 157 ASN C O 1
ATOM 2424 N N . CYS B 1 158 ? -32.340 23.493 9.176 1.00 61.63 158 CYS C N 1
ATOM 2425 C CA . CYS B 1 158 ? -33.144 23.300 7.963 1.00 59.60 158 CYS C CA 1
ATOM 2426 C C . CYS B 1 158 ? -34.093 24.499 7.832 1.00 59.56 158 CYS C C 1
ATOM 2427 O O . CYS B 1 158 ? -34.848 24.802 8.754 1.00 60.40 158 CYS C O 1
ATOM 2430 N N . LEU B 1 159 ? -34.038 25.216 6.717 1.00 58.65 159 LEU C N 1
ATOM 2431 C CA . LEU B 1 159 ? -34.855 26.407 6.556 1.00 58.80 159 LEU C CA 1
ATOM 2432 C C . LEU B 1 159 ? -35.707 26.269 5.316 1.00 59.80 159 LEU C C 1
ATOM 2433 O O . LEU B 1 159 ? -35.211 25.891 4.249 1.00 59.67 159 LEU C O 1
ATOM 2438 N N . TYR B 1 160 ? -36.969 26.662 5.419 1.00 61.19 160 TYR C N 1
ATOM 2439 C CA . TYR B 1 160 ? -37.905 26.388 4.350 1.00 61.50 160 TYR C CA 1
ATOM 2440 C C . TYR B 1 160 ? -38.575 27.630 3.870 1.00 64.01 160 TYR C C 1
ATOM 2441 O O . TYR B 1 160 ? -38.565 28.647 4.553 1.00 66.87 160 TYR C O 1
ATOM 2450 N N . GLU B 1 161 ? -39.123 27.531 2.663 1.00 64.83 161 GLU C N 1
ATOM 2451 C CA . GLU B 1 161 ? -39.934 28.569 2.043 1.00 66.90 161 GLU C CA 1
ATOM 2452 C C . GLU B 1 161 ? -41.239 27.865 1.687 1.00 67.64 161 GLU C C 1
ATOM 2453 O O . GLU B 1 161 ? -41.223 26.764 1.170 1.00 66.51 161 GLU C O 1
ATOM 2455 N N . THR B 1 162 ? -42.373 28.475 2.013 1.00 70.41 162 THR C N 1
ATOM 2456 C CA . THR B 1 162 ? -43.666 27.862 1.735 1.00 70.14 162 THR C CA 1
ATOM 2457 C C . THR B 1 162 ? -44.800 28.876 1.768 1.00 72.96 162 THR C C 1
ATOM 2458 O O . THR B 1 162 ? -44.936 29.633 2.724 1.00 74.97 162 THR C O 1
ATOM 2462 N N . SER B 1 163 ? -45.649 28.850 0.752 1.00 73.75 163 SER C N 1
ATOM 2463 C CA . SER B 1 163 ? -46.800 29.725 0.724 1.00 76.34 163 SER C CA 1
ATOM 2464 C C . SER B 1 163 ? -47.942 29.276 1.652 1.00 75.95 163 SER C C 1
ATOM 2465 O O . SER B 1 163 ? -48.900 30.028 1.828 1.00 79.27 163 SER C O 1
ATOM 2468 N N . TRP B 1 164 ? -47.857 28.074 2.227 1.00 72.32 164 TRP C N 1
ATOM 2469 C CA . TRP B 1 164 ? -48.996 27.443 2.915 1.00 71.33 164 TRP C CA 1
ATOM 2470 C C . TRP B 1 164 ? -49.351 27.972 4.319 1.00 73.35 164 TRP C C 1
ATOM 2471 O O . TRP B 1 164 ? -48.502 28.419 5.068 1.00 73.68 164 TRP C O 1
ATOM 2482 N N . TRP B 1 165 ? -50.612 27.876 4.695 1.00 76.13 165 TRP C N 1
ATOM 2483 C CA . TRP B 1 165 ? -51.041 28.305 6.030 1.00 79.30 165 TRP C CA 1
ATOM 2484 C C . TRP B 1 165 ? -50.737 27.263 7.097 1.00 77.03 165 TRP C C 1
ATOM 2485 O O . TRP B 1 165 ? -50.391 27.585 8.238 1.00 77.00 165 TRP C O 1
ATOM 2496 N N . SER B 1 166 ? -50.940 26.007 6.716 1.00 75.01 166 SER C N 1
ATOM 2497 C CA . SER B 1 166 ? -50.725 24.866 7.581 1.00 72.34 166 SER C CA 1
ATOM 2498 C C . SER B 1 166 ? -49.709 24.021 6.866 1.00 69.01 166 SER C C 1
ATOM 2499 O O . SER B 1 166 ? -49.662 24.056 5.643 1.00 70.36 166 SER C O 1
ATOM 2501 N N . TYR B 1 167 ? -48.890 23.276 7.601 1.00 65.29 167 TYR C N 1
ATOM 2502 C CA . TYR B 1 167 ? -48.016 22.283 6.986 1.00 61.64 167 TYR C CA 1
ATOM 2503 C C . TYR B 1 167 ? -47.340 21.561 8.101 1.00 59.97 167 TYR C C 1
ATOM 2504 O O . TYR B 1 167 ? -47.429 21.976 9.261 1.00 61.16 167 TYR C O 1
ATOM 2513 N N . TYR B 1 168 ? -46.678 20.466 7.757 1.00 57.65 168 TYR C N 1
ATOM 2514 C CA . TYR B 1 168 ? -45.894 19.721 8.717 1.00 55.73 168 TYR C CA 1
ATOM 2515 C C . TYR B 1 168 ? -44.522 19.539 8.145 1.00 54.79 168 TYR C C 1
ATOM 2516 O O . TYR B 1 168 ? -44.340 19.369 6.946 1.00 54.77 168 TYR C O 1
ATOM 2525 N N . ILE B 1 169 ? -43.558 19.552 9.041 1.00 54.82 169 ILE C N 1
ATOM 2526 C CA . ILE B 1 169 ? -42.157 19.378 8.723 1.00 53.67 169 ILE C CA 1
ATOM 2527 C C . ILE B 1 169 ? -41.707 18.057 9.338 1.00 52.34 169 ILE C C 1
ATOM 2528 O O . ILE B 1 169 ? -42.155 17.749 10.447 1.00 53.86 169 ILE C O 1
ATOM 2532 N N . PHE B 1 170 ? -40.862 17.273 8.664 1.00 50.97 170 PHE C N 1
ATOM 2533 C CA . PHE B 1 170 ? -40.428 15.941 9.206 1.00 51.01 170 PHE C CA 1
ATOM 2534 C C . PHE B 1 170 ? -38.932 15.723 9.066 1.00 50.98 170 PHE C C 1
ATOM 2535 O O . PHE B 1 170 ? -38.383 16.017 8.013 1.00 51.79 170 PHE C O 1
ATOM 2543 N N . TRP B 1 171 ? -38.289 15.148 10.078 1.00 50.62 171 TRP C N 1
ATOM 2544 C CA . TRP B 1 171 ? -36.890 14.723 9.969 1.00 50.52 171 TRP C CA 1
ATOM 2545 C C . TRP B 1 171 ? -36.727 13.212 9.845 1.00 51.60 171 TRP C C 1
ATOM 2546 O O . TRP B 1 171 ? -37.351 12.447 10.576 1.00 52.43 171 TRP C O 1
ATOM 2557 N N . TYR B 1 172 ? -35.838 12.793 8.951 1.00 52.54 172 TYR C N 1
ATOM 2558 C CA . TYR B 1 172 ? -35.512 11.388 8.774 1.00 53.23 172 TYR C CA 1
ATOM 2559 C C . TYR B 1 172 ? -34.014 11.168 8.920 1.00 55.51 172 TYR C C 1
ATOM 2560 O O . TYR B 1 172 ? -33.205 12.029 8.564 1.00 55.49 172 TYR C O 1
ATOM 2569 N N . LYS B 1 173 ? -33.651 10.002 9.448 1.00 57.95 173 LYS C N 1
ATOM 2570 C CA . LYS B 1 173 ? -32.263 9.580 9.565 1.00 59.98 173 LYS C CA 1
ATOM 2571 C C . LYS B 1 173 ? -32.080 8.685 8.393 1.00 60.85 173 LYS C C 1
ATOM 2572 O O . LYS B 1 173 ? -32.945 7.882 8.145 1.00 60.27 173 LYS C O 1
ATOM 2578 N N . ARG B 1 174 ? -31.003 8.816 7.633 1.00 63.59 174 ARG C N 1
ATOM 2579 C CA . ARG B 1 174 ? -30.779 7.827 6.581 1.00 66.79 174 ARG C CA 1
ATOM 2580 C C . ARG B 1 174 ? -29.552 6.968 6.805 1.00 69.89 174 ARG C C 1
ATOM 2581 O O . ARG B 1 174 ? -28.419 7.390 6.526 1.00 72.39 174 ARG C O 1
ATOM 2589 N N . LEU B 1 175 ? -29.777 5.735 7.223 1.00 71.52 175 LEU C N 1
ATOM 2590 C CA . LEU B 1 175 ? -28.691 4.804 7.495 1.00 74.02 175 LEU C CA 1
ATOM 2591 C C . LEU B 1 175 ? -27.865 4.364 6.252 1.00 76.46 175 LEU C C 1
ATOM 2592 O O . LEU B 1 175 ? -28.344 4.394 5.118 1.00 76.04 175 LEU C O 1
ATOM 2597 N N . PRO B 1 176 ? -26.612 3.936 6.457 1.00 79.86 176 PRO C N 1
ATOM 2598 C CA . PRO B 1 176 ? -25.887 3.501 5.263 1.00 81.31 176 PRO C CA 1
ATOM 2599 C C . PRO B 1 176 ? -26.447 2.206 4.679 1.00 82.25 176 PRO C C 1
ATOM 2600 O O . PRO B 1 176 ? -26.034 1.800 3.593 1.00 83.71 176 PRO C O 1
ATOM 2604 N N . SER B 1 177 ? -27.377 1.568 5.387 1.00 81.42 177 SER C N 1
ATOM 2605 C CA . SER B 1 177 ? -28.186 0.513 4.787 1.00 81.99 177 SER C CA 1
ATOM 2606 C C . SER B 1 177 ? -29.148 1.076 3.750 1.00 80.26 177 SER C C 1
ATOM 2607 O O . SER B 1 177 ? -30.008 0.364 3.247 1.00 80.96 177 SER C O 1
ATOM 2610 N N . LYS B 1 178 ? -29.032 2.373 3.479 1.00 78.95 178 LYS C N 1
ATOM 2611 C CA . LYS B 1 178 ? -29.925 3.107 2.571 1.00 77.08 178 LYS C CA 1
ATOM 2612 C C . LYS B 1 178 ? -31.378 3.260 3.068 1.00 74.55 178 LYS C C 1
ATOM 2613 O O . LYS B 1 178 ? -32.218 3.787 2.365 1.00 74.57 178 LYS C O 1
ATOM 2619 N N . GLU B 1 179 ? -31.666 2.852 4.297 1.00 73.10 179 GLU C N 1
ATOM 2620 C CA . GLU B 1 179 ? -33.012 2.991 4.849 1.00 70.99 179 GLU C CA 1
ATOM 2621 C C . GLU B 1 179 ? -33.254 4.420 5.370 1.00 68.13 179 GLU C C 1
ATOM 2622 O O . GLU B 1 179 ? -32.345 5.021 5.958 1.00 68.69 179 GLU C O 1
ATOM 2624 N N . MET B 1 180 ? -34.468 4.946 5.176 1.00 64.75 180 MET C N 1
ATOM 2625 C CA . MET B 1 180 ? -34.869 6.252 5.734 1.00 62.02 180 MET C CA 1
ATOM 2626 C C . MET B 1 180 ? -35.732 6.145 6.984 1.00 60.22 180 MET C C 1
ATOM 2627 O O . MET B 1 180 ? -36.917 5.862 6.883 1.00 61.86 180 MET C O 1
ATOM 2632 N N . ILE B 1 181 ? -35.196 6.415 8.158 1.00 57.72 181 ILE C N 1
ATOM 2633 C CA . ILE B 1 181 ? -36.032 6.321 9.336 1.00 57.12 181 ILE C CA 1
ATOM 2634 C C . ILE B 1 181 ? -36.603 7.642 9.784 1.00 55.22 181 ILE C C 1
ATOM 2635 O O . ILE B 1 181 ? -35.924 8.653 9.829 1.00 56.11 181 ILE C O 1
ATOM 2640 N N . PHE B 1 182 ? -37.867 7.616 10.163 1.00 53.89 182 PHE C N 1
ATOM 2641 C CA . PHE B 1 182 ? -38.536 8.787 10.681 1.00 51.49 182 PHE C CA 1
ATOM 2642 C C . PHE B 1 182 ? -38.017 9.057 12.059 1.00 52.30 182 PHE C C 1
ATOM 2643 O O . PHE B 1 182 ? -37.868 8.117 12.824 1.00 52.49 182 PHE C O 1
ATOM 2651 N N . LEU B 1 183 ? -37.751 10.335 12.368 1.00 52.85 183 LEU C N 1
ATOM 2652 C CA . LEU B 1 183 ? -37.184 10.729 13.664 1.00 54.18 183 LEU C CA 1
ATOM 2653 C C . LEU B 1 183 ? -38.170 11.498 14.516 1.00 54.97 183 LEU C C 1
ATOM 2654 O O . LEU B 1 183 ? -38.465 11.081 15.638 1.00 56.10 183 LEU C O 1
ATOM 2659 N N . ILE B 1 184 ? -38.639 12.632 13.988 1.00 55.11 184 ILE C N 1
ATOM 2660 C CA . ILE B 1 184 ? -39.581 13.524 14.672 1.00 56.18 184 ILE C CA 1
ATOM 2661 C C . ILE B 1 184 ? -40.374 14.288 13.618 1.00 56.46 184 ILE C C 1
ATOM 2662 O O . ILE B 1 184 ? -39.922 14.465 12.488 1.00 56.29 184 ILE C O 1
ATOM 2666 N N . ARG B 1 185 ? -41.570 14.732 13.995 1.00 57.58 185 ARG C N 1
ATOM 2667 C CA . ARG B 1 185 ? -42.372 15.609 13.157 1.00 57.22 185 ARG C CA 1
ATOM 2668 C C . ARG B 1 185 ? -42.621 16.875 13.931 1.00 58.24 185 ARG C C 1
ATOM 2669 O O . ARG B 1 185 ? -42.832 16.835 15.142 1.00 58.45 185 ARG C O 1
ATOM 2677 N N . GLN B 1 186 ? -42.586 18.012 13.245 1.00 59.02 186 GLN C N 1
ATOM 2678 C CA . GLN B 1 186 ? -43.021 19.275 13.869 1.00 60.05 186 GLN C CA 1
ATOM 2679 C C . GLN B 1 186 ? -44.134 19.883 13.047 1.00 59.91 186 GLN C C 1
ATOM 2680 O O . GLN B 1 186 ? -43.963 20.166 11.856 1.00 59.31 186 GLN C O 1
ATOM 2686 N N . GLY B 1 187 ? -45.288 20.046 13.688 1.00 60.44 187 GLY C N 1
ATOM 2687 C CA . GLY B 1 187 ? -46.437 20.668 13.053 1.00 60.49 187 GLY C CA 1
ATOM 2688 C C . GLY B 1 187 ? -46.344 22.164 13.182 1.00 60.81 187 GLY C C 1
ATOM 2689 O O . GLY B 1 187 ? -45.966 22.671 14.238 1.00 60.74 187 GLY C O 1
ATOM 2690 N N . SER B 1 188 ? -46.702 22.867 12.111 1.00 61.11 188 SER C N 1
ATOM 2691 C CA . SER B 1 188 ? -46.695 24.341 12.105 1.00 63.15 188 SER C CA 1
ATOM 2692 C C . SER B 1 188 ? -47.514 24.973 13.234 1.00 64.54 188 SER C C 1
ATOM 2693 O O . SER B 1 188 ? -47.211 26.045 13.683 1.00 64.99 188 SER C O 1
ATOM 2696 N N . ASP B 1 189 ? -48.562 24.306 13.694 1.00 66.05 189 ASP C N 1
ATOM 2697 C CA . ASP B 1 189 ? -49.454 24.911 14.685 1.00 68.48 189 ASP C CA 1
ATOM 2698 C C . ASP B 1 189 ? -49.190 24.350 16.054 1.00 67.34 189 ASP C C 1
ATOM 2699 O O . ASP B 1 189 ? -50.028 24.465 16.928 1.00 68.96 189 ASP C O 1
ATOM 2704 N N . GLU B 1 190 ? -47.998 23.797 16.253 1.00 65.26 190 GLU C N 1
ATOM 2705 C CA . GLU B 1 190 ? -47.685 23.092 17.489 1.00 65.15 190 GLU C CA 1
ATOM 2706 C C . GLU B 1 190 ? -46.588 23.762 18.278 1.00 66.06 190 GLU C C 1
ATOM 2707 O O . GLU B 1 190 ? -45.845 24.610 17.761 1.00 68.11 190 GLU C O 1
ATOM 2713 N N . GLN B 1 191 ? -46.479 23.380 19.537 1.00 66.35 191 GLN C N 1
ATOM 2714 C CA . GLN B 1 191 ? -45.350 23.770 20.310 1.00 68.01 191 GLN C CA 1
ATOM 2715 C C . GLN B 1 191 ? -44.170 22.957 19.815 1.00 66.65 191 GLN C C 1
ATOM 2716 O O . GLN B 1 191 ? -44.290 22.186 18.867 1.00 66.35 191 GLN C O 1
ATOM 2722 N N . ASN B 1 192 ? -43.006 23.154 20.404 1.00 67.49 192 ASN C N 1
ATOM 2723 C CA . ASN B 1 192 ? -41.806 22.563 19.853 1.00 65.20 192 ASN C CA 1
ATOM 2724 C C . ASN B 1 192 ? -41.764 21.088 20.099 1.00 63.88 192 ASN C C 1
ATOM 2725 O O . ASN B 1 192 ? -42.101 20.614 21.175 1.00 65.81 192 ASN C O 1
ATOM 2730 N N . ALA B 1 193 ? -41.356 20.360 19.080 1.00 62.00 193 ALA C N 1
ATOM 2731 C CA . ALA B 1 193 ? -41.246 18.920 19.161 1.00 61.43 193 ALA C CA 1
ATOM 2732 C C . ALA B 1 193 ? -40.133 18.496 20.122 1.00 63.02 193 ALA C C 1
ATOM 2733 O O . ALA B 1 193 ? -39.034 19.069 20.117 1.00 64.35 193 ALA C O 1
ATOM 2735 N N . LYS B 1 194 ? -40.420 17.501 20.953 1.00 63.89 194 LYS C N 1
ATOM 2736 C CA . LYS B 1 194 ? -39.372 16.767 21.644 1.00 65.46 194 LYS C CA 1
ATOM 2737 C C . LYS B 1 194 ? -39.794 15.311 21.661 1.00 65.02 194 LYS C C 1
ATOM 2738 O O . LYS B 1 194 ? -40.903 15.009 22.012 1.00 66.70 194 LYS C O 1
ATOM 2742 N N . SER B 1 195 ? -38.929 14.414 21.224 1.00 64.46 195 SER C N 1
ATOM 2743 C CA . SER B 1 195 ? -39.165 12.989 21.361 1.00 64.64 195 SER C CA 1
ATOM 2744 C C . SER B 1 195 ? -37.799 12.357 21.507 1.00 66.04 195 SER C C 1
ATOM 2745 O O . SER B 1 195 ? -36.944 12.465 20.622 1.00 66.20 195 SER C O 1
ATOM 2747 N N . GLY B 1 196 ? -37.579 11.713 22.637 1.00 68.30 196 GLY C N 1
ATOM 2748 C CA . GLY B 1 196 ? -36.343 11.001 22.841 1.00 69.78 196 GLY C CA 1
ATOM 2749 C C . GLY B 1 196 ? -35.258 12.030 22.885 1.00 69.96 196 GLY C C 1
ATOM 2750 O O . GLY B 1 196 ? -35.458 13.085 23.473 1.00 70.88 196 GLY C O 1
ATOM 2751 N N . ARG B 1 197 ? -34.136 11.721 22.231 1.00 69.13 197 ARG C N 1
ATOM 2752 C CA . ARG B 1 197 ? -32.995 12.613 22.134 1.00 68.52 197 ARG C CA 1
ATOM 2753 C C . ARG B 1 197 ? -33.201 13.621 21.030 1.00 65.72 197 ARG C C 1
ATOM 2754 O O . ARG B 1 197 ? -32.418 14.541 20.872 1.00 65.74 197 ARG C O 1
ATOM 2762 N N . TYR B 1 198 ? -34.245 13.438 20.244 1.00 64.23 198 TYR C N 1
ATOM 2763 C CA . TYR B 1 198 ? -34.549 14.383 19.191 1.00 63.14 198 TYR C CA 1
ATOM 2764 C C . TYR B 1 198 ? -35.487 15.485 19.657 1.00 64.12 198 TYR C C 1
ATOM 2765 O O . TYR B 1 198 ? -36.290 15.303 20.577 1.00 64.97 198 TYR C O 1
ATOM 2774 N N . SER B 1 199 ? -35.362 16.639 19.018 1.00 64.48 199 SER C N 1
ATOM 2775 C CA . SER B 1 199 ? -36.136 17.808 19.380 1.00 66.46 199 SER C CA 1
ATOM 2776 C C . SER B 1 199 ? -36.116 18.817 18.271 1.00 64.82 199 SER C C 1
ATOM 2777 O O . SER B 1 199 ? -35.119 18.899 17.553 1.00 65.66 199 SER C O 1
ATOM 2780 N N . VAL B 1 200 ? -37.168 19.612 18.112 1.00 63.39 200 VAL C N 1
ATOM 2781 C CA . VAL B 1 200 ? -37.023 20.713 17.167 1.00 62.73 200 VAL C CA 1
ATOM 2782 C C . VAL B 1 200 ? -37.366 22.084 17.737 1.00 64.07 200 VAL C C 1
ATOM 2783 O O . VAL B 1 200 ? -38.262 22.248 18.565 1.00 65.62 200 VAL C O 1
ATOM 2787 N N . ASN B 1 201 ? -36.606 23.061 17.266 1.00 62.92 201 ASN C N 1
ATOM 2788 C CA . ASN B 1 201 ? -36.729 24.409 17.697 1.00 63.66 201 ASN C CA 1
ATOM 2789 C C . ASN B 1 201 ? -37.520 25.199 16.684 1.00 63.62 201 ASN C C 1
ATOM 2790 O O . ASN B 1 201 ? -36.948 25.892 15.849 1.00 64.68 201 ASN C O 1
ATOM 2795 N N . PHE B 1 202 ? -38.838 25.117 16.745 1.00 63.30 202 PHE C N 1
ATOM 2796 C CA . PHE B 1 202 ? -39.643 25.687 15.673 1.00 62.30 202 PHE C CA 1
ATOM 2797 C C . PHE B 1 202 ? -39.802 27.210 15.747 1.00 64.77 202 PHE C C 1
ATOM 2798 O O . PHE B 1 202 ? -40.223 27.769 16.768 1.00 66.95 202 PHE C O 1
ATOM 2806 N N . LYS B 1 203 ? -39.459 27.853 14.632 1.00 64.89 203 LYS C N 1
ATOM 2807 C CA . LYS B 1 203 ? -39.551 29.298 14.457 1.00 67.19 203 LYS C CA 1
ATOM 2808 C C . LYS B 1 203 ? -40.375 29.655 13.200 1.00 66.65 203 LYS C C 1
ATOM 2809 O O . LYS B 1 203 ? -39.804 29.965 12.142 1.00 65.81 203 LYS C O 1
ATOM 2815 N N . LYS B 1 204 ? -41.705 29.625 13.301 1.00 66.83 204 LYS C N 1
ATOM 2816 C CA . LYS B 1 204 ? -42.556 29.925 12.127 1.00 66.53 204 LYS C CA 1
ATOM 2817 C C . LYS B 1 204 ? -42.171 31.264 11.420 1.00 68.17 204 LYS C C 1
ATOM 2818 O O . LYS B 1 204 ? -42.094 31.354 10.184 1.00 66.15 204 LYS C O 1
ATOM 2820 N N . ALA B 1 205 ? -41.903 32.303 12.196 1.00 71.58 205 ALA C N 1
ATOM 2821 C CA . ALA B 1 205 ? -41.641 33.603 11.586 1.00 74.70 205 ALA C CA 1
ATOM 2822 C C . ALA B 1 205 ? -40.403 33.528 10.688 1.00 74.74 205 ALA C C 1
ATOM 2823 O O . ALA B 1 205 ? -40.383 34.101 9.592 1.00 76.81 205 ALA C O 1
ATOM 2825 N N . ALA B 1 206 ? -39.372 32.812 11.135 1.00 73.23 206 ALA C N 1
ATOM 2826 C CA . ALA B 1 206 ? -38.123 32.754 10.384 1.00 71.91 206 ALA C CA 1
ATOM 2827 C C . ALA B 1 206 ? -38.166 31.598 9.401 1.00 70.03 206 ALA C C 1
ATOM 2828 O O . ALA B 1 206 ? -37.238 31.419 8.629 1.00 70.11 206 ALA C O 1
ATOM 2830 N N . LYS B 1 207 ? -39.257 30.830 9.429 1.00 69.29 207 LYS C N 1
ATOM 2831 C CA . LYS B 1 207 ? -39.307 29.502 8.818 1.00 66.72 207 LYS C CA 1
ATOM 2832 C C . LYS B 1 207 ? -38.018 28.737 9.021 1.00 65.15 207 LYS C C 1
ATOM 2833 O O . LYS B 1 207 ? -37.319 28.442 8.061 1.00 64.85 207 LYS C O 1
ATOM 2839 N N . SER B 1 208 ? -37.708 28.418 10.269 1.00 64.96 208 SER C N 1
ATOM 2840 C CA . SER B 1 208 ? -36.531 27.626 10.577 1.00 64.54 208 SER C CA 1
ATOM 2841 C C . SER B 1 208 ? -36.908 26.464 11.469 1.00 63.13 208 SER C C 1
ATOM 2842 O O . SER B 1 208 ? -37.642 26.655 12.445 1.00 64.64 208 SER C O 1
ATOM 2845 N N . VAL B 1 209 ? -36.379 25.276 11.168 1.00 60.51 209 VAL C N 1
ATOM 2846 C CA . VAL B 1 209 ? -36.812 24.063 11.861 1.00 59.06 209 VAL C CA 1
ATOM 2847 C C . VAL B 1 209 ? -35.659 23.203 12.352 1.00 57.74 209 VAL C C 1
ATOM 2848 O O . VAL B 1 209 ? -35.706 21.998 12.224 1.00 56.39 209 VAL C O 1
ATOM 2852 N N . ALA B 1 210 ? -34.639 23.794 12.955 1.00 58.78 210 ALA C N 1
ATOM 2853 C CA . ALA B 1 210 ? -33.453 23.008 13.292 1.00 57.95 210 ALA C CA 1
ATOM 2854 C C . ALA B 1 210 ? -33.762 21.881 14.266 1.00 57.23 210 ALA C C 1
ATOM 2855 O O . ALA B 1 210 ? -34.410 22.083 15.300 1.00 58.89 210 ALA C O 1
ATOM 2857 N N . LEU B 1 211 ? -33.290 20.691 13.903 1.00 55.19 211 LEU C N 1
ATOM 2858 C CA . LEU B 1 211 ? -33.318 19.534 14.768 1.00 54.51 211 LEU C CA 1
ATOM 2859 C C . LEU B 1 211 ? -32.052 19.476 15.607 1.00 54.97 211 LEU C C 1
ATOM 2860 O O . LEU B 1 211 ? -30.964 19.754 15.142 1.00 54.48 211 LEU C O 1
ATOM 2865 N N . THR B 1 212 ? -32.195 19.088 16.853 1.00 55.60 212 THR C N 1
ATOM 2866 C CA . THR B 1 212 ? -31.040 18.888 17.676 1.00 57.19 212 THR C CA 1
ATOM 2867 C C . THR B 1 212 ? -31.148 17.480 18.191 1.00 57.66 212 THR C C 1
ATOM 2868 O O . THR B 1 212 ? -32.197 17.093 18.731 1.00 57.92 212 THR C O 1
ATOM 2872 N N . ILE B 1 213 ? -30.053 16.737 18.028 1.00 58.02 213 ILE C N 1
ATOM 2873 C CA . ILE B 1 213 ? -29.922 15.387 18.539 1.00 58.81 213 ILE C CA 1
ATOM 2874 C C . ILE B 1 213 ? -29.118 15.475 19.823 1.00 63.44 213 ILE C C 1
ATOM 2875 O O . ILE B 1 213 ? -28.164 16.225 19.896 1.00 64.13 213 ILE C O 1
ATOM 2880 N N . SER B 1 214 ? -29.497 14.717 20.846 1.00 67.70 214 SER C N 1
ATOM 2881 C CA . SER B 1 214 ? -29.044 15.041 22.208 1.00 72.26 214 SER C CA 1
ATOM 2882 C C . SER B 1 214 ? -27.830 14.258 22.717 1.00 75.98 214 SER C C 1
ATOM 2883 O O . SER B 1 214 ? -26.855 14.846 23.196 1.00 80.11 214 SER C O 1
ATOM 2885 N N . ALA B 1 215 ? -27.875 12.940 22.680 1.00 76.35 215 ALA C N 1
ATOM 2886 C CA . ALA B 1 215 ? -26.786 12.200 23.306 1.00 78.47 215 ALA C CA 1
ATOM 2887 C C . ALA B 1 215 ? -26.057 11.461 22.210 1.00 77.06 215 ALA C C 1
ATOM 2888 O O . ALA B 1 215 ? -26.258 10.265 22.025 1.00 77.23 215 ALA C O 1
ATOM 2890 N N . LEU B 1 216 ? -25.217 12.171 21.470 1.00 75.48 216 LEU C N 1
ATOM 2891 C CA . LEU B 1 216 ? -24.685 11.595 20.250 1.00 74.00 216 LEU C CA 1
ATOM 2892 C C . LEU B 1 216 ? -24.038 10.268 20.571 1.00 75.24 216 LEU C C 1
ATOM 2893 O O . LEU B 1 216 ? -23.319 10.129 21.556 1.00 77.27 216 LEU C O 1
ATOM 2896 N N . GLN B 1 217 ? -24.368 9.293 19.734 1.00 73.87 217 GLN C N 1
ATOM 2897 C CA . GLN B 1 217 ? -23.949 7.916 19.887 1.00 75.28 217 GLN C CA 1
ATOM 2898 C C . GLN B 1 217 ? -23.202 7.567 18.619 1.00 75.10 217 GLN C C 1
ATOM 2899 O O . GLN B 1 217 ? -23.437 8.157 17.575 1.00 72.92 217 GLN C O 1
ATOM 2905 N N . LEU B 1 218 ? -22.287 6.617 18.691 1.00 78.11 218 LEU C N 1
ATOM 2906 C CA . LEU B 1 218 ? -21.510 6.305 17.507 1.00 78.23 218 LEU C CA 1
ATOM 2907 C C . LEU B 1 218 ? -22.486 5.968 16.387 1.00 75.56 218 LEU C C 1
ATOM 2908 O O . LEU B 1 218 ? -22.232 6.296 15.248 1.00 74.46 218 LEU C O 1
ATOM 2910 N N . GLU B 1 219 ? -23.629 5.372 16.719 1.00 76.08 219 GLU C N 1
ATOM 2911 C CA . GLU B 1 219 ? -24.593 4.893 15.689 1.00 74.88 219 GLU C CA 1
ATOM 2912 C C . GLU B 1 219 ? -25.549 5.974 15.169 1.00 71.91 219 GLU C C 1
ATOM 2913 O O . GLU B 1 219 ? -26.487 5.673 14.438 1.00 71.75 219 GLU C O 1
ATOM 2915 N N . ASP B 1 220 ? -25.298 7.227 15.535 1.00 70.48 220 ASP C N 1
ATOM 2916 C CA . ASP B 1 220 ? -26.075 8.337 15.036 1.00 66.85 220 ASP C CA 1
ATOM 2917 C C . ASP B 1 220 ? -25.406 8.933 13.826 1.00 65.49 220 ASP C C 1
ATOM 2918 O O . ASP B 1 220 ? -25.863 9.947 13.309 1.00 64.68 220 ASP C O 1
ATOM 2923 N N . SER B 1 221 ? -24.315 8.322 13.374 1.00 65.72 221 SER C N 1
ATOM 2924 C CA . SER B 1 221 ? -23.646 8.804 12.183 1.00 64.03 221 SER C CA 1
ATOM 2925 C C . SER B 1 221 ? -24.507 8.452 10.994 1.00 62.15 221 SER C C 1
ATOM 2926 O O . SER B 1 221 ? -24.451 7.325 10.506 1.00 63.93 221 SER C O 1
ATOM 2929 N N . ALA B 1 222 ? -25.324 9.413 10.550 1.00 59.20 222 ALA C N 1
ATOM 2930 C CA . ALA B 1 222 ? -26.124 9.281 9.319 1.00 56.43 222 ALA C CA 1
ATOM 2931 C C . ALA B 1 222 ? -26.155 10.591 8.503 1.00 54.94 222 ALA C C 1
ATOM 2932 O O . ALA B 1 222 ? -25.526 11.583 8.851 1.00 55.33 222 ALA C O 1
ATOM 2934 N N . LYS B 1 223 ? -26.907 10.591 7.421 1.00 53.62 223 LYS C N 1
ATOM 2935 C CA . LYS B 1 223 ? -27.264 11.821 6.728 1.00 52.94 223 LYS C CA 1
ATOM 2936 C C . LYS B 1 223 ? -28.723 12.151 7.008 1.00 52.53 223 LYS C C 1
ATOM 2937 O O . LYS B 1 223 ? -29.615 11.375 6.622 1.00 53.54 223 LYS C O 1
ATOM 2943 N N . TYR B 1 224 ? -28.973 13.308 7.623 1.00 51.33 224 TYR C N 1
ATOM 2944 C CA . TYR B 1 224 ? -30.316 13.668 8.048 1.00 50.30 224 TYR C CA 1
ATOM 2945 C C . TYR B 1 224 ? -31.074 14.582 7.106 1.00 49.02 224 TYR C C 1
ATOM 2946 O O . TYR B 1 224 ? -30.595 15.607 6.701 1.00 47.42 224 TYR C O 1
ATOM 2955 N N . PHE B 1 225 ? -32.306 14.194 6.825 1.00 49.23 225 PHE C N 1
ATOM 2956 C CA . PHE B 1 225 ? -33.176 14.913 5.912 1.00 49.03 225 PHE C CA 1
ATOM 2957 C C . PHE B 1 225 ? -34.352 15.571 6.620 1.00 48.57 225 PHE C C 1
ATOM 2958 O O . PHE B 1 225 ? -35.025 14.932 7.420 1.00 47.65 225 PHE C O 1
ATOM 2966 N N . CYS B 1 226 ? -34.592 16.850 6.336 1.00 49.21 226 CYS C N 1
ATOM 2967 C CA . CYS B 1 226 ? -35.821 17.468 6.795 1.00 50.05 226 CYS C CA 1
ATOM 2968 C C . CYS B 1 226 ? -36.712 17.495 5.568 1.00 47.18 226 CYS C C 1
ATOM 2969 O O . CYS B 1 226 ? -36.200 17.597 4.472 1.00 44.52 226 CYS C O 1
ATOM 2972 N N . ALA B 1 227 ? -38.028 17.341 5.761 1.00 46.96 227 ALA C N 1
ATOM 2973 C CA . ALA B 1 227 ? -39.005 17.367 4.654 1.00 47.90 227 ALA C CA 1
ATOM 2974 C C . ALA B 1 227 ? -40.227 18.192 4.983 1.00 49.38 227 ALA C C 1
ATOM 2975 O O . ALA B 1 227 ? -40.754 18.121 6.095 1.00 50.41 227 ALA C O 1
ATOM 2977 N N . LEU B 1 228 ? -40.686 18.963 4.008 1.00 50.81 228 LEU C N 1
ATOM 2978 C CA . LEU B 1 228 ? -41.873 19.782 4.174 1.00 52.85 228 LEU C CA 1
ATOM 2979 C C . LEU B 1 228 ? -43.053 18.978 3.680 1.00 54.24 228 LEU C C 1
ATOM 2980 O O . LEU B 1 228 ? -42.895 18.131 2.805 1.00 54.78 228 LEU C O 1
ATOM 2985 N N . GLY B 1 229 ? -44.235 19.251 4.233 1.00 56.11 229 GLY C N 1
ATOM 2986 C CA . GLY B 1 229 ? -45.478 18.568 3.828 1.00 56.63 229 GLY C CA 1
ATOM 2987 C C . GLY B 1 229 ? -46.725 19.347 4.194 1.00 57.67 229 GLY C C 1
ATOM 2988 O O . GLY B 1 229 ? -46.814 19.916 5.279 1.00 57.21 229 GLY C O 1
ATOM 2989 N N . GLU B 1 230 ? -47.712 19.358 3.311 1.00 59.62 230 GLU C N 1
ATOM 2990 C CA . GLU B 1 230 ? -48.871 20.235 3.530 1.00 63.11 230 GLU C CA 1
ATOM 2991 C C . GLU B 1 230 ? -49.972 19.664 4.421 1.00 62.85 230 GLU C C 1
ATOM 2992 O O . GLU B 1 230 ? -50.373 20.279 5.397 1.00 63.38 230 GLU C O 1
ATOM 2998 N N . SER B 1 231 ? -50.475 18.500 4.056 1.00 62.57 231 SER C N 1
ATOM 2999 C CA . SER B 1 231 ? -51.508 17.863 4.822 1.00 63.41 231 SER C CA 1
ATOM 3000 C C . SER B 1 231 ? -51.245 16.387 5.003 1.00 61.70 231 SER C C 1
ATOM 3001 O O . SER B 1 231 ? -50.341 15.819 4.398 1.00 60.96 231 SER C O 1
ATOM 3004 N N . LEU B 1 232 ? -52.077 15.773 5.832 1.00 60.98 232 LEU C N 1
ATOM 3005 C CA . LEU B 1 232 ? -51.972 14.367 6.141 1.00 59.45 232 LEU C CA 1
ATOM 3006 C C . LEU B 1 232 ? -53.046 13.547 5.419 1.00 60.20 232 LEU C C 1
ATOM 3007 O O . LEU B 1 232 ? -54.036 13.085 6.023 1.00 62.16 232 LEU C O 1
ATOM 3012 N N . THR B 1 233 ? -52.863 13.382 4.122 1.00 58.70 233 THR C N 1
ATOM 3013 C CA . THR B 1 233 ? -53.840 12.694 3.324 1.00 59.15 233 THR C CA 1
ATOM 3014 C C . THR B 1 233 ? -53.076 11.670 2.528 1.00 59.36 233 THR C C 1
ATOM 3015 O O . THR B 1 233 ? -51.914 11.874 2.203 1.00 58.77 233 THR C O 1
ATOM 3019 N N . ARG B 1 234 ? -53.714 10.570 2.176 1.00 61.23 234 ARG C N 1
ATOM 3020 C CA . ARG B 1 234 ? -52.965 9.496 1.526 1.00 61.38 234 ARG C CA 1
ATOM 3021 C C . ARG B 1 234 ? -52.154 9.990 0.332 1.00 60.61 234 ARG C C 1
ATOM 3022 O O . ARG B 1 234 ? -51.110 9.362 -0.005 1.00 59.27 234 ARG C O 1
ATOM 3030 N N . ALA B 1 235 ? -52.584 11.119 -0.255 1.00 60.15 235 ALA C N 1
ATOM 3031 C CA . ALA B 1 235 ? -51.878 11.686 -1.413 1.00 60.24 235 ALA C CA 1
ATOM 3032 C C . ALA B 1 235 ? -50.844 12.775 -1.122 1.00 59.13 235 ALA C C 1
ATOM 3033 O O . ALA B 1 235 ? -50.322 13.356 -2.052 1.00 60.75 235 ALA C O 1
ATOM 3035 N N . ASP B 1 236 ? -50.492 13.059 0.116 1.00 57.90 236 ASP C N 1
ATOM 3036 C CA . ASP B 1 236 ? -49.567 14.190 0.310 1.00 58.38 236 ASP C CA 1
ATOM 3037 C C . ASP B 1 236 ? -48.067 13.889 0.106 1.00 56.11 236 ASP C C 1
ATOM 3038 O O . ASP B 1 236 ? -47.534 13.005 0.736 1.00 55.74 236 ASP C O 1
ATOM 3043 N N . LYS B 1 237 ? -47.405 14.663 -0.760 1.00 55.28 237 LYS C N 1
ATOM 3044 C CA . LYS B 1 237 ? -45.965 14.508 -1.052 1.00 53.03 237 LYS C CA 1
ATOM 3045 C C . LYS B 1 237 ? -45.139 15.227 -0.032 1.00 52.33 237 LYS C C 1
ATOM 3046 O O . LYS B 1 237 ? -45.601 16.161 0.601 1.00 53.29 237 LYS C O 1
ATOM 3050 N N . LEU B 1 238 ? -43.907 14.780 0.133 1.00 51.44 238 LEU C N 1
ATOM 3051 C CA . LEU B 1 238 ? -42.948 15.511 0.944 1.00 50.55 238 LEU C CA 1
ATOM 3052 C C . LEU B 1 238 ? -41.994 16.155 -0.013 1.00 50.41 238 LEU C C 1
ATOM 3053 O O . LEU B 1 238 ? -41.705 15.572 -1.042 1.00 51.48 238 LEU C O 1
ATOM 3058 N N . ILE B 1 239 ? -41.535 17.358 0.297 1.00 50.23 239 ILE C N 1
ATOM 3059 C CA . ILE B 1 239 ? -40.442 17.967 -0.442 1.00 51.11 239 ILE C CA 1
ATOM 3060 C C . ILE B 1 239 ? -39.258 17.872 0.481 1.00 51.27 239 ILE C C 1
ATOM 3061 O O . ILE B 1 239 ? -39.360 18.287 1.632 1.00 52.71 239 ILE C O 1
ATOM 3066 N N . PHE B 1 240 ? -38.135 17.334 0.027 1.00 51.01 240 PHE C N 1
ATOM 3067 C CA . PHE B 1 240 ? -36.988 17.206 0.930 1.00 50.43 240 PHE C CA 1
ATOM 3068 C C . PHE B 1 240 ? -35.919 18.291 0.753 1.00 50.02 240 PHE C C 1
ATOM 3069 O O . PHE B 1 240 ? -35.851 19.005 -0.244 1.00 49.68 240 PHE C O 1
ATOM 3077 N N . GLY B 1 241 ? -35.073 18.390 1.758 1.00 49.40 241 GLY C N 1
ATOM 3078 C CA . GLY B 1 241 ? -33.816 19.050 1.609 1.00 50.10 241 GLY C CA 1
ATOM 3079 C C . GLY B 1 241 ? -32.853 17.990 1.133 1.00 50.22 241 GLY C C 1
ATOM 3080 O O . GLY B 1 241 ? -33.234 16.844 1.001 1.00 49.36 241 GLY C O 1
ATOM 3081 N N . LYS B 1 242 ? -31.606 18.386 0.888 1.00 51.60 242 LYS C N 1
ATOM 3082 C CA . LYS B 1 242 ? -30.550 17.492 0.436 1.00 52.24 242 LYS C CA 1
ATOM 3083 C C . LYS B 1 242 ? -29.803 16.834 1.599 1.00 53.02 242 LYS C C 1
ATOM 3084 O O . LYS B 1 242 ? -28.889 16.046 1.408 1.00 54.13 242 LYS C O 1
ATOM 3090 N N . GLY B 1 243 ? -30.176 17.169 2.821 1.00 54.27 243 GLY C N 1
ATOM 3091 C CA . GLY B 1 243 ? -29.667 16.433 3.975 1.00 55.46 243 GLY C CA 1
ATOM 3092 C C . GLY B 1 243 ? -28.345 16.943 4.502 1.00 56.44 243 GLY C C 1
ATOM 3093 O O . GLY B 1 243 ? -27.687 17.722 3.850 1.00 59.14 243 GLY C O 1
ATOM 3094 N N . THR B 1 244 ? -27.966 16.506 5.689 1.00 56.17 244 THR C N 1
ATOM 3095 C CA . THR B 1 244 ? -26.725 16.917 6.280 1.00 57.65 244 THR C CA 1
ATOM 3096 C C . THR B 1 244 ? -26.087 15.684 6.859 1.00 58.81 244 THR C C 1
ATOM 3097 O O . THR B 1 244 ? -26.713 14.959 7.605 1.00 58.32 244 THR C O 1
ATOM 3101 N N . ARG B 1 245 ? -24.833 15.448 6.527 1.00 61.15 245 ARG C N 1
ATOM 3102 C CA . ARG B 1 245 ? -24.158 14.295 7.048 1.00 64.14 245 ARG C CA 1
ATOM 3103 C C . ARG B 1 245 ? -23.748 14.607 8.487 1.00 63.40 245 ARG C C 1
ATOM 3104 O O . ARG B 1 245 ? -23.314 15.688 8.794 1.00 62.56 245 ARG C O 1
ATOM 3112 N N . VAL B 1 246 ? -23.950 13.666 9.388 1.00 64.67 246 VAL C N 1
ATOM 3113 C CA . VAL B 1 246 ? -23.386 13.776 10.732 1.00 65.95 246 VAL C CA 1
ATOM 3114 C C . VAL B 1 246 ? -22.393 12.653 10.939 1.00 67.97 246 VAL C C 1
ATOM 3115 O O . VAL B 1 246 ? -22.598 11.536 10.459 1.00 67.14 246 VAL C O 1
ATOM 3119 N N . THR B 1 247 ? -21.307 12.972 11.629 1.00 70.67 247 THR C N 1
ATOM 3120 C CA . THR B 1 247 ? -20.328 11.971 12.035 1.00 74.06 247 THR C CA 1
ATOM 3121 C C . THR B 1 247 ? -20.002 12.134 13.508 1.00 77.20 247 THR C C 1
ATOM 3122 O O . THR B 1 247 ? -19.561 13.213 13.968 1.00 77.15 247 THR C O 1
ATOM 3126 N N . VAL B 1 248 ? -20.194 11.057 14.253 1.00 79.75 248 VAL C N 1
ATOM 3127 C CA . VAL B 1 248 ? -19.830 11.102 15.636 1.00 83.35 248 VAL C CA 1
ATOM 3128 C C . VAL B 1 248 ? -18.424 10.566 15.773 1.00 87.70 248 VAL C C 1
ATOM 3129 O O . VAL B 1 248 ? -18.139 9.444 15.383 1.00 88.67 248 VAL C O 1
ATOM 3133 N N . GLU B 1 249 ? -17.536 11.401 16.295 1.00 91.40 249 GLU C N 1
ATOM 3134 C CA . GLU B 1 249 ? -16.175 10.991 16.546 1.00 96.12 249 GLU C CA 1
ATOM 3135 C C . GLU B 1 249 ? -16.109 10.321 17.908 1.00 99.34 249 GLU C C 1
ATOM 3136 O O . GLU B 1 249 ? -16.708 10.803 18.879 1.00 99.10 249 GLU C O 1
ATOM 3142 N N . PRO B 1 250 ? -15.420 9.171 17.971 1.00 102.39 250 PRO C N 1
ATOM 3143 C CA . PRO B 1 250 ? -15.153 8.492 19.231 1.00 105.23 250 PRO C CA 1
ATOM 3144 C C . PRO B 1 250 ? -13.950 9.137 19.884 1.00 107.66 250 PRO C C 1
ATOM 3145 O O . PRO B 1 250 ? -13.427 10.101 19.321 1.00 106.56 250 PRO C O 1
ATOM 3149 N N . ILE C 1 13 ? -37.600 21.356 -41.975 1.00 116.43 13 ILE E N 1
ATOM 3150 C CA . ILE C 1 13 ? -36.578 21.821 -40.995 1.00 121.19 13 ILE E CA 1
ATOM 3151 C C . ILE C 1 13 ? -37.194 22.191 -39.636 1.00 122.80 13 ILE E C 1
ATOM 3152 O O . ILE C 1 13 ? -38.015 23.106 -39.548 1.00 124.90 13 ILE E O 1
ATOM 3154 N N . ARG C 1 14 ? -36.776 21.499 -38.579 1.00 122.87 14 ARG E N 1
ATOM 3155 C CA . ARG C 1 14 ? -37.338 21.721 -37.239 1.00 125.22 14 ARG E CA 1
ATOM 3156 C C . ARG C 1 14 ? -36.360 21.343 -36.123 1.00 127.74 14 ARG E C 1
ATOM 3157 O O . ARG C 1 14 ? -35.397 20.617 -36.350 1.00 127.30 14 ARG E O 1
ATOM 3162 N N . GLN C 1 15 ? -36.613 21.849 -34.918 1.00 131.24 15 GLN E N 1
ATOM 3163 C CA . GLN C 1 15 ? -35.778 21.534 -33.763 1.00 134.19 15 GLN E CA 1
ATOM 3164 C C . GLN C 1 15 ? -36.146 20.139 -33.255 1.00 131.75 15 GLN E C 1
ATOM 3165 O O . GLN C 1 15 ? -37.068 19.509 -33.785 1.00 128.00 15 GLN E O 1
ATOM 3167 N N . THR C 1 16 ? -35.433 19.645 -32.246 1.00 134.18 16 THR E N 1
ATOM 3168 C CA . THR C 1 16 ? -35.673 18.285 -31.784 1.00 131.94 16 THR E CA 1
ATOM 3169 C C . THR C 1 16 ? -36.826 18.281 -30.798 1.00 133.21 16 THR E C 1
ATOM 3170 O O . THR C 1 16 ? -37.242 19.338 -30.325 1.00 135.85 16 THR E O 1
ATOM 3174 N N . GLY C 1 17 ? -37.355 17.087 -30.524 1.00 131.90 17 GLY E N 1
ATOM 3175 C CA . GLY C 1 17 ? -38.431 16.898 -29.547 1.00 133.22 17 GLY E CA 1
ATOM 3176 C C . GLY C 1 17 ? -39.851 17.115 -30.051 1.00 130.87 17 GLY E C 1
ATOM 3177 O O . GLY C 1 17 ? -40.809 16.851 -29.328 1.00 131.31 17 GLY E O 1
ATOM 3178 N N . SER C 1 18 ? -39.995 17.597 -31.282 1.00 129.32 18 SER E N 1
ATOM 3179 C CA . SER C 1 18 ? -41.314 17.913 -31.829 1.00 127.95 18 SER E CA 1
ATOM 3180 C C . SER C 1 18 ? -41.575 17.242 -33.188 1.00 123.65 18 SER E C 1
ATOM 3181 O O . SER C 1 18 ? -40.668 16.681 -33.812 1.00 121.43 18 SER E O 1
ATOM 3184 N N . SER C 1 19 ? -42.828 17.326 -33.633 1.00 122.93 19 SER E N 1
ATOM 3185 C CA . SER C 1 19 ? -43.332 16.514 -34.734 1.00 119.39 19 SER E CA 1
ATOM 3186 C C . SER C 1 19 ? -43.425 17.299 -36.027 1.00 120.08 19 SER E C 1
ATOM 3187 O O . SER C 1 19 ? -43.335 18.533 -36.026 1.00 123.91 19 SER E O 1
ATOM 3189 N N . ALA C 1 20 ? -43.609 16.568 -37.128 1.00 117.34 20 ALA E N 1
ATOM 3190 C CA . ALA C 1 20 ? -43.708 17.165 -38.455 1.00 117.75 20 ALA E CA 1
ATOM 3191 C C . ALA C 1 20 ? -44.482 16.258 -39.398 1.00 115.08 20 ALA E C 1
ATOM 3192 O O . ALA C 1 20 ? -44.251 15.045 -39.457 1.00 112.10 20 ALA E O 1
ATOM 3194 N N . GLU C 1 21 ? -45.393 16.874 -40.144 1.00 116.83 21 GLU E N 1
ATOM 3195 C CA . GLU C 1 21 ? -46.211 16.188 -41.127 1.00 114.39 21 GLU E CA 1
ATOM 3196 C C . GLU C 1 21 ? -45.505 16.295 -42.478 1.00 114.78 21 GLU E C 1
ATOM 3197 O O . GLU C 1 21 ? -45.230 17.403 -42.953 1.00 117.85 21 GLU E O 1
ATOM 3200 N N . ILE C 1 22 ? -45.169 15.148 -43.073 1.00 112.45 22 ILE E N 1
ATOM 3201 C CA . ILE C 1 22 ? -44.564 15.106 -44.412 1.00 112.50 22 ILE E CA 1
ATOM 3202 C C . ILE C 1 22 ? -45.551 14.424 -45.356 1.00 111.12 22 ILE E C 1
ATOM 3203 O O . ILE C 1 22 ? -45.978 13.304 -45.104 1.00 108.44 22 ILE E O 1
ATOM 3205 N N . THR C 1 23 ? -45.924 15.102 -46.437 1.00 114.03 23 THR E N 1
ATOM 3206 C CA . THR C 1 23 ? -46.955 14.571 -47.329 1.00 113.60 23 THR E CA 1
ATOM 3207 C C . THR C 1 23 ? -46.406 13.893 -48.598 1.00 113.20 23 THR E C 1
ATOM 3208 O O . THR C 1 23 ? -45.331 14.234 -49.115 1.00 114.05 23 THR E O 1
ATOM 3212 N N . CYS C 1 24 ? -47.192 12.932 -49.085 1.00 111.93 24 CYS E N 1
ATOM 3213 C CA . CYS C 1 24 ? -46.855 12.106 -50.244 1.00 110.97 24 CYS E CA 1
ATOM 3214 C C . CYS C 1 24 ? -47.394 12.729 -51.562 1.00 113.41 24 CYS E C 1
ATOM 3215 O O . CYS C 1 24 ? -48.583 12.624 -51.874 1.00 113.67 24 CYS E O 1
ATOM 3218 N N . ASP C 1 25 ? -46.528 13.373 -52.337 1.00 115.83 25 ASP E N 1
ATOM 3219 C CA . ASP C 1 25 ? -46.974 14.013 -53.589 1.00 119.37 25 ASP E CA 1
ATOM 3220 C C . ASP C 1 25 ? -47.027 13.062 -54.791 1.00 118.41 25 ASP E C 1
ATOM 3221 O O . ASP C 1 25 ? -46.072 12.998 -55.575 1.00 119.40 25 ASP E O 1
ATOM 3223 N N . LEU C 1 26 ? -48.147 12.354 -54.945 1.00 116.66 26 LEU E N 1
ATOM 3224 C CA . LEU C 1 26 ? -48.341 11.447 -56.082 1.00 116.12 26 LEU E CA 1
ATOM 3225 C C . LEU C 1 26 ? -49.793 11.457 -56.578 1.00 117.34 26 LEU E C 1
ATOM 3226 O O . LEU C 1 26 ? -50.734 11.164 -55.829 1.00 115.37 26 LEU E O 1
ATOM 3228 N N . GLY C 1 32 ? -51.476 0.642 -54.761 1.00 76.12 32 GLY E N 1
ATOM 3229 C CA . GLY C 1 32 ? -52.294 0.441 -53.527 1.00 75.15 32 GLY E CA 1
ATOM 3230 C C . GLY C 1 32 ? -51.559 0.533 -52.184 1.00 73.42 32 GLY E C 1
ATOM 3231 O O . GLY C 1 32 ? -52.006 1.206 -51.243 1.00 71.33 32 GLY E O 1
ATOM 3232 N N . TYR C 1 33 ? -50.455 -0.198 -52.110 1.00 73.94 33 TYR E N 1
ATOM 3233 C CA . TYR C 1 33 ? -49.478 -0.067 -51.056 1.00 75.77 33 TYR E CA 1
ATOM 3234 C C . TYR C 1 33 ? -48.584 1.144 -51.298 1.00 76.84 33 TYR E C 1
ATOM 3235 O O . TYR C 1 33 ? -48.010 1.294 -52.393 1.00 77.73 33 TYR E O 1
ATOM 3244 N N . ILE C 1 34 ? -48.420 1.977 -50.274 1.00 77.04 34 ILE E N 1
ATOM 3245 C CA . ILE C 1 34 ? -47.561 3.159 -50.394 1.00 78.64 34 ILE E CA 1
ATOM 3246 C C . ILE C 1 34 ? -46.331 3.015 -49.467 1.00 78.81 34 ILE E C 1
ATOM 3247 O O . ILE C 1 34 ? -46.476 3.009 -48.247 1.00 78.38 34 ILE E O 1
ATOM 3249 N N . HIS C 1 35 ? -45.144 2.864 -50.071 1.00 80.14 35 HIS E N 1
ATOM 3250 C CA . HIS C 1 35 ? -43.846 2.702 -49.353 1.00 81.58 35 HIS E CA 1
ATOM 3251 C C . HIS C 1 35 ? -43.179 4.061 -49.030 1.00 82.94 35 HIS E C 1
ATOM 3252 O O . HIS C 1 35 ? -43.393 5.031 -49.757 1.00 84.04 35 HIS E O 1
ATOM 3259 N N . TRP C 1 36 ? -42.338 4.122 -47.993 1.00 83.41 36 TRP E N 1
ATOM 3260 C CA . TRP C 1 36 ? -41.544 5.341 -47.707 1.00 84.97 36 TRP E CA 1
ATOM 3261 C C . TRP C 1 36 ? -40.056 5.073 -47.505 1.00 86.44 36 TRP E C 1
ATOM 3262 O O . TRP C 1 36 ? -39.675 4.262 -46.649 1.00 86.20 36 TRP E O 1
ATOM 3273 N N . TYR C 1 37 ? -39.225 5.803 -48.250 1.00 87.66 37 TYR E N 1
ATOM 3274 C CA . TYR C 1 37 ? -37.773 5.726 -48.109 1.00 89.83 37 TYR E CA 1
ATOM 3275 C C . TYR C 1 37 ? -37.231 7.006 -47.494 1.00 91.36 37 TYR E C 1
ATOM 3276 O O . TYR C 1 37 ? -37.708 8.106 -47.770 1.00 90.34 37 TYR E O 1
ATOM 3285 N N . LEU C 1 38 ? -36.230 6.838 -46.642 1.00 93.94 38 LEU E N 1
ATOM 3286 C CA . LEU C 1 38 ? -35.442 7.950 -46.117 1.00 96.53 38 LEU E CA 1
ATOM 3287 C C . LEU C 1 38 ? -34.131 7.992 -46.894 1.00 99.76 38 LEU E C 1
ATOM 3288 O O . LEU C 1 38 ? -33.734 6.994 -47.491 1.00 99.85 38 LEU E O 1
ATOM 3293 N N . HIS C 1 39 ? -33.466 9.142 -46.903 1.00 102.76 39 HIS E N 1
ATOM 3294 C CA . HIS C 1 39 ? -32.221 9.298 -47.669 1.00 106.54 39 HIS E CA 1
ATOM 3295 C C . HIS C 1 39 ? -31.344 10.462 -47.179 1.00 109.91 39 HIS E C 1
ATOM 3296 O O . HIS C 1 39 ? -31.822 11.433 -46.586 1.00 109.07 39 HIS E O 1
ATOM 3303 N N . LYS C 1 43 ? -24.567 7.688 -47.481 1.00 134.21 43 LYS E N 1
ATOM 3304 C CA . LYS C 1 43 ? -25.640 6.752 -47.085 1.00 129.40 43 LYS E CA 1
ATOM 3305 C C . LYS C 1 43 ? -26.705 6.513 -48.185 1.00 124.25 43 LYS E C 1
ATOM 3306 O O . LYS C 1 43 ? -27.293 7.453 -48.719 1.00 121.13 43 LYS E O 1
ATOM 3308 N N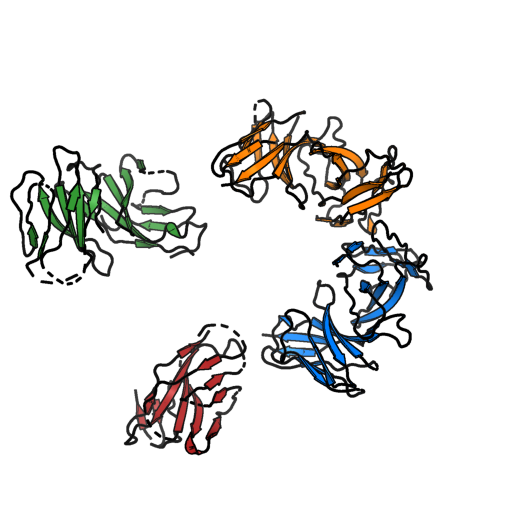 . ALA C 1 44 ? -26.950 5.249 -48.516 1.00 123.74 44 ALA E N 1
ATOM 3309 C CA . ALA C 1 44 ? -27.984 4.901 -49.507 1.00 120.35 44 ALA E CA 1
ATOM 3310 C C . ALA C 1 44 ? -29.426 5.127 -49.000 1.00 114.48 44 ALA E C 1
ATOM 3311 O O . ALA C 1 44 ? -29.692 5.043 -47.791 1.00 113.18 44 ALA E O 1
ATOM 3313 N N . PRO C 1 45 ? -30.356 5.431 -49.928 1.00 111.29 45 PRO E N 1
ATOM 3314 C CA . PRO C 1 45 ? -31.779 5.573 -49.598 1.00 106.63 45 PRO E CA 1
ATOM 3315 C C . PRO C 1 45 ? -32.405 4.260 -49.119 1.00 104.72 45 PRO E C 1
ATOM 3316 O O . PRO C 1 45 ? -32.228 3.213 -49.745 1.00 104.95 45 PRO E O 1
ATOM 3320 N N . GLN C 1 46 ? -33.131 4.328 -48.012 1.00 102.99 46 GLN E N 1
ATOM 3321 C CA . GLN C 1 46 ? -33.640 3.135 -47.368 1.00 102.71 46 GLN E CA 1
ATOM 3322 C C . GLN C 1 46 ? -35.142 3.258 -47.187 1.00 98.39 46 GLN E C 1
ATOM 3323 O O . GLN C 1 46 ? -35.654 4.357 -46.979 1.00 97.00 46 GLN E O 1
ATOM 3329 N N . ARG C 1 47 ? -35.842 2.129 -47.290 1.00 96.76 47 ARG E N 1
ATOM 3330 C CA . ARG C 1 47 ? -37.276 2.083 -46.996 1.00 93.10 47 ARG E CA 1
ATOM 3331 C C . ARG C 1 47 ? -37.517 1.818 -45.497 1.00 92.65 47 ARG E C 1
ATOM 3332 O O . ARG C 1 47 ? -36.975 0.870 -44.931 1.00 94.17 47 ARG E O 1
ATOM 3340 N N . LEU C 1 48 ? -38.317 2.677 -44.868 1.00 90.66 48 LEU E N 1
ATOM 3341 C CA . LEU C 1 48 ? -38.539 2.617 -43.426 1.00 91.87 48 LEU E CA 1
ATOM 3342 C C . LEU C 1 48 ? -39.673 1.664 -43.085 1.00 90.27 48 LEU E C 1
ATOM 3343 O O . LEU C 1 48 ? -39.525 0.717 -42.289 1.00 91.90 48 LEU E O 1
ATOM 3348 N N . LEU C 1 49 ? -40.826 1.949 -43.673 1.00 87.40 49 LEU E N 1
ATOM 3349 C CA . LEU C 1 49 ? -41.988 1.117 -43.490 1.00 85.37 49 LEU E CA 1
ATOM 3350 C C . LEU C 1 49 ? -42.759 1.043 -44.778 1.00 83.36 49 LEU E C 1
ATOM 3351 O O . LEU C 1 49 ? -42.459 1.761 -45.720 1.00 83.95 49 LEU E O 1
ATOM 3356 N N . TYR C 1 50 ? -43.737 0.156 -44.839 1.00 82.65 50 TYR E N 1
ATOM 3357 C CA . TYR C 1 50 ? -44.670 0.178 -45.954 1.00 81.34 50 TYR E CA 1
ATOM 3358 C C . TYR C 1 50 ? -46.076 -0.020 -45.434 1.00 78.93 50 TYR E C 1
ATOM 3359 O O . TYR C 1 50 ? -46.301 -0.641 -44.391 1.00 79.40 50 TYR E O 1
ATOM 3368 N N . TYR C 1 51 ? -47.010 0.536 -46.184 1.00 76.77 51 TYR E N 1
ATOM 3369 C CA . TYR C 1 51 ? -48.287 0.930 -45.654 1.00 76.22 51 TYR E CA 1
ATOM 3370 C C . TYR C 1 51 ? -49.392 0.561 -46.604 1.00 75.15 51 TYR E C 1
ATOM 3371 O O . TYR C 1 51 ? -49.249 0.692 -47.818 1.00 75.36 51 TYR E O 1
ATOM 3380 N N . ASP C 1 52 ? -50.502 0.102 -46.053 1.00 74.83 52 ASP E N 1
ATOM 3381 C CA . ASP C 1 52 ? -51.669 -0.191 -46.856 1.00 74.32 52 ASP E CA 1
ATOM 3382 C C . ASP C 1 52 ? -52.694 0.921 -46.671 1.00 74.13 52 ASP E C 1
ATOM 3383 O O . ASP C 1 52 ? -53.300 1.047 -45.602 1.00 73.98 52 ASP E O 1
ATOM 3388 N N . SER C 1 53 ? -52.877 1.711 -47.731 1.00 73.43 53 SER E N 1
ATOM 3389 C CA . SER C 1 53 ? -53.887 2.748 -47.772 1.00 73.63 53 SER E CA 1
ATOM 3390 C C . SER C 1 53 ? -55.225 2.200 -47.291 1.00 73.85 53 SER E C 1
ATOM 3391 O O . SER C 1 53 ? -55.879 2.830 -46.472 1.00 75.69 53 SER E O 1
ATOM 3393 N N . TYR C 1 54 ? -55.624 1.019 -47.764 1.00 72.81 54 TYR E N 1
ATOM 3394 C CA . TYR C 1 54 ? -56.985 0.551 -47.502 1.00 73.93 54 TYR E CA 1
ATOM 3395 C C . TYR C 1 54 ? -57.159 -0.210 -46.230 1.00 74.78 54 TYR E C 1
ATOM 3396 O O . TYR C 1 54 ? -58.229 -0.154 -45.641 1.00 76.32 54 TYR E O 1
ATOM 3405 N N . THR C 1 55 ? -56.131 -0.968 -45.846 1.00 74.86 55 THR E N 1
ATOM 3406 C CA . THR C 1 55 ? -56.154 -1.783 -44.621 1.00 74.97 55 THR E CA 1
ATOM 3407 C C . THR C 1 55 ? -55.740 -0.885 -43.473 1.00 75.33 55 THR E C 1
ATOM 3408 O O . THR C 1 55 ? -56.301 -0.977 -42.392 1.00 75.66 55 THR E O 1
ATOM 3410 N N . SER C 1 56 ? -54.783 0.006 -43.761 1.00 75.14 56 SER E N 1
ATOM 3411 C CA . SER C 1 56 ? -54.053 0.812 -42.768 1.00 76.75 56 SER E CA 1
ATOM 3412 C C . SER C 1 56 ? -52.859 0.056 -42.227 1.00 76.26 56 SER E C 1
ATOM 3413 O O . SER C 1 56 ? -51.954 0.659 -41.674 1.00 78.37 56 SER E O 1
ATOM 3416 N N . SER C 1 57 ? -52.863 -1.265 -42.387 1.00 75.17 57 SER E N 1
ATOM 3417 C CA . SER C 1 57 ? -51.741 -2.109 -41.992 1.00 74.05 57 SER E CA 1
ATOM 3418 C C . SER C 1 57 ? -50.407 -1.407 -42.335 1.00 72.38 57 SER E C 1
ATOM 3419 O O . SER C 1 57 ? -50.239 -0.844 -43.418 1.00 69.31 57 SER E O 1
ATOM 3421 N N . VAL C 1 58 ? -49.489 -1.412 -41.375 1.00 73.35 58 VAL E N 1
ATOM 3422 C CA . VAL C 1 58 ? -48.171 -0.860 -41.579 1.00 73.77 58 VAL E CA 1
ATOM 3423 C C . VAL C 1 58 ? -47.185 -1.946 -41.228 1.00 75.43 58 VAL E C 1
ATOM 3424 O O . VAL C 1 58 ? -47.346 -2.602 -40.195 1.00 76.31 58 VAL E O 1
ATOM 3428 N N . VAL C 1 59 ? -46.163 -2.130 -42.065 1.00 75.52 59 VAL E N 1
ATOM 3429 C CA . VAL C 1 59 ? -45.110 -3.104 -41.771 1.00 78.29 59 VAL E CA 1
ATOM 3430 C C . VAL C 1 59 ? -43.776 -2.412 -41.608 1.00 80.29 59 VAL E C 1
ATOM 3431 O O . VAL C 1 59 ? -43.219 -1.914 -42.569 1.00 79.73 59 VAL E O 1
ATOM 3435 N N . LEU C 1 60 ? -43.249 -2.420 -40.395 1.00 83.86 60 LEU E N 1
ATOM 3436 C CA . LEU C 1 60 ? -41.997 -1.746 -40.092 1.00 86.66 60 LEU E CA 1
ATOM 3437 C C . LEU C 1 60 ? -40.788 -2.653 -40.244 1.00 91.59 60 LEU E C 1
ATOM 3438 O O . LEU C 1 60 ? -40.905 -3.894 -40.292 1.00 92.46 60 LEU E O 1
ATOM 3443 N N . GLU C 1 61 ? -39.621 -2.001 -40.290 1.00 95.22 61 GLU E N 1
ATOM 3444 C CA . GLU C 1 61 ? -38.344 -2.666 -40.526 1.00 99.67 61 GLU E CA 1
ATOM 3445 C C . GLU C 1 61 ? -37.462 -2.660 -39.294 1.00 104.62 61 GLU E C 1
ATOM 3446 O O . GLU C 1 61 ? -36.368 -2.097 -39.314 1.00 108.05 61 GLU E O 1
ATOM 3452 N N . PRO C 1 66 ? -41.864 2.258 -33.849 1.00 124.62 66 PRO E N 1
ATOM 3453 C CA . PRO C 1 66 ? -43.283 1.872 -33.980 1.00 122.15 66 PRO E CA 1
ATOM 3454 C C . PRO C 1 66 ? -44.216 2.884 -33.313 1.00 121.92 66 PRO E C 1
ATOM 3455 O O . PRO C 1 66 ? -44.371 2.882 -32.090 1.00 125.39 66 PRO E O 1
ATOM 3459 N N . GLY C 1 67 ? -44.822 3.745 -34.127 1.00 118.28 67 GLY E N 1
ATOM 3460 C CA . GLY C 1 67 ? -45.469 4.953 -33.622 1.00 118.24 67 GLY E CA 1
ATOM 3461 C C . GLY C 1 67 ? -44.565 6.163 -33.809 1.00 117.98 67 GLY E C 1
ATOM 3462 O O . GLY C 1 67 ? -45.031 7.303 -33.747 1.00 117.97 67 GLY E O 1
ATOM 3463 N N . LYS C 1 68 ? -43.269 5.902 -34.022 1.00 117.46 68 LYS E N 1
ATOM 3464 C CA . LYS C 1 68 ? -42.312 6.917 -34.471 1.00 116.89 68 LYS E CA 1
ATOM 3465 C C . LYS C 1 68 ? -42.798 7.503 -35.777 1.00 112.85 68 LYS E C 1
ATOM 3466 O O . LYS C 1 68 ? -42.546 8.664 -36.082 1.00 113.31 68 LYS E O 1
ATOM 3468 N N . TYR C 1 69 ? -43.501 6.679 -36.543 1.00 109.05 69 TYR E N 1
ATOM 3469 C CA . TYR C 1 69 ? -44.019 7.088 -37.831 1.00 105.91 69 TYR E CA 1
ATOM 3470 C C . TYR C 1 69 ? -45.538 6.903 -37.872 1.00 104.06 69 TYR E C 1
ATOM 3471 O O . TYR C 1 69 ? -46.065 5.994 -37.247 1.00 105.06 69 TYR E O 1
ATOM 3480 N N . ASP C 1 70 ? -46.230 7.793 -38.573 1.00 102.77 70 ASP E N 1
ATOM 3481 C CA . ASP C 1 70 ? -47.679 7.751 -38.689 1.00 102.03 70 ASP E CA 1
ATOM 3482 C C . ASP C 1 70 ? -48.070 7.978 -40.127 1.00 100.72 70 ASP E C 1
ATOM 3483 O O . ASP C 1 70 ? -47.663 8.958 -40.711 1.00 101.90 70 ASP E O 1
ATOM 3488 N N . THR C 1 71 ? -48.898 7.109 -40.696 1.00 99.29 71 THR E N 1
ATOM 3489 C CA . THR C 1 71 ? -49.250 7.226 -42.114 1.00 97.39 71 THR E CA 1
ATOM 3490 C C . THR C 1 71 ? -50.673 7.738 -42.351 1.00 97.67 71 THR E C 1
ATOM 3491 O O . THR C 1 71 ? -51.588 7.442 -41.588 1.00 98.27 71 THR E O 1
ATOM 3495 N N . ASN C 1 78 ? -55.222 13.043 -48.527 1.00 116.10 78 ASN E N 1
ATOM 3496 C CA . ASN C 1 78 ? -55.188 12.611 -47.129 1.00 114.39 78 ASN E CA 1
ATOM 3497 C C . ASN C 1 78 ? -53.904 11.853 -46.772 1.00 110.76 78 ASN E C 1
ATOM 3498 O O . ASN C 1 78 ? -53.491 11.827 -45.612 1.00 110.45 78 ASN E O 1
ATOM 3500 N N . LEU C 1 79 ? -53.277 11.241 -47.774 1.00 108.53 79 LEU E N 1
ATOM 3501 C CA . LEU C 1 79 ? -52.091 10.405 -47.564 1.00 105.16 79 LEU E CA 1
ATOM 3502 C C . LEU C 1 79 ? -50.857 11.228 -47.131 1.00 105.30 79 LEU E C 1
ATOM 3503 O O . LEU C 1 79 ? -50.324 12.047 -47.896 1.00 107.01 79 LEU E O 1
ATOM 3505 N N . ARG C 1 80 ? -50.402 10.985 -45.906 1.00 103.17 80 ARG E N 1
ATOM 3506 C CA . ARG C 1 80 ? -49.316 11.767 -45.319 1.00 103.80 80 ARG E CA 1
ATOM 3507 C C . ARG C 1 80 ? -48.507 10.915 -44.333 1.00 101.23 80 ARG E C 1
ATOM 3508 O O . ARG C 1 80 ? -48.738 9.716 -44.199 1.00 98.67 80 ARG E O 1
ATOM 3510 N N . MET C 1 81 ? -47.535 11.541 -43.678 1.00 101.56 81 MET E N 1
ATOM 3511 C CA . MET C 1 81 ? -46.762 10.879 -42.654 1.00 100.47 81 MET E CA 1
ATOM 3512 C C . MET C 1 81 ? -46.405 11.896 -41.594 1.00 102.10 81 MET E C 1
ATOM 3513 O O . MET C 1 81 ? -46.292 13.076 -41.890 1.00 104.53 81 MET E O 1
ATOM 3518 N N . ILE C 1 82 ? -46.241 11.430 -40.360 1.00 101.44 82 ILE E N 1
ATOM 3519 C CA . ILE C 1 82 ? -46.015 12.291 -39.223 1.00 103.86 82 ILE E CA 1
ATOM 3520 C C . ILE C 1 82 ? -44.897 11.689 -38.398 1.00 104.96 82 ILE E C 1
ATOM 3521 O O . ILE C 1 82 ? -44.990 10.553 -37.952 1.00 103.49 82 ILE E O 1
ATOM 3526 N N . LEU C 1 83 ? -43.825 12.460 -38.227 1.00 108.28 83 LEU E N 1
ATOM 3527 C CA . LEU C 1 83 ? -42.685 12.061 -37.404 1.00 110.14 83 LEU E CA 1
ATOM 3528 C C . LEU C 1 83 ? -42.870 12.673 -36.018 1.00 113.96 83 LEU E C 1
ATOM 3529 O O . LEU C 1 83 ? -43.434 13.756 -35.899 1.00 115.81 83 LEU E O 1
ATOM 3531 N N . ARG C 1 84 ? -42.400 11.992 -34.976 1.00 116.11 84 ARG E N 1
ATOM 3532 C CA . ARG C 1 84 ? -42.812 12.331 -33.619 1.00 119.83 84 ARG E CA 1
ATOM 3533 C C . ARG C 1 84 ? -41.735 12.973 -32.747 1.00 124.04 84 ARG E C 1
ATOM 3534 O O . ARG C 1 84 ? -41.649 14.197 -32.677 1.00 126.79 84 ARG E O 1
ATOM 3542 N N . ASN C 1 85 ? -40.960 12.165 -32.029 1.00 125.62 85 ASN E N 1
ATOM 3543 C CA . ASN C 1 85 ? -39.842 12.704 -31.277 1.00 129.53 85 ASN E CA 1
ATOM 3544 C C . ASN C 1 85 ? -38.666 12.662 -32.227 1.00 128.14 85 ASN E C 1
ATOM 3545 O O . ASN C 1 85 ? -38.050 11.616 -32.435 1.00 127.08 85 ASN E O 1
ATOM 3550 N N . LEU C 1 86 ? -38.399 13.806 -32.842 1.00 128.07 86 LEU E N 1
ATOM 3551 C CA . LEU C 1 86 ? -37.373 13.903 -33.856 1.00 126.91 86 LEU E CA 1
ATOM 3552 C C . LEU C 1 86 ? -35.989 13.844 -33.220 1.00 131.19 86 LEU E C 1
ATOM 3553 O O . LEU C 1 86 ? -35.795 14.223 -32.054 1.00 134.36 86 LEU E O 1
ATOM 3558 N N . ILE C 1 87 ? -35.048 13.317 -33.997 1.00 130.77 87 ILE E N 1
ATOM 3559 C CA . ILE C 1 87 ? -33.649 13.266 -33.617 1.00 134.90 87 ILE E CA 1
ATOM 3560 C C . ILE C 1 87 ? -32.846 13.969 -34.722 1.00 135.47 87 ILE E C 1
ATOM 3561 O O . ILE C 1 87 ? -33.341 14.145 -35.842 1.00 132.22 87 ILE E O 1
ATOM 3563 N N . GLU C 1 88 ? -31.622 14.391 -34.417 1.00 139.99 88 GLU E N 1
ATOM 3564 C CA . GLU C 1 88 ? -30.768 14.980 -35.444 1.00 141.13 88 GLU E CA 1
ATOM 3565 C C . GLU C 1 88 ? -30.663 13.999 -36.609 1.00 138.19 88 GLU E C 1
ATOM 3566 O O . GLU C 1 88 ? -30.801 14.374 -37.777 1.00 136.22 88 GLU E O 1
ATOM 3568 N N . ASN C 1 89 ? -30.450 12.732 -36.268 1.00 138.33 89 ASN E N 1
ATOM 3569 C CA . ASN C 1 89 ? -30.223 11.685 -37.256 1.00 136.43 89 ASN E CA 1
ATOM 3570 C C . ASN C 1 89 ? -31.476 11.311 -38.045 1.00 130.18 89 ASN E C 1
ATOM 3571 O O . ASN C 1 89 ? -31.423 10.477 -38.954 1.00 128.72 89 ASN E O 1
ATOM 3576 N N . ASP C 1 90 ? -32.603 11.925 -37.705 1.00 126.84 90 ASP E N 1
ATOM 3577 C CA . ASP C 1 90 ? -33.813 11.759 -38.496 1.00 121.30 90 ASP E CA 1
ATOM 3578 C C . ASP C 1 90 ? -33.851 12.770 -39.635 1.00 119.39 90 ASP E C 1
ATOM 3579 O O . ASP C 1 90 ? -34.828 12.867 -40.367 1.00 115.78 90 ASP E O 1
ATOM 3584 N N . SER C 1 91 ? -32.777 13.528 -39.784 1.00 122.07 91 SER E N 1
ATOM 3585 C CA . SER C 1 91 ? -32.673 14.463 -40.892 1.00 121.53 91 SER E CA 1
ATOM 3586 C C . SER C 1 91 ? -32.440 13.671 -42.179 1.00 118.77 91 SER E C 1
ATOM 3587 O O . SER C 1 91 ? -31.865 12.578 -42.149 1.00 118.88 91 SER E O 1
ATOM 3589 N N . GLY C 1 92 ? -32.909 14.217 -43.299 1.00 116.14 92 GLY E N 1
ATOM 3590 C CA . GLY C 1 92 ? -32.739 13.575 -44.594 1.00 114.35 92 GLY E CA 1
ATOM 3591 C C . GLY C 1 92 ? -33.830 13.984 -45.560 1.00 111.50 92 GLY E C 1
ATOM 3592 O O . GLY C 1 92 ? -34.646 14.849 -45.253 1.00 110.99 92 GLY E O 1
ATOM 3593 N N . VAL C 1 93 ? -33.836 13.367 -46.733 1.00 110.09 93 VAL E N 1
ATOM 3594 C CA . VAL C 1 93 ? -34.917 13.552 -47.692 1.00 108.24 93 VAL E CA 1
ATOM 3595 C C . VAL C 1 93 ? -35.917 12.374 -47.631 1.00 103.74 93 VAL E C 1
ATOM 3596 O O . VAL C 1 93 ? -35.510 11.213 -47.569 1.00 103.01 93 VAL E O 1
ATOM 3598 N N . TYR C 1 94 ? -37.217 12.674 -47.649 1.00 101.31 94 TYR E N 1
ATOM 3599 C CA . TYR C 1 94 ? -38.262 11.638 -47.500 1.00 97.38 94 TYR E CA 1
ATOM 3600 C C . TYR C 1 94 ? -39.120 11.439 -48.748 1.00 95.98 94 TYR E C 1
ATOM 3601 O O . TYR C 1 94 ? -39.932 12.285 -49.138 1.00 95.55 94 TYR E O 1
ATOM 3610 N N . TYR C 1 95 ? -38.940 10.291 -49.368 1.00 95.44 95 TYR E N 1
ATOM 3611 C CA . TYR C 1 95 ? -39.697 9.977 -50.538 1.00 95.39 95 TYR E CA 1
ATOM 3612 C C . TYR C 1 95 ? -40.718 8.914 -50.177 1.00 93.13 95 TYR E C 1
ATOM 3613 O O . TYR C 1 95 ? -40.441 7.988 -49.417 1.00 92.23 95 TYR E O 1
ATOM 3615 N N . CYS C 1 96 ? -41.922 9.085 -50.694 1.00 93.30 96 CYS E N 1
ATOM 3616 C CA . CYS C 1 96 ? -42.914 8.037 -50.647 1.00 91.72 96 CYS E CA 1
ATOM 3617 C C . CYS C 1 96 ? -42.971 7.398 -52.029 1.00 90.84 96 CYS E C 1
ATOM 3618 O O . CYS C 1 96 ? -42.465 7.957 -52.995 1.00 92.00 96 CYS E O 1
ATOM 3621 N N . ALA C 1 97 ? -43.590 6.230 -52.125 1.00 88.95 97 ALA E N 1
ATOM 3622 C CA . ALA C 1 97 ? -43.403 5.399 -53.303 1.00 89.53 97 ALA E CA 1
ATOM 3623 C C . ALA C 1 97 ? -44.478 4.340 -53.485 1.00 87.15 97 ALA E C 1
ATOM 3624 O O . ALA C 1 97 ? -45.063 3.869 -52.523 1.00 85.17 97 ALA E O 1
ATOM 3626 N N . THR C 1 98 ? -44.685 3.948 -54.735 1.00 87.96 98 THR E N 1
ATOM 3627 C CA . THR C 1 98 ? -45.627 2.902 -55.088 1.00 87.29 98 THR E CA 1
ATOM 3628 C C . THR C 1 98 ? -45.183 2.253 -56.375 1.00 88.66 98 THR E C 1
ATOM 3629 O O . THR C 1 98 ? -44.665 2.933 -57.244 1.00 91.76 98 THR E O 1
ATOM 3633 N N . TRP C 1 99 ? -45.409 0.956 -56.521 1.00 87.69 99 TRP E N 1
ATOM 3634 C CA . TRP C 1 99 ? -45.220 0.323 -57.812 1.00 89.85 99 TRP E CA 1
ATOM 3635 C C . TRP C 1 99 ? -46.221 0.901 -58.815 1.00 90.64 99 TRP E C 1
ATOM 3636 O O . TRP C 1 99 ? -47.370 1.209 -58.450 1.00 88.95 99 TRP E O 1
ATOM 3647 N N . ASP C 1 100 ? -45.778 1.054 -60.069 1.00 93.04 100 ASP E N 1
ATOM 3648 C CA . ASP C 1 100 ? -46.615 1.627 -61.133 1.00 94.41 100 ASP E CA 1
ATOM 3649 C C . ASP C 1 100 ? -47.807 0.727 -61.502 1.00 93.20 100 ASP E C 1
ATOM 3650 O O . ASP C 1 100 ? -47.886 -0.436 -61.097 1.00 91.01 100 ASP E O 1
ATOM 3655 N N . GLN C 1 101 ? -48.727 1.287 -62.282 1.00 94.70 101 GLN E N 1
ATOM 3656 C CA . GLN C 1 101 ? -49.985 0.638 -62.612 1.00 93.97 101 GLN E CA 1
ATOM 3657 C C . GLN C 1 101 ? -49.799 -0.670 -63.393 1.00 95.57 101 GLN E C 1
ATOM 3658 O O . GLN C 1 101 ? -50.729 -1.462 -63.472 1.00 95.86 101 GLN E O 1
ATOM 3660 N N . ASN C 1 102 ? -48.611 -0.910 -63.955 1.00 97.77 102 ASN E N 1
ATOM 3661 C CA . ASN C 1 102 ? -48.324 -2.177 -64.656 1.00 99.13 102 ASN E CA 1
ATOM 3662 C C . ASN C 1 102 ? -47.494 -3.158 -63.809 1.00 97.42 102 ASN E C 1
ATOM 3663 O O . ASN C 1 102 ? -47.277 -4.304 -64.194 1.00 98.27 102 ASN E O 1
ATOM 3668 N N . TYR C 1 103 ? -47.036 -2.701 -62.654 1.00 95.47 103 TYR E N 1
ATOM 3669 C CA . TYR C 1 103 ? -46.052 -3.436 -61.863 1.00 95.35 103 TYR E CA 1
ATOM 3670 C C . TYR C 1 103 ? -44.795 -3.711 -62.661 1.00 99.05 103 TYR E C 1
ATOM 3671 O O . TYR C 1 103 ? -44.154 -4.752 -62.506 1.00 99.48 103 TYR E O 1
ATOM 3680 N N . TYR C 1 104 ? -44.453 -2.747 -63.510 1.00 102.31 104 TYR E N 1
ATOM 3681 C CA . TYR C 1 104 ? -43.204 -2.763 -64.250 1.00 106.65 104 TYR E CA 1
ATOM 3682 C C . TYR C 1 104 ? -42.089 -2.244 -63.356 1.00 106.97 104 TYR E C 1
ATOM 3683 O O . TYR C 1 104 ? -41.153 -2.976 -63.052 1.00 108.65 104 TYR E O 1
ATOM 3692 N N . LYS C 1 105 ? -42.219 -0.989 -62.922 1.00 106.06 105 LYS E N 1
ATOM 3693 C CA . LYS C 1 105 ? -41.208 -0.308 -62.104 1.00 106.32 105 LYS E CA 1
ATOM 3694 C C . LYS C 1 105 ? -41.797 0.195 -60.782 1.00 101.99 105 LYS E C 1
ATOM 3695 O O . LYS C 1 105 ? -42.964 -0.053 -60.483 1.00 98.48 105 LYS E O 1
ATOM 3700 N N . LYS C 1 106 ? -40.972 0.901 -60.001 1.00 101.99 106 LYS E N 1
ATOM 3701 C CA . LYS C 1 106 ? -41.415 1.570 -58.772 1.00 98.89 106 LYS E CA 1
ATOM 3702 C C . LYS C 1 106 ? -41.370 3.071 -58.992 1.00 100.40 106 LYS E C 1
ATOM 3703 O O . LYS C 1 106 ? -40.528 3.535 -59.737 1.00 104.34 106 LYS E O 1
ATOM 3709 N N . LEU C 1 107 ? -42.270 3.825 -58.362 1.00 98.54 107 LEU E N 1
ATOM 3710 C CA . LEU C 1 107 ? -42.411 5.255 -58.660 1.00 100.58 107 LEU E CA 1
ATOM 3711 C C . LEU C 1 107 ? -42.429 6.100 -57.392 1.00 99.97 107 LEU E C 1
ATOM 3712 O O . LEU C 1 107 ? -43.178 5.820 -56.459 1.00 96.86 107 LEU E O 1
ATOM 3714 N N . PHE C 1 108 ? -41.600 7.145 -57.390 1.00 103.37 108 PHE E N 1
ATOM 3715 C CA . PHE C 1 108 ? -41.341 7.954 -56.207 1.00 103.36 108 PHE E CA 1
ATOM 3716 C C . PHE C 1 108 ? -41.920 9.351 -56.386 1.00 106.63 108 PHE E C 1
ATOM 3717 O O . PHE C 1 108 ? -41.955 9.877 -57.488 1.00 109.11 108 PHE E O 1
ATOM 3725 N N . GLY C 1 109 ? -42.376 9.945 -55.290 1.00 96.11 109 GLY E N 1
ATOM 3726 C CA . GLY C 1 109 ? -43.115 11.206 -55.338 1.00 99.08 109 GLY E CA 1
ATOM 3727 C C . GLY C 1 109 ? -42.261 12.463 -55.243 1.00 104.32 109 GLY E C 1
ATOM 3728 O O . GLY C 1 109 ? -41.135 12.510 -55.767 1.00 107.39 109 GLY E O 1
ATOM 3729 N N . SER C 1 110 ? -42.816 13.485 -54.581 1.00 106.00 110 SER E N 1
ATOM 3730 C CA . SER C 1 110 ? -42.223 14.831 -54.541 1.00 110.75 110 SER E CA 1
ATOM 3731 C C . SER C 1 110 ? -40.816 14.859 -53.944 1.00 113.16 110 SER E C 1
ATOM 3732 O O . SER C 1 110 ? -39.854 15.259 -54.613 1.00 117.82 110 SER E O 1
ATOM 3734 N N . GLY C 1 111 ? -40.698 14.445 -52.687 1.00 111.13 111 GLY E N 1
ATOM 3735 C CA . GLY C 1 111 ? -39.426 14.542 -51.963 1.00 113.33 111 GLY E CA 1
ATOM 3736 C C . GLY C 1 111 ? -39.455 15.660 -50.926 1.00 115.05 111 GLY E C 1
ATOM 3737 O O . GLY C 1 111 ? -39.656 16.821 -51.271 1.00 117.83 111 GLY E O 1
ATOM 3738 N N . THR C 1 112 ? -39.263 15.311 -49.655 1.00 113.52 112 THR E N 1
ATOM 3739 C CA . THR C 1 112 ? -39.334 16.293 -48.574 1.00 115.47 112 THR E CA 1
ATOM 3740 C C . THR C 1 112 ? -38.092 16.248 -47.669 1.00 118.08 112 THR E C 1
ATOM 3741 O O . THR C 1 112 ? -37.813 15.220 -47.045 1.00 116.36 112 THR E O 1
ATOM 3743 N N . SER C 1 113 ? -37.364 17.371 -47.599 1.00 122.67 113 SER E N 1
ATOM 3744 C CA . SER C 1 113 ? -36.137 17.472 -46.801 1.00 125.10 113 SER E CA 1
ATOM 3745 C C . SER C 1 113 ? -36.393 17.907 -45.350 1.00 124.79 113 SER E C 1
ATOM 3746 O O . SER C 1 113 ? -36.864 19.015 -45.097 1.00 126.06 113 SER E O 1
ATOM 3748 N N . LEU C 1 114 ? -36.074 17.023 -44.407 1.00 123.13 114 LEU E N 1
ATOM 3749 C CA . LEU C 1 114 ? -36.159 17.340 -42.980 1.00 124.10 114 LEU E CA 1
ATOM 3750 C C . LEU C 1 114 ? -34.769 17.609 -42.420 1.00 128.62 114 LEU E C 1
ATOM 3751 O O . LEU C 1 114 ? -33.790 17.041 -42.898 1.00 130.16 114 LEU E O 1
ATOM 3753 N N . VAL C 1 115 ? -34.696 18.467 -41.404 1.00 131.23 115 VAL E N 1
ATOM 3754 C CA . VAL C 1 115 ? -33.442 18.755 -40.710 1.00 136.04 115 VAL E CA 1
ATOM 3755 C C . VAL C 1 115 ? -33.723 19.094 -39.243 1.00 136.97 115 VAL E C 1
ATOM 3756 O O . VAL C 1 115 ? -34.506 20.000 -38.951 1.00 136.96 115 VAL E O 1
ATOM 3758 N N . VAL C 1 116 ? -33.087 18.372 -38.323 1.00 137.95 116 VAL E N 1
ATOM 3759 C CA . VAL C 1 116 ? -33.321 18.585 -36.894 1.00 139.48 116 VAL E CA 1
ATOM 3760 C C . VAL C 1 116 ? -32.082 19.101 -36.152 1.00 146.05 116 VAL E C 1
ATOM 3761 O O . VAL C 1 116 ? -30.972 18.611 -36.367 1.00 148.27 116 VAL E O 1
ATOM 3763 N N . THR C 1 117 ? -32.288 20.083 -35.270 1.00 149.51 117 THR E N 1
ATOM 3764 C CA . THR C 1 117 ? -31.192 20.713 -34.520 1.00 155.95 117 THR E CA 1
ATOM 3765 C C . THR C 1 117 ? -31.651 21.282 -33.170 1.00 157.87 117 THR E C 1
ATOM 3766 O O . THR C 1 117 ? -32.543 22.139 -33.092 1.00 157.58 117 THR E O 1
ATOM 3768 N N . GLN C 1 137 ? -27.762 -10.186 -49.057 1.00 151.41 137 GLN E N 1
ATOM 3769 C CA . GLN C 1 137 ? -28.209 -9.301 -50.136 1.00 148.36 137 GLN E CA 1
ATOM 3770 C C . GLN C 1 137 ? -27.624 -7.899 -49.963 1.00 148.30 137 GLN E C 1
ATOM 3771 O O . GLN C 1 137 ? -27.843 -7.248 -48.938 1.00 146.77 137 GLN E O 1
ATOM 3773 N N . LYS C 1 138 ? -26.884 -7.441 -50.972 1.00 150.24 138 LYS E N 1
ATOM 3774 C CA . LYS C 1 138 ? -26.189 -6.154 -50.899 1.00 151.12 138 LYS E CA 1
ATOM 3775 C C . LYS C 1 138 ? -26.101 -5.462 -52.262 1.00 150.55 138 LYS E C 1
ATOM 3776 O O . LYS C 1 138 ? -26.425 -6.046 -53.298 1.00 150.05 138 LYS E O 1
ATOM 3778 N N . VAL C 1 139 ? -25.665 -4.206 -52.239 1.00 150.69 139 VAL E N 1
ATOM 3779 C CA . VAL C 1 139 ? -25.360 -3.466 -53.456 1.00 151.36 139 VAL E CA 1
ATOM 3780 C C . VAL C 1 139 ? -24.108 -2.632 -53.211 1.00 155.56 139 VAL E C 1
ATOM 3781 O O . VAL C 1 139 ? -23.866 -2.171 -52.097 1.00 156.06 139 VAL E O 1
ATOM 3783 N N . THR C 1 140 ? -23.308 -2.454 -54.255 1.00 158.98 140 THR E N 1
ATOM 3784 C CA . THR C 1 140 ? -22.064 -1.700 -54.159 1.00 163.53 140 THR E CA 1
ATOM 3785 C C . THR C 1 140 ? -21.838 -0.922 -55.448 1.00 164.86 140 THR E C 1
ATOM 3786 O O . THR C 1 140 ? -21.356 -1.477 -56.436 1.00 167.78 140 THR E O 1
ATOM 3788 N N . GLN C 1 141 ? -22.201 0.359 -55.438 1.00 162.84 141 GLN E N 1
ATOM 3789 C CA . GLN C 1 141 ? -22.023 1.221 -56.608 1.00 164.58 141 GLN E CA 1
ATOM 3790 C C . GLN C 1 141 ? -20.958 2.291 -56.347 1.00 169.22 141 GLN E C 1
ATOM 3791 O O . GLN C 1 141 ? -20.561 3.023 -57.254 1.00 171.65 141 GLN E O 1
ATOM 3793 N N . VAL C 1 146 ? -18.537 12.123 -61.413 1.00 159.15 146 VAL E N 1
ATOM 3794 C CA . VAL C 1 146 ? -17.937 12.287 -62.748 1.00 165.47 146 VAL E CA 1
ATOM 3795 C C . VAL C 1 146 ? -18.413 13.564 -63.453 1.00 167.87 146 VAL E C 1
ATOM 3796 O O . VAL C 1 146 ? -19.520 14.063 -63.207 1.00 162.70 146 VAL E O 1
ATOM 3798 N N . VAL C 1 154 ? -20.272 7.668 -71.071 1.00 198.14 154 VAL E N 1
ATOM 3799 C CA . VAL C 1 154 ? -20.816 7.467 -69.723 1.00 191.40 154 VAL E CA 1
ATOM 3800 C C . VAL C 1 154 ? -21.292 6.030 -69.519 1.00 186.20 154 VAL E C 1
ATOM 3801 O O . VAL C 1 154 ? -22.204 5.561 -70.201 1.00 183.20 154 VAL E O 1
ATOM 3803 N N . THR C 1 155 ? -20.651 5.338 -68.584 1.00 185.77 155 THR E N 1
ATOM 3804 C CA . THR C 1 155 ? -21.042 3.989 -68.198 1.00 181.53 155 THR E CA 1
ATOM 3805 C C . THR C 1 155 ? -20.872 3.846 -66.687 1.00 178.92 155 THR E C 1
ATOM 3806 O O . THR C 1 155 ? -19.749 3.721 -66.184 1.00 182.50 155 THR E O 1
ATOM 3808 N N . LEU C 1 156 ? -21.996 3.876 -65.971 1.00 173.02 156 LEU E N 1
ATOM 3809 C CA . LEU C 1 156 ? -21.991 3.861 -64.509 1.00 170.38 156 LEU E CA 1
ATOM 3810 C C . LEU C 1 156 ? -21.988 2.434 -63.961 1.00 168.57 156 LEU E C 1
ATOM 3811 O O . LEU C 1 156 ? -22.849 1.623 -64.305 1.00 164.87 156 LEU E O 1
ATOM 3813 N N . ASN C 1 157 ? -21.006 2.140 -63.111 1.00 171.96 157 ASN E N 1
ATOM 3814 C CA . ASN C 1 157 ? -20.837 0.806 -62.554 1.00 171.62 157 ASN E CA 1
ATOM 3815 C C . ASN C 1 157 ? -21.814 0.565 -61.422 1.00 166.21 157 ASN E C 1
ATOM 3816 O O . ASN C 1 157 ? -22.372 1.506 -60.864 1.00 163.90 157 ASN E O 1
ATOM 3818 N N . CYS C 1 158 ? -22.021 -0.706 -61.096 1.00 165.09 158 CYS E N 1
ATOM 3819 C CA . CYS C 1 158 ? -22.974 -1.115 -60.067 1.00 159.85 158 CYS E CA 1
ATOM 3820 C C . CYS C 1 158 ? -22.862 -2.629 -59.889 1.00 160.57 158 CYS E C 1
ATOM 3821 O O . CYS C 1 158 ? -23.095 -3.388 -60.827 1.00 161.21 158 CYS E O 1
ATOM 3824 N N . LEU C 1 159 ? -22.472 -3.062 -58.692 1.00 161.35 159 LEU E N 1
ATOM 3825 C CA . LEU C 1 159 ? -22.262 -4.484 -58.414 1.00 162.70 159 LEU E CA 1
ATOM 3826 C C . LEU C 1 159 ? -23.131 -4.937 -57.241 1.00 158.19 159 LEU E C 1
ATOM 3827 O O . LEU C 1 159 ? -23.337 -4.183 -56.292 1.00 156.20 159 LEU E O 1
ATOM 3829 N N . TYR C 1 160 ? -23.625 -6.173 -57.309 1.00 157.06 160 TYR E N 1
ATOM 3830 C CA . TYR C 1 160 ? -24.604 -6.678 -56.341 1.00 152.69 160 TYR E CA 1
ATOM 3831 C C . TYR C 1 160 ? -24.405 -8.159 -56.025 1.00 155.00 160 TYR E C 1
ATOM 3832 O O . TYR C 1 160 ? -23.997 -8.938 -56.892 1.00 158.30 160 TYR E O 1
ATOM 3841 N N . GLU C 1 161 ? -24.708 -8.541 -54.785 1.00 153.54 161 GLU E N 1
ATOM 3842 C CA . GLU C 1 161 ? -24.709 -9.949 -54.384 1.00 155.23 161 GLU E CA 1
ATOM 3843 C C . GLU C 1 161 ? -26.110 -10.348 -53.895 1.00 149.98 161 GLU E C 1
ATOM 3844 O O . GLU C 1 161 ? -26.585 -9.837 -52.878 1.00 146.39 161 GLU E O 1
ATOM 3846 N N . THR C 1 162 ? -26.760 -11.255 -54.628 1.00 149.41 162 THR E N 1
ATOM 3847 C CA . THR C 1 162 ? -28.145 -11.658 -54.334 1.00 145.33 162 THR E CA 1
ATOM 3848 C C . THR C 1 162 ? -28.303 -13.166 -54.128 1.00 147.75 162 THR E C 1
ATOM 3849 O O . THR C 1 162 ? -27.884 -13.968 -54.964 1.00 150.93 162 THR E O 1
ATOM 3851 N N . SER C 1 163 ? -28.944 -13.536 -53.021 1.00 146.31 163 SER E N 1
ATOM 3852 C CA . SER C 1 163 ? -29.124 -14.939 -52.649 1.00 148.94 163 SER E CA 1
ATOM 3853 C C . SER C 1 163 ? -30.444 -15.513 -53.165 1.00 145.95 163 SER E C 1
ATOM 3854 O O . SER C 1 163 ? -30.887 -16.565 -52.709 1.00 147.53 163 SER E O 1
ATOM 3856 N N . TRP C 1 164 ? -31.061 -14.826 -54.120 1.00 142.04 164 TRP E N 1
ATOM 3857 C CA . TRP C 1 164 ? -32.346 -15.246 -54.659 1.00 139.03 164 TRP E CA 1
ATOM 3858 C C . TRP C 1 164 ? -32.186 -15.981 -55.983 1.00 141.90 164 TRP E C 1
ATOM 3859 O O . TRP C 1 164 ? -31.170 -15.849 -56.648 1.00 144.84 164 TRP E O 1
ATOM 3870 N N . TRP C 1 165 ? -33.202 -16.750 -56.359 1.00 141.75 165 TRP E N 1
ATOM 3871 C CA . TRP C 1 165 ? -33.278 -17.333 -57.699 1.00 144.21 165 TRP E CA 1
ATOM 3872 C C . TRP C 1 165 ? -33.507 -16.218 -58.726 1.00 140.75 165 TRP E C 1
ATOM 3873 O O . TRP C 1 165 ? -32.788 -16.117 -59.717 1.00 142.89 165 TRP E O 1
ATOM 3884 N N . SER C 1 166 ? -34.530 -15.398 -58.479 1.00 135.41 166 SER E N 1
ATOM 3885 C CA . SER C 1 166 ? -34.947 -14.337 -59.404 1.00 132.29 166 SER E CA 1
ATOM 3886 C C . SER C 1 166 ? -34.573 -12.957 -58.865 1.00 129.22 166 SER E C 1
ATOM 3887 O O . SER C 1 166 ? -34.288 -12.811 -57.674 1.00 128.78 166 SER E O 1
ATOM 3889 N N . TYR C 1 167 ? -34.602 -11.945 -59.731 1.00 127.13 167 TYR E N 1
ATOM 3890 C CA . TYR C 1 167 ? -34.124 -10.616 -59.358 1.00 124.80 167 TYR E CA 1
ATOM 3891 C C . TYR C 1 167 ? -34.529 -9.539 -60.359 1.00 122.77 167 TYR E C 1
ATOM 3892 O O . TYR C 1 167 ? -35.031 -9.845 -61.437 1.00 123.21 167 TYR E O 1
ATOM 3894 N N . TYR C 1 168 ? -34.310 -8.279 -59.982 1.00 120.66 168 TYR E N 1
ATOM 3895 C CA . TYR C 1 168 ? -34.414 -7.143 -60.904 1.00 120.06 168 TYR E CA 1
ATOM 3896 C C . TYR C 1 168 ? -33.470 -6.014 -60.498 1.00 120.81 168 TYR E C 1
ATOM 3897 O O . TYR C 1 168 ? -33.335 -5.714 -59.315 1.00 119.37 168 TYR E O 1
ATOM 3906 N N . ILE C 1 169 ? -32.828 -5.385 -61.480 1.00 123.34 169 ILE E N 1
ATOM 3907 C CA . ILE C 1 169 ? -31.995 -4.206 -61.228 1.00 124.42 169 ILE E CA 1
ATOM 3908 C C . ILE C 1 169 ? -32.630 -2.979 -61.889 1.00 123.02 169 ILE E C 1
ATOM 3909 O O . ILE C 1 169 ? -33.034 -3.031 -63.053 1.00 123.52 169 ILE E O 1
ATOM 3911 N N . PHE C 1 170 ? -32.724 -1.886 -61.133 1.00 121.15 170 PHE E N 1
ATOM 3912 C CA . PHE C 1 170 ? -33.366 -0.656 -61.600 1.00 119.96 170 PHE E CA 1
ATOM 3913 C C . PHE C 1 170 ? -32.407 0.511 -61.522 1.00 122.52 170 PHE E C 1
ATOM 3914 O O . PHE C 1 170 ? -31.530 0.534 -60.669 1.00 123.76 170 PHE E O 1
ATOM 3922 N N . TRP C 1 171 ? -32.599 1.499 -62.385 1.00 123.59 171 TRP E N 1
ATOM 3923 C CA . TRP C 1 171 ? -31.789 2.707 -62.327 1.00 126.32 171 TRP E CA 1
ATOM 3924 C C . TRP C 1 171 ? -32.679 3.939 -62.261 1.00 124.43 171 TRP E C 1
ATOM 3925 O O . TRP C 1 171 ? -33.650 4.052 -63.016 1.00 123.22 171 TRP E O 1
ATOM 3927 N N . TYR C 1 172 ? -32.341 4.853 -61.353 1.00 124.31 172 TYR E N 1
ATOM 3928 C CA . TYR C 1 172 ? -33.032 6.138 -61.236 1.00 123.72 172 TYR E CA 1
ATOM 3929 C C . TYR C 1 172 ? -32.053 7.315 -61.280 1.00 128.19 172 TYR E C 1
ATOM 3930 O O . TYR C 1 172 ? -30.872 7.176 -60.929 1.00 130.97 172 TYR E O 1
ATOM 3939 N N . LYS C 1 173 ? -32.554 8.474 -61.696 1.00 128.98 173 LYS E N 1
ATOM 3940 C CA . LYS C 1 173 ? -31.758 9.691 -61.698 1.00 133.42 173 LYS E CA 1
ATOM 3941 C C . LYS C 1 173 ? -32.294 10.674 -60.661 1.00 131.81 173 LYS E C 1
ATOM 3942 O O . LYS C 1 173 ? -33.484 10.995 -60.663 1.00 128.70 173 LYS E O 1
ATOM 3944 N N . ARG C 1 174 ? -31.410 11.147 -59.779 1.00 133.93 174 ARG E N 1
ATOM 3945 C CA . ARG C 1 174 ? -31.784 12.129 -58.757 1.00 133.26 174 ARG E CA 1
ATOM 3946 C C . ARG C 1 174 ? -31.369 13.536 -59.185 1.00 138.48 174 ARG E C 1
ATOM 3947 O O . ARG C 1 174 ? -30.189 13.872 -59.159 1.00 142.70 174 ARG E O 1
ATOM 3949 N N . LEU C 1 175 ? -32.350 14.347 -59.577 1.00 138.61 175 LEU E N 1
ATOM 3950 C CA . LEU C 1 175 ? -32.113 15.741 -59.954 1.00 144.04 175 LEU E CA 1
ATOM 3951 C C . LEU C 1 175 ? -32.009 16.644 -58.720 1.00 144.90 175 LEU E C 1
ATOM 3952 O O . LEU C 1 175 ? -32.488 16.288 -57.642 1.00 140.54 175 LEU E O 1
ATOM 3954 N N . PRO C 1 176 ? -31.380 17.821 -58.875 1.00 151.22 176 PRO E N 1
ATOM 3955 C CA . PRO C 1 176 ? -31.172 18.736 -57.745 1.00 152.99 176 PRO E CA 1
ATOM 3956 C C . PRO C 1 176 ? -32.454 19.297 -57.111 1.00 149.84 176 PRO E C 1
ATOM 3957 O O . PRO C 1 176 ? -32.369 20.168 -56.240 1.00 151.72 176 PRO E O 1
ATOM 3961 N N . SER C 1 177 ? -33.619 18.814 -57.551 1.00 145.39 177 SER E N 1
ATOM 3962 C CA . SER C 1 177 ? -34.890 19.080 -56.867 1.00 141.18 177 SER E CA 1
ATOM 3963 C C . SER C 1 177 ? -35.262 17.878 -56.017 1.00 134.88 177 SER E C 1
ATOM 3964 O O . SER C 1 177 ? -36.342 17.833 -55.417 1.00 131.68 177 SER E O 1
ATOM 3966 N N . LYS C 1 178 ? -34.366 16.892 -55.988 1.00 133.65 178 LYS E N 1
ATOM 3967 C CA . LYS C 1 178 ? -34.543 15.687 -55.183 1.00 127.56 178 LYS E CA 1
ATOM 3968 C C . LYS C 1 178 ? -35.636 14.767 -55.742 1.00 122.72 178 LYS E C 1
ATOM 3969 O O . LYS C 1 178 ? -36.120 13.891 -55.039 1.00 118.76 178 LYS E O 1
ATOM 3972 N N . GLU C 1 179 ? -35.991 14.939 -57.014 1.00 123.82 179 GLU E N 1
ATOM 3973 C CA . GLU C 1 179 ? -37.130 14.230 -57.614 1.00 119.75 179 GLU E CA 1
ATOM 3974 C C . GLU C 1 179 ? -36.734 12.949 -58.346 1.00 118.13 179 GLU E C 1
ATOM 3975 O O . GLU C 1 179 ? -36.574 12.969 -59.560 1.00 120.61 179 GLU E O 1
ATOM 3977 N N . MET C 1 180 ? -36.611 11.839 -57.623 1.00 113.88 180 MET E N 1
ATOM 3978 C CA . MET C 1 180 ? -36.241 10.552 -58.230 1.00 112.97 180 MET E CA 1
ATOM 3979 C C . MET C 1 180 ? -37.096 10.172 -59.446 1.00 111.46 180 MET E C 1
ATOM 3980 O O . MET C 1 180 ? -38.301 9.971 -59.322 1.00 107.87 180 MET E O 1
ATOM 3985 N N . ILE C 1 181 ? -36.450 10.059 -60.607 1.00 114.30 181 ILE E N 1
ATOM 3986 C CA . ILE C 1 181 ? -37.097 9.641 -61.852 1.00 114.23 181 ILE E CA 1
ATOM 3987 C C . ILE C 1 181 ? -36.495 8.317 -62.340 1.00 114.49 181 ILE E C 1
ATOM 3988 O O . ILE C 1 181 ? -35.276 8.164 -62.356 1.00 116.74 181 ILE E O 1
ATOM 3990 N N . PHE C 1 182 ? -37.357 7.364 -62.715 1.00 112.47 182 PHE E N 1
ATOM 3991 C CA . PHE C 1 182 ? -36.931 6.029 -63.168 1.00 112.90 182 PHE E CA 1
ATOM 3992 C C . PHE C 1 182 ? -36.253 6.111 -64.520 1.00 117.65 182 PHE E C 1
ATOM 3993 O O . PHE C 1 182 ? -36.572 6.993 -65.308 1.00 120.25 182 PHE E O 1
ATOM 4001 N N . LEU C 1 183 ? -35.322 5.198 -64.788 1.00 119.50 183 LEU E N 1
ATOM 4002 C CA . LEU C 1 183 ? -34.559 5.245 -66.031 1.00 125.14 183 LEU E CA 1
ATOM 4003 C C . LEU C 1 183 ? -34.817 4.022 -66.912 1.00 125.78 183 LEU E C 1
ATOM 4004 O O . LEU C 1 183 ? -35.551 4.101 -67.905 1.00 126.87 183 LEU E O 1
ATOM 4006 N N . ILE C 1 184 ? -34.195 2.903 -66.558 1.00 125.68 184 ILE E N 1
ATOM 4007 C CA . ILE C 1 184 ? -34.360 1.660 -67.300 1.00 126.39 184 ILE E CA 1
ATOM 4008 C C . ILE C 1 184 ? -34.225 0.515 -66.316 1.00 124.01 184 ILE E C 1
ATOM 4009 O O . ILE C 1 184 ? -33.631 0.688 -65.248 1.00 123.32 184 ILE E O 1
ATOM 4011 N N . ARG C 1 185 ? -34.789 -0.641 -66.660 1.00 123.38 185 ARG E N 1
ATOM 4012 C CA . ARG C 1 185 ? -34.832 -1.777 -65.736 1.00 121.26 185 ARG E CA 1
ATOM 4013 C C . ARG C 1 185 ? -34.383 -3.075 -66.410 1.00 124.34 185 ARG E C 1
ATOM 4014 O O . ARG C 1 185 ? -34.980 -3.514 -67.395 1.00 125.46 185 ARG E O 1
ATOM 4016 N N . GLN C 1 186 ? -33.322 -3.679 -65.878 1.00 126.38 186 GLN E N 1
ATOM 4017 C CA . GLN C 1 186 ? -32.831 -4.954 -66.388 1.00 129.51 186 GLN E CA 1
ATOM 4018 C C . GLN C 1 186 ? -33.422 -6.121 -65.601 1.00 127.35 186 GLN E C 1
ATOM 4019 O O . GLN C 1 186 ? -33.329 -6.157 -64.373 1.00 125.14 186 GLN E O 1
ATOM 4021 N N . GLY C 1 187 ? -34.031 -7.064 -66.318 1.00 128.60 187 GLY E N 1
ATOM 4022 C CA . GLY C 1 187 ? -34.596 -8.265 -65.710 1.00 127.69 187 GLY E CA 1
ATOM 4023 C C . GLY C 1 187 ? -33.528 -9.260 -65.289 1.00 131.23 187 GLY E C 1
ATOM 4024 O O . GLY C 1 187 ? -32.428 -9.265 -65.843 1.00 135.50 187 GLY E O 1
ATOM 4025 N N . SER C 1 188 ? -33.846 -10.107 -64.313 1.00 130.16 188 SER E N 1
ATOM 4026 C CA . SER C 1 188 ? -32.917 -11.157 -63.883 1.00 133.61 188 SER E CA 1
ATOM 4027 C C . SER C 1 188 ? -32.629 -12.158 -64.998 1.00 138.05 188 SER E C 1
ATOM 4028 O O . SER C 1 188 ? -31.536 -12.697 -65.084 1.00 141.69 188 SER E O 1
ATOM 4031 N N . ASP C 1 189 ? -33.627 -12.410 -65.840 1.00 138.07 189 ASP E N 1
ATOM 4032 C CA . ASP C 1 189 ? -33.514 -13.404 -66.904 1.00 142.44 189 ASP E CA 1
ATOM 4033 C C . ASP C 1 189 ? -33.557 -12.769 -68.294 1.00 144.74 189 ASP E C 1
ATOM 4034 O O . ASP C 1 189 ? -33.228 -13.423 -69.285 1.00 149.35 189 ASP E O 1
ATOM 4039 N N . GLU C 1 190 ? -33.958 -11.502 -68.370 1.00 142.46 190 GLU E N 1
ATOM 4040 C CA . GLU C 1 190 ? -34.112 -10.817 -69.658 1.00 144.68 190 GLU E CA 1
ATOM 4041 C C . GLU C 1 190 ? -32.768 -10.414 -70.300 1.00 149.48 190 GLU E C 1
ATOM 4042 O O . GLU C 1 190 ? -31.753 -10.243 -69.610 1.00 150.21 190 GLU E O 1
ATOM 4044 N N . GLN C 1 191 ? -32.771 -10.265 -71.625 1.00 152.98 191 GLN E N 1
ATOM 4045 C CA . GLN C 1 191 ? -31.575 -9.851 -72.359 1.00 157.63 191 GLN E CA 1
ATOM 4046 C C . GLN C 1 191 ? -31.267 -8.373 -72.107 1.00 156.54 191 GLN E C 1
ATOM 4047 O O . GLN C 1 191 ? -32.173 -7.549 -72.010 1.00 153.33 191 GLN E O 1
ATOM 4053 N N . ASN C 1 192 ? -29.983 -8.049 -71.990 1.00 159.94 192 ASN E N 1
ATOM 4054 C CA . ASN C 1 192 ? -29.547 -6.667 -71.789 1.00 160.09 192 ASN E CA 1
ATOM 4055 C C . ASN C 1 192 ? -30.498 -5.673 -72.462 1.00 158.96 192 ASN E C 1
ATOM 4056 O O . ASN C 1 192 ? -30.656 -5.685 -73.682 1.00 162.08 192 ASN E O 1
ATOM 4058 N N . ALA C 1 193 ? -31.131 -4.816 -71.664 1.00 154.96 193 ALA E N 1
ATOM 4059 C CA . ALA C 1 193 ? -32.146 -3.899 -72.184 1.00 153.86 193 ALA E CA 1
ATOM 4060 C C . ALA C 1 193 ? -31.557 -2.576 -72.672 1.00 157.04 193 ALA E C 1
ATOM 4061 O O . ALA C 1 193 ? -30.364 -2.312 -72.507 1.00 160.03 193 ALA E O 1
ATOM 4063 N N . LYS C 1 194 ? -32.409 -1.765 -73.295 1.00 156.98 194 LYS E N 1
ATOM 4064 C CA . LYS C 1 194 ? -32.059 -0.405 -73.699 1.00 159.81 194 LYS E CA 1
ATOM 4065 C C . LYS C 1 194 ? -33.314 0.348 -74.136 1.00 158.58 194 LYS E C 1
ATOM 4066 O O . LYS C 1 194 ? -34.286 -0.260 -74.588 1.00 157.67 194 LYS E O 1
ATOM 4068 N N . SER C 1 195 ? -33.292 1.671 -74.000 1.00 159.15 195 SER E N 1
ATOM 4069 C CA . SER C 1 195 ? -34.432 2.501 -74.392 1.00 158.51 195 SER E CA 1
ATOM 4070 C C . SER C 1 195 ? -34.014 3.964 -74.470 1.00 161.51 195 SER E C 1
ATOM 4071 O O . SER C 1 195 ? -33.129 4.401 -73.735 1.00 161.94 195 SER E O 1
ATOM 4073 N N . GLY C 1 196 ? -34.647 4.719 -75.363 1.00 164.14 196 GLY E N 1
ATOM 4074 C CA . GLY C 1 196 ? -34.298 6.118 -75.535 1.00 167.56 196 GLY E CA 1
ATOM 4075 C C . GLY C 1 196 ? -32.795 6.229 -75.672 1.00 171.92 196 GLY E C 1
ATOM 4076 O O . GLY C 1 196 ? -32.230 5.844 -76.700 1.00 177.09 196 GLY E O 1
ATOM 4077 N N . ARG C 1 197 ? -32.138 6.725 -74.627 1.00 170.31 197 ARG E N 1
ATOM 4078 C CA . ARG C 1 197 ? -30.705 7.011 -74.696 1.00 174.95 197 ARG E CA 1
ATOM 4079 C C . ARG C 1 197 ? -29.867 6.157 -73.735 1.00 172.13 197 ARG E C 1
ATOM 4080 O O . ARG C 1 197 ? -28.633 6.226 -73.742 1.00 176.02 197 ARG E O 1
ATOM 4085 N N . TYR C 1 198 ? -30.542 5.333 -72.937 1.00 165.57 198 TYR E N 1
ATOM 4086 C CA . TYR C 1 198 ? -29.904 4.598 -71.848 1.00 162.47 198 TYR E CA 1
ATOM 4087 C C . TYR C 1 198 ? -29.766 3.106 -72.194 1.00 161.95 198 TYR E C 1
ATOM 4088 O O . TYR C 1 198 ? -30.624 2.540 -72.874 1.00 160.96 198 TYR E O 1
ATOM 4097 N N . SER C 1 199 ? -28.682 2.482 -71.729 1.00 162.95 199 SER E N 1
ATOM 4098 C CA . SER C 1 199 ? -28.390 1.075 -72.037 1.00 163.20 199 SER E CA 1
ATOM 4099 C C . SER C 1 199 ? -28.109 0.266 -70.761 1.00 159.57 199 SER E C 1
ATOM 4100 O O . SER C 1 199 ? -28.283 0.775 -69.648 1.00 156.17 199 SER E O 1
ATOM 4102 N N . VAL C 1 200 ? -27.693 -0.992 -70.921 1.00 160.50 200 VAL E N 1
ATOM 4103 C CA . VAL C 1 200 ? -27.299 -1.828 -69.774 1.00 158.25 200 VAL E CA 1
ATOM 4104 C C . VAL C 1 200 ? -26.591 -3.128 -70.191 1.00 161.41 200 VAL E C 1
ATOM 4105 O O . VAL C 1 200 ? -27.059 -3.850 -71.077 1.00 162.12 200 VAL E O 1
ATOM 4107 N N . ASN C 1 201 ? -25.457 -3.407 -69.545 1.00 163.58 201 ASN E N 1
ATOM 4108 C CA . ASN C 1 201 ? -24.700 -4.650 -69.761 1.00 166.60 201 ASN E CA 1
ATOM 4109 C C . ASN C 1 201 ? -24.771 -5.581 -68.537 1.00 163.06 201 ASN E C 1
ATOM 4110 O O . ASN C 1 201 ? -24.103 -5.353 -67.512 1.00 162.75 201 ASN E O 1
ATOM 4112 N N . PHE C 1 202 ? -25.586 -6.631 -68.660 1.00 160.06 202 PHE E N 1
ATOM 4113 C CA . PHE C 1 202 ? -25.834 -7.560 -67.559 1.00 156.62 202 PHE E CA 1
ATOM 4114 C C . PHE C 1 202 ? -25.066 -8.868 -67.723 1.00 160.10 202 PHE E C 1
ATOM 4115 O O . PHE C 1 202 ? -25.522 -9.792 -68.400 1.00 160.54 202 PHE E O 1
ATOM 4117 N N . LYS C 1 203 ? -23.894 -8.934 -67.103 1.00 162.50 203 LYS E N 1
ATOM 4118 C CA . LYS C 1 203 ? -23.152 -10.178 -67.023 1.00 166.17 203 LYS E CA 1
ATOM 4119 C C . LYS C 1 203 ? -23.641 -10.889 -65.779 1.00 162.27 203 LYS E C 1
ATOM 4120 O O . LYS C 1 203 ? -23.446 -10.410 -64.664 1.00 160.11 203 LYS E O 1
ATOM 4122 N N . LYS C 1 204 ? -24.304 -12.019 -65.972 1.00 161.39 204 LYS E N 1
ATOM 4123 C CA . LYS C 1 204 ? -24.916 -12.724 -64.859 1.00 158.26 204 LYS E CA 1
ATOM 4124 C C . LYS C 1 204 ? -23.857 -13.405 -64.008 1.00 162.00 204 LYS E C 1
ATOM 4125 O O . LYS C 1 204 ? -23.788 -13.173 -62.804 1.00 159.77 204 LYS E O 1
ATOM 4127 N N . LYS C 1 207 ? -23.513 -10.898 -62.050 1.00 154.23 207 LYS E N 1
ATOM 4128 C CA . LYS C 1 207 ? -23.609 -10.055 -60.857 1.00 151.24 207 LYS E CA 1
ATOM 4129 C C . LYS C 1 207 ? -22.945 -8.685 -61.035 1.00 152.37 207 LYS E C 1
ATOM 4130 O O . LYS C 1 207 ? -22.464 -8.092 -60.067 1.00 152.40 207 LYS E O 1
ATOM 4132 N N . SER C 1 208 ? -22.930 -8.189 -62.272 1.00 153.43 208 SER E N 1
ATOM 4133 C CA . SER C 1 208 ? -22.455 -6.840 -62.570 1.00 154.55 208 SER E CA 1
ATOM 4134 C C . SER C 1 208 ? -23.417 -6.184 -63.559 1.00 151.53 208 SER E C 1
ATOM 4135 O O . SER C 1 208 ? -23.514 -6.596 -64.721 1.00 152.98 208 SER E O 1
ATOM 4137 N N . VAL C 1 209 ? -24.129 -5.164 -63.086 1.00 147.48 209 VAL E N 1
ATOM 4138 C CA . VAL C 1 209 ? -25.180 -4.516 -63.871 1.00 144.65 209 VAL E CA 1
ATOM 4139 C C . VAL C 1 209 ? -24.880 -3.041 -64.160 1.00 145.91 209 VAL E C 1
ATOM 4140 O O . VAL C 1 209 ? -25.659 -2.159 -63.793 1.00 142.51 209 VAL E O 1
ATOM 4142 N N . ALA C 1 210 ? -23.764 -2.778 -64.833 1.00 151.31 210 ALA E N 1
ATOM 4143 C CA . ALA C 1 210 ? -23.328 -1.402 -65.080 1.00 153.54 210 ALA E CA 1
ATOM 4144 C C . ALA C 1 210 ? -24.107 -0.742 -66.228 1.00 152.72 210 ALA E C 1
ATOM 4145 O O . ALA C 1 210 ? -24.012 -1.172 -67.384 1.00 155.66 210 ALA E O 1
ATOM 4147 N N . LEU C 1 211 ? -24.864 0.307 -65.900 1.00 148.88 211 LEU E N 1
ATOM 4148 C CA . LEU C 1 211 ? -25.660 1.042 -66.888 1.00 148.09 211 LEU E CA 1
ATOM 4149 C C . LEU C 1 211 ? -24.786 1.887 -67.786 1.00 154.04 211 LEU E C 1
ATOM 4150 O O . LEU C 1 211 ? -23.610 2.091 -67.496 1.00 158.58 211 LEU E O 1
ATOM 4152 N N . THR C 1 212 ? -25.368 2.395 -68.869 1.00 154.54 212 THR E N 1
ATOM 4153 C CA . THR C 1 212 ? -24.647 3.288 -69.777 1.00 160.04 212 THR E CA 1
ATOM 4154 C C . THR C 1 212 ? -25.577 4.253 -70.518 1.00 159.47 212 THR E C 1
ATOM 4155 O O . THR C 1 212 ? -26.406 3.836 -71.334 1.00 158.48 212 THR E O 1
ATOM 4159 N N . ILE C 1 213 ? -25.430 5.545 -70.229 1.00 160.34 213 ILE E N 1
ATOM 4160 C CA . ILE C 1 213 ? -26.130 6.591 -70.979 1.00 161.19 213 ILE E CA 1
ATOM 4161 C C . ILE C 1 213 ? -25.431 6.843 -72.323 1.00 167.82 213 ILE E C 1
ATOM 4162 O O . ILE C 1 213 ? -24.330 6.343 -72.555 1.00 170.73 213 ILE E O 1
ATOM 4164 N N . SER C 1 214 ? -26.081 7.609 -73.197 1.00 169.56 214 SER E N 1
ATOM 4165 C CA . SER C 1 214 ? -25.551 7.881 -74.534 1.00 176.87 214 SER E CA 1
ATOM 4166 C C . SER C 1 214 ? -25.737 9.342 -74.962 1.00 180.88 214 SER E C 1
ATOM 4167 O O . SER C 1 214 ? -24.827 9.960 -75.529 1.00 186.94 214 SER E O 1
ATOM 4169 N N . LYS C 1 223 ? -26.222 12.262 -59.905 1.00 152.94 223 LYS E N 1
ATOM 4170 C CA . LYS C 1 223 ? -26.506 11.386 -58.762 1.00 148.45 223 LYS E CA 1
ATOM 4171 C C . LYS C 1 223 ? -27.397 10.219 -59.188 1.00 143.94 223 LYS E C 1
ATOM 4172 O O . LYS C 1 223 ? -28.628 10.313 -59.167 1.00 139.59 223 LYS E O 1
ATOM 4174 N N . TYR C 1 224 ? -26.757 9.117 -59.567 1.00 145.43 224 TYR E N 1
ATOM 4175 C CA . TYR C 1 224 ? -27.448 7.981 -60.165 1.00 142.21 224 TYR E CA 1
ATOM 4176 C C . TYR C 1 224 ? -27.492 6.771 -59.245 1.00 139.33 224 TYR E C 1
ATOM 4177 O O . TYR C 1 224 ? -26.513 6.457 -58.562 1.00 141.42 224 TYR E O 1
ATOM 4186 N N . PHE C 1 225 ? -28.630 6.085 -59.245 1.00 134.93 225 PHE E N 1
ATOM 4187 C CA . PHE C 1 225 ? -28.844 4.990 -58.313 1.00 132.21 225 PHE E CA 1
ATOM 4188 C C . PHE C 1 225 ? -29.296 3.721 -59.021 1.00 130.57 225 PHE E C 1
ATOM 4189 O O . PHE C 1 225 ? -30.322 3.709 -59.695 1.00 128.38 225 PHE E O 1
ATOM 4197 N N . CYS C 1 226 ? -28.511 2.660 -58.876 1.00 132.42 226 CYS E N 1
ATOM 4198 C CA . CYS C 1 226 ? -28.926 1.339 -59.315 1.00 131.13 226 CYS E CA 1
ATOM 4199 C C . CYS C 1 226 ? -29.480 0.625 -58.091 1.00 127.25 226 CYS E C 1
ATOM 4200 O O . CYS C 1 226 ? -28.833 0.601 -57.046 1.00 128.48 226 CYS E O 1
ATOM 4203 N N . ALA C 1 227 ? -30.679 0.060 -58.214 1.00 123.17 227 ALA E N 1
ATOM 4204 C CA . ALA C 1 227 ? -31.353 -0.576 -57.080 1.00 119.52 227 ALA E CA 1
ATOM 4205 C C . ALA C 1 227 ? -31.783 -2.014 -57.404 1.00 118.31 227 ALA E C 1
ATOM 4206 O O . ALA C 1 227 ? -32.040 -2.347 -58.565 1.00 118.77 227 ALA E O 1
ATOM 4208 N N . LEU C 1 228 ? -31.856 -2.860 -56.375 1.00 116.63 228 LEU E N 1
ATOM 4209 C CA . LEU C 1 228 ? -32.181 -4.272 -56.566 1.00 116.39 228 LEU E CA 1
ATOM 4210 C C . LEU C 1 228 ? -33.512 -4.669 -55.906 1.00 112.40 228 LEU E C 1
ATOM 4211 O O . LEU C 1 228 ? -33.705 -4.463 -54.711 1.00 110.61 228 LEU E O 1
ATOM 4213 N N . GLY C 1 229 ? -34.413 -5.254 -56.697 1.00 111.25 229 GLY E N 1
ATOM 4214 C CA . GLY C 1 229 ? -35.681 -5.786 -56.188 1.00 108.38 229 GLY E CA 1
ATOM 4215 C C . GLY C 1 229 ? -35.869 -7.271 -56.480 1.00 109.70 229 GLY E C 1
ATOM 4216 O O . GLY C 1 229 ? -35.484 -7.755 -57.556 1.00 111.84 229 GLY E O 1
ATOM 4217 N N . GLU C 1 230 ? -36.482 -7.984 -55.530 1.00 108.17 230 GLU E N 1
ATOM 4218 C CA . GLU C 1 230 ? -36.628 -9.440 -55.604 1.00 110.01 230 GLU E CA 1
ATOM 4219 C C . GLU C 1 230 ? -37.681 -9.850 -56.615 1.00 109.76 230 GLU E C 1
ATOM 4220 O O . GLU C 1 230 ? -37.419 -10.644 -57.526 1.00 112.64 230 GLU E O 1
ATOM 4223 N N . SER C 1 231 ? -38.881 -9.312 -56.435 1.00 106.73 231 SER E N 1
ATOM 4224 C CA . SER C 1 231 ? -40.015 -9.656 -57.272 1.00 106.18 231 SER E CA 1
ATOM 4225 C C . SER C 1 231 ? -40.821 -8.403 -57.510 1.00 103.61 231 SER E C 1
ATOM 4226 O O . SER C 1 231 ? -40.550 -7.359 -56.907 1.00 102.13 231 SER E O 1
ATOM 4228 N N . LEU C 1 232 ? -41.819 -8.524 -58.381 1.00 103.51 232 LEU E N 1
ATOM 4229 C CA . LEU C 1 232 ? -42.751 -7.444 -58.654 1.00 101.40 232 LEU E CA 1
ATOM 4230 C C . LEU C 1 232 ? -44.093 -7.727 -57.979 1.00 99.32 232 LEU E C 1
ATOM 4231 O O . LEU C 1 232 ? -45.102 -7.942 -58.645 1.00 99.15 232 LEU E O 1
ATOM 4234 N N . THR C 1 233 ? -44.054 -7.768 -56.645 1.00 98.20 233 THR E N 1
ATOM 4235 C CA . THR C 1 233 ? -45.225 -7.786 -55.773 1.00 96.13 233 THR E CA 1
ATOM 4236 C C . THR C 1 233 ? -45.403 -6.358 -55.249 1.00 94.68 233 THR E C 1
ATOM 4237 O O . THR C 1 233 ? -44.455 -5.583 -55.236 1.00 95.06 233 THR E O 1
ATOM 4239 N N . ARG C 1 234 ? -46.609 -5.993 -54.825 1.00 94.05 234 ARG E N 1
ATOM 4240 C CA . ARG C 1 234 ? -46.844 -4.637 -54.327 1.00 92.74 234 ARG E CA 1
ATOM 4241 C C . ARG C 1 234 ? -46.142 -4.388 -53.003 1.00 91.47 234 ARG E C 1
ATOM 4242 O O . ARG C 1 234 ? -45.909 -3.242 -52.642 1.00 90.65 234 ARG E O 1
ATOM 4250 N N . ALA C 1 235 ? -45.782 -5.458 -52.300 1.00 92.18 235 ALA E N 1
ATOM 4251 C CA . ALA C 1 235 ? -45.052 -5.342 -51.039 1.00 92.16 235 ALA E CA 1
ATOM 4252 C C . ALA C 1 235 ? -43.545 -5.235 -51.234 1.00 94.01 235 ALA E C 1
ATOM 4253 O O . ALA C 1 235 ? -42.814 -5.009 -50.285 1.00 94.89 235 ALA E O 1
ATOM 4255 N N . ASP C 1 236 ? -43.064 -5.373 -52.456 1.00 95.92 236 ASP E N 1
ATOM 4256 C CA . ASP C 1 236 ? -41.636 -5.617 -52.637 1.00 99.10 236 ASP E CA 1
ATOM 4257 C C . ASP C 1 236 ? -40.728 -4.389 -52.466 1.00 98.84 236 ASP E C 1
ATOM 4258 O O . ASP C 1 236 ? -40.996 -3.318 -52.998 1.00 97.88 236 ASP E O 1
ATOM 4263 N N . LYS C 1 237 ? -39.646 -4.574 -51.711 1.00 100.31 237 LYS E N 1
ATOM 4264 C CA . LYS C 1 237 ? -38.636 -3.535 -51.531 1.00 101.02 237 LYS E CA 1
ATOM 4265 C C . LYS C 1 237 ? -37.621 -3.658 -52.632 1.00 103.52 237 LYS E C 1
ATOM 4266 O O . LYS C 1 237 ? -37.334 -4.764 -53.101 1.00 105.24 237 LYS E O 1
ATOM 4268 N N . LEU C 1 238 ? -37.101 -2.513 -53.059 1.00 104.21 238 LEU E N 1
ATOM 4269 C CA . LEU C 1 238 ? -35.854 -2.474 -53.804 1.00 106.95 238 LEU E CA 1
ATOM 4270 C C . LEU C 1 238 ? -34.797 -1.881 -52.884 1.00 108.81 238 LEU E C 1
ATOM 4271 O O . LEU C 1 238 ? -35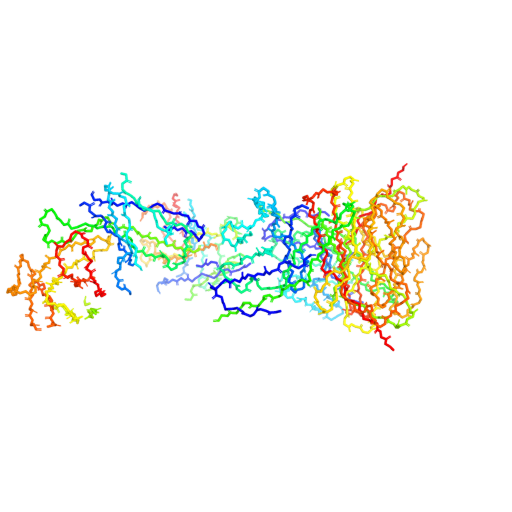.037 -0.869 -52.230 1.00 106.78 238 LEU E O 1
ATOM 4276 N N . ILE C 1 239 ? -33.648 -2.547 -52.805 1.00 112.76 239 ILE E N 1
ATOM 4277 C CA . ILE C 1 239 ? -32.512 -2.069 -52.003 1.00 116.07 239 ILE E CA 1
ATOM 4278 C C . ILE C 1 239 ? -31.620 -1.106 -52.812 1.00 119.04 239 ILE E C 1
ATOM 4279 O O . ILE C 1 239 ? -31.777 -0.958 -54.027 1.00 118.69 239 ILE E O 1
ATOM 4281 N N . PHE C 1 240 ? -30.678 -0.454 -52.148 1.00 122.25 240 PHE E N 1
ATOM 4282 C CA . PHE C 1 240 ? -30.015 0.677 -52.790 1.00 125.70 240 PHE E CA 1
ATOM 4283 C C . PHE C 1 240 ? -28.490 0.799 -52.693 1.00 130.92 240 PHE E C 1
ATOM 4284 O O . PHE C 1 240 ? -27.894 0.810 -51.605 1.00 132.03 240 PHE E O 1
ATOM 4292 N N . GLY C 1 241 ? -27.883 0.918 -53.870 1.00 133.91 241 GLY E N 1
ATOM 4293 C CA . GLY C 1 241 ? -26.548 1.452 -53.981 1.00 139.33 241 GLY E CA 1
ATOM 4294 C C . GLY C 1 241 ? -26.622 2.920 -53.606 1.00 139.65 241 GLY E C 1
ATOM 4295 O O . GLY C 1 241 ? -27.713 3.446 -53.350 1.00 135.65 241 GLY E O 1
ATOM 4296 N N . LYS C 1 242 ? -25.462 3.576 -53.574 1.00 144.54 242 LYS E N 1
ATOM 4297 C CA . LYS C 1 242 ? -25.370 4.980 -53.190 1.00 145.62 242 LYS E CA 1
ATOM 4298 C C . LYS C 1 242 ? -25.132 5.857 -54.412 1.00 148.19 242 LYS E C 1
ATOM 4299 O O . LYS C 1 242 ? -25.261 7.120 -54.298 1.00 149.17 242 LYS E O 1
ATOM 4301 N N . VAL D 1 12 ? -19.625 36.662 -40.167 1.00 132.60 12 VAL G N 1
ATOM 4302 C CA . VAL D 1 12 ? -19.069 37.336 -38.952 1.00 128.64 12 VAL G CA 1
ATOM 4303 C C . VAL D 1 12 ? -20.141 37.454 -37.876 1.00 130.31 12 VAL G C 1
ATOM 4304 O O . VAL D 1 12 ? -20.942 38.387 -37.888 1.00 128.58 12 VAL G O 1
ATOM 4306 N N . ILE D 1 13 ? -20.147 36.497 -36.951 1.00 134.52 13 ILE G N 1
ATOM 4307 C CA . ILE D 1 13 ? -21.131 36.455 -35.869 1.00 136.93 13 ILE G CA 1
ATOM 4308 C C . ILE D 1 13 ? -20.615 37.188 -34.634 1.00 132.81 13 ILE G C 1
ATOM 4309 O O . ILE D 1 13 ? -19.531 36.891 -34.133 1.00 131.60 13 ILE G O 1
ATOM 4311 N N . SER D 1 18 ? -17.683 44.143 -27.499 1.00 126.88 18 SER G N 1
ATOM 4312 C CA . SER D 1 18 ? -16.974 43.343 -28.500 1.00 126.41 18 SER G CA 1
ATOM 4313 C C . SER D 1 18 ? -16.404 44.230 -29.620 1.00 122.63 18 SER G C 1
ATOM 4314 O O . SER D 1 18 ? -16.531 45.458 -29.582 1.00 120.56 18 SER G O 1
ATOM 4316 N N . SER D 1 19 ? -15.787 43.608 -30.624 1.00 122.34 19 SER G N 1
ATOM 4317 C CA . SER D 1 19 ? -15.152 44.358 -31.710 1.00 118.58 19 SER G CA 1
ATOM 4318 C C . SER D 1 19 ? -15.016 43.504 -32.978 1.00 118.55 19 SER G C 1
ATOM 4319 O O . SER D 1 19 ? -14.453 42.412 -32.930 1.00 121.67 19 SER G O 1
ATOM 4322 N N . ALA D 1 20 ? -15.510 44.001 -34.110 1.00 116.01 20 ALA G N 1
ATOM 4323 C CA . ALA D 1 20 ? -15.486 43.229 -35.365 1.00 116.69 20 ALA G CA 1
ATOM 4324 C C . ALA D 1 20 ? -14.580 43.823 -36.441 1.00 113.85 20 ALA G C 1
ATOM 4325 O O . ALA D 1 20 ? -14.648 45.010 -36.725 1.00 110.91 20 ALA G O 1
ATOM 4327 N N . GLU D 1 21 ? -13.756 42.976 -37.052 1.00 115.90 21 GLU G N 1
ATOM 4328 C CA . GLU D 1 21 ? -12.846 43.381 -38.119 1.00 114.94 21 GLU G CA 1
ATOM 4329 C C . GLU D 1 21 ? -13.510 43.123 -39.466 1.00 115.96 21 GLU G C 1
ATOM 4330 O O . GLU D 1 21 ? -14.313 42.201 -39.598 1.00 119.00 21 GLU G O 1
ATOM 4336 N N . ILE D 1 22 ? -13.184 43.945 -40.462 1.00 114.15 22 ILE G N 1
ATOM 4337 C CA . ILE D 1 22 ? -13.760 43.800 -41.799 1.00 115.09 22 ILE G CA 1
ATOM 4338 C C . ILE D 1 22 ? -12.705 44.149 -42.848 1.00 114.67 22 ILE G C 1
ATOM 4339 O O . ILE D 1 22 ? -12.193 45.269 -42.875 1.00 111.67 22 ILE G O 1
ATOM 4341 N N . THR D 1 23 ? -12.361 43.167 -43.684 1.00 118.61 23 THR G N 1
ATOM 4342 C CA . THR D 1 23 ? -11.310 43.329 -44.689 1.00 119.17 23 THR G CA 1
ATOM 4343 C C . THR D 1 23 ? -11.943 43.768 -46.006 1.00 119.24 23 THR G C 1
ATOM 4344 O O . THR D 1 23 ? -13.140 44.047 -46.048 1.00 118.82 23 THR G O 1
ATOM 4346 N N . CYS D 1 24 ? -11.148 43.834 -47.071 1.00 120.92 24 CYS G N 1
ATOM 4347 C CA . CYS D 1 24 ? -11.592 44.445 -48.316 1.00 119.70 24 CYS G CA 1
ATOM 4348 C C . CYS D 1 24 ? -10.746 43.949 -49.471 1.00 122.36 24 CYS G C 1
ATOM 4349 O O . CYS D 1 24 ? -9.523 44.063 -49.458 1.00 122.63 24 CYS G O 1
ATOM 4352 N N . ASP D 1 25 ? -11.417 43.414 -50.482 1.00 125.25 25 ASP G N 1
ATOM 4353 C CA . ASP D 1 25 ? -10.759 42.640 -51.530 1.00 129.63 25 ASP G CA 1
ATOM 4354 C C . ASP D 1 25 ? -10.427 43.475 -52.757 1.00 128.60 25 ASP G C 1
ATOM 4355 O O . ASP D 1 25 ? -10.058 42.932 -53.798 1.00 132.59 25 ASP G O 1
ATOM 4360 N N . LEU D 1 26 ? -10.535 44.793 -52.634 1.00 124.04 26 LEU G N 1
ATOM 4361 C CA . LEU D 1 26 ? -10.499 45.659 -53.803 1.00 123.08 26 LEU G CA 1
ATOM 4362 C C . LEU D 1 26 ? -9.113 45.862 -54.401 1.00 124.18 26 LEU G C 1
ATOM 4363 O O . LEU D 1 26 ? -8.166 46.210 -53.691 1.00 122.91 26 LEU G O 1
ATOM 4368 N N . ALA D 1 27 ? -9.025 45.653 -55.716 1.00 127.20 27 ALA G N 1
ATOM 4369 C CA . ALA D 1 27 ? -7.841 45.986 -56.512 1.00 128.91 27 ALA G CA 1
ATOM 4370 C C . ALA D 1 27 ? -6.572 45.303 -56.003 1.00 132.12 27 ALA G C 1
ATOM 4371 O O . ALA D 1 27 ? -5.538 45.948 -55.807 1.00 132.10 27 ALA G O 1
ATOM 4373 N N . GLY D 1 32 ? -6.406 55.509 -54.138 1.00 100.42 32 GLY G N 1
ATOM 4374 C CA . GLY D 1 32 ? -6.370 56.679 -53.296 1.00 99.30 32 GLY G CA 1
ATOM 4375 C C . GLY D 1 32 ? -7.374 56.521 -52.183 1.00 97.87 32 GLY G C 1
ATOM 4376 O O . GLY D 1 32 ? -7.039 56.044 -51.091 1.00 98.60 32 GLY G O 1
ATOM 4377 N N . TYR D 1 33 ? -8.613 56.911 -52.458 1.00 96.76 33 TYR G N 1
ATOM 4378 C CA . TYR D 1 33 ? -9.618 57.032 -51.408 1.00 95.85 33 TYR G CA 1
ATOM 4379 C C . TYR D 1 33 ? -10.546 55.829 -51.394 1.00 95.20 33 TYR G C 1
ATOM 4380 O O . TYR D 1 33 ? -11.233 55.576 -52.365 1.00 95.07 33 TYR G O 1
ATOM 4389 N N . ILE D 1 34 ? -10.574 55.096 -50.289 1.00 95.54 34 ILE G N 1
ATOM 4390 C CA . ILE D 1 34 ? -11.521 53.991 -50.134 1.00 96.45 34 ILE G CA 1
ATOM 4391 C C . ILE D 1 34 ? -12.781 54.512 -49.450 1.00 96.34 34 ILE G C 1
ATOM 4392 O O . ILE D 1 34 ? -12.722 55.433 -48.657 1.00 96.04 34 ILE G O 1
ATOM 4394 N N . HIS D 1 35 ? -13.924 53.920 -49.753 1.00 98.26 35 HIS G N 1
ATOM 4395 C CA . HIS D 1 35 ? -15.155 54.268 -49.059 1.00 99.52 35 HIS G CA 1
ATOM 4396 C C . HIS D 1 35 ? -15.698 53.050 -48.329 1.00 101.20 35 HIS G C 1
ATOM 4397 O O . HIS D 1 35 ? -15.280 51.929 -48.592 1.00 102.34 35 HIS G O 1
ATOM 4404 N N . TRP D 1 36 ? -16.603 53.265 -47.386 1.00 102.30 36 TRP G N 1
ATOM 4405 C CA . TRP D 1 36 ? -17.179 52.152 -46.649 1.00 104.22 36 TRP G CA 1
ATOM 4406 C C . TRP D 1 36 ? -18.646 52.388 -46.435 1.00 107.03 36 TRP G C 1
ATOM 4407 O O . TRP D 1 36 ? -19.035 53.376 -45.814 1.00 107.33 36 TRP G O 1
ATOM 4418 N N . TYR D 1 37 ? -19.457 51.470 -46.939 1.00 110.36 37 TYR G N 1
ATOM 4419 C CA . TYR D 1 37 ? -20.893 51.572 -46.787 1.00 114.18 37 TYR G CA 1
ATOM 4420 C C . TYR D 1 37 ? -21.417 50.476 -45.872 1.00 116.81 37 TYR G C 1
ATOM 4421 O O . TYR D 1 37 ? -20.724 49.495 -45.594 1.00 116.04 37 TYR G O 1
ATOM 4430 N N . LEU D 1 38 ? -22.645 50.661 -45.402 1.00 120.26 38 LEU G N 1
ATOM 4431 C CA . LEU D 1 38 ? -23.352 49.622 -44.670 1.00 124.00 38 LEU G CA 1
ATOM 4432 C C . LEU D 1 38 ? -24.805 49.566 -45.150 1.00 129.35 38 LEU G C 1
ATOM 4433 O O . LEU D 1 38 ? -25.534 50.554 -45.076 1.00 130.53 38 LEU G O 1
ATOM 4435 N N . HIS D 1 39 ? -25.211 48.412 -45.667 1.00 133.37 39 HIS G N 1
ATOM 4436 C CA . HIS D 1 39 ? -26.598 48.208 -46.065 1.00 139.88 39 HIS G CA 1
ATOM 4437 C C . HIS D 1 39 ? -27.397 47.530 -44.946 1.00 144.06 39 HIS G C 1
ATOM 4438 O O . HIS D 1 39 ? -27.025 46.461 -44.451 1.00 144.34 39 HIS G O 1
ATOM 4440 N N . GLN D 1 40 ? -28.488 48.177 -44.544 1.00 147.58 40 GLN G N 1
ATOM 4441 C CA . GLN D 1 40 ? -29.481 47.563 -43.671 1.00 153.18 40 GLN G CA 1
ATOM 4442 C C . GLN D 1 40 ? -30.838 47.529 -44.379 1.00 160.82 40 GLN G C 1
ATOM 4443 O O . GLN D 1 40 ? -31.023 48.157 -45.427 1.00 161.39 40 GLN G O 1
ATOM 4449 N N . GLU D 1 41 ? -31.785 46.794 -43.804 1.00 167.31 41 GLU G N 1
ATOM 4450 C CA . GLU D 1 41 ? -33.114 46.658 -44.395 1.00 175.89 41 GLU G CA 1
ATOM 4451 C C . GLU D 1 41 ? -33.791 48.017 -44.580 1.00 177.46 41 GLU G C 1
ATOM 4452 O O . GLU D 1 41 ? -33.826 48.562 -45.685 1.00 177.31 41 GLU G O 1
ATOM 4454 N N . PRO D 1 45 ? -28.674 51.201 -48.250 1.00 148.36 45 PRO G N 1
ATOM 4455 C CA . PRO D 1 45 ? -27.241 51.390 -48.130 1.00 141.16 45 PRO G CA 1
ATOM 4456 C C . PRO D 1 45 ? -26.838 52.854 -48.037 1.00 137.67 45 PRO G C 1
ATOM 4457 O O . PRO D 1 45 ? -27.371 53.692 -48.759 1.00 139.92 45 PRO G O 1
ATOM 4461 N N . GLN D 1 46 ? -25.914 53.141 -47.125 1.00 133.06 46 GLN G N 1
ATOM 4462 C CA . GLN D 1 46 ? -25.331 54.470 -46.987 1.00 129.85 46 GLN G CA 1
ATOM 4463 C C . GLN D 1 46 ? -23.899 54.351 -46.477 1.00 124.19 46 GLN G C 1
ATOM 4464 O O . GLN D 1 46 ? -23.484 53.295 -45.980 1.00 122.88 46 GLN G O 1
ATOM 4470 N N . ARG D 1 47 ? -23.154 55.445 -46.594 1.00 120.87 47 ARG G N 1
ATOM 4471 C CA . ARG D 1 47 ? -21.724 55.418 -46.339 1.00 115.89 47 ARG G CA 1
ATOM 4472 C C . ARG D 1 47 ? -21.388 55.847 -44.922 1.00 114.34 47 ARG G C 1
ATOM 4473 O O . ARG D 1 47 ? -21.991 56.773 -44.381 1.00 116.50 47 ARG G O 1
ATOM 4481 N N . LEU D 1 48 ? -20.414 55.162 -44.332 1.00 111.22 48 LEU G N 1
ATOM 4482 C CA . LEU D 1 48 ? -19.982 55.425 -42.963 1.00 109.80 48 LEU G CA 1
ATOM 4483 C C . LEU D 1 48 ? -18.851 56.450 -42.946 1.00 107.12 48 LEU G C 1
ATOM 4484 O O . LEU D 1 48 ? -18.830 57.362 -42.120 1.00 107.54 48 LEU G O 1
ATOM 4489 N N . LEU D 1 49 ? -17.910 56.289 -43.872 1.00 104.59 49 LEU G N 1
ATOM 4490 C CA . LEU D 1 49 ? -16.670 57.061 -43.861 1.00 102.35 49 LEU G CA 1
ATOM 4491 C C . LEU D 1 49 ? -16.018 56.997 -45.233 1.00 100.20 49 LEU G C 1
ATOM 4492 O O . LEU D 1 49 ? -16.517 56.294 -46.115 1.00 100.57 49 LEU G O 1
ATOM 4494 N N . TYR D 1 50 ? -14.914 57.724 -45.411 1.00 98.08 50 TYR G N 1
ATOM 4495 C CA . TYR D 1 50 ? -13.971 57.421 -46.491 1.00 96.69 50 TYR G CA 1
ATOM 4496 C C . TYR D 1 50 ? -12.535 57.665 -46.036 1.00 95.63 50 TYR G C 1
ATOM 4497 O O . TYR D 1 50 ? -12.266 58.589 -45.282 1.00 96.99 50 TYR G O 1
ATOM 4506 N N . TYR D 1 51 ? -11.619 56.825 -46.508 1.00 94.41 51 TYR G N 1
ATOM 4507 C CA . TYR D 1 51 ? -10.252 56.722 -45.976 1.00 94.02 51 TYR G CA 1
ATOM 4508 C C . TYR D 1 51 ? -9.240 57.077 -47.070 1.00 93.58 51 TYR G C 1
ATOM 4509 O O . TYR D 1 51 ? -9.356 56.576 -48.198 1.00 93.43 51 TYR G O 1
ATOM 4518 N N . ASP D 1 52 ? -8.280 57.956 -46.768 1.00 93.55 52 ASP G N 1
ATOM 4519 C CA . ASP D 1 52 ? -7.134 58.170 -47.675 1.00 94.49 52 ASP G CA 1
ATOM 4520 C C . ASP D 1 52 ? -5.939 57.416 -47.120 1.00 95.95 52 ASP G C 1
ATOM 4521 O O . ASP D 1 52 ? -5.346 57.811 -46.110 1.00 97.53 52 ASP G O 1
ATOM 4523 N N . SER D 1 53 ? -5.623 56.295 -47.765 1.00 95.97 53 SER G N 1
AT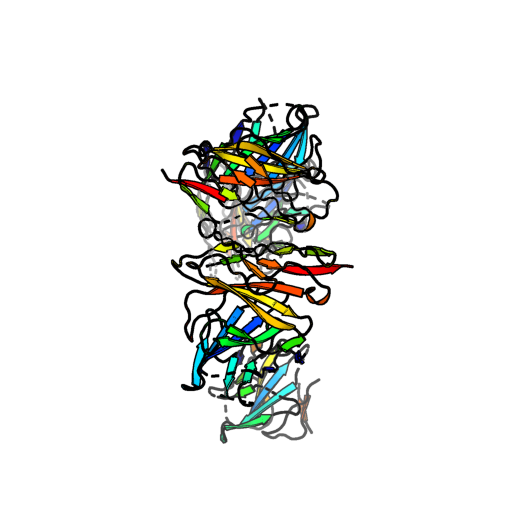OM 4524 C CA . SER D 1 53 ? -4.390 55.565 -47.497 1.00 97.72 53 SER G CA 1
ATOM 4525 C C . SER D 1 53 ? -3.235 56.579 -47.443 1.00 99.73 53 SER G C 1
ATOM 4526 O O . SER D 1 53 ? -2.462 56.620 -46.486 1.00 101.33 53 SER G O 1
ATOM 4528 N N . TYR D 1 54 ? -3.174 57.420 -48.475 1.00 99.59 54 TYR G N 1
ATOM 4529 C CA . TYR D 1 54 ? -2.199 58.502 -48.586 1.00 102.32 54 TYR G CA 1
ATOM 4530 C C . TYR D 1 54 ? -1.791 59.081 -47.241 1.00 104.07 54 TYR G C 1
ATOM 4531 O O . TYR D 1 54 ? -0.698 58.827 -46.742 1.00 107.80 54 TYR G O 1
ATOM 4533 N N . THR D 1 55 ? -2.694 59.868 -46.665 1.00 102.05 55 THR G N 1
ATOM 4534 C CA . THR D 1 55 ? -2.404 60.670 -45.491 1.00 103.98 55 THR G CA 1
ATOM 4535 C C . THR D 1 55 ? -2.781 59.908 -44.217 1.00 103.07 55 THR G C 1
ATOM 4536 O O . THR D 1 55 ? -2.679 60.445 -43.097 1.00 105.06 55 THR G O 1
ATOM 4538 N N . SER D 1 56 ? -3.205 58.655 -44.391 1.00 100.29 56 SER G N 1
ATOM 4539 C CA . SER D 1 56 ? -3.766 57.868 -43.294 1.00 99.18 56 SER G CA 1
ATOM 4540 C C . SER D 1 56 ? -4.953 58.620 -42.703 1.00 97.52 56 SER G C 1
ATOM 4541 O O . SER D 1 56 ? -5.318 58.407 -41.549 1.00 97.73 56 SER G O 1
ATOM 4543 N N . SER D 1 57 ? -5.545 59.501 -43.510 1.00 97.00 57 SER G N 1
ATOM 4544 C CA . SER D 1 57 ? -6.570 60.436 -43.047 1.00 96.88 57 SER G CA 1
ATOM 4545 C C . SER D 1 57 ? -7.929 59.756 -43.056 1.00 94.17 57 SER G C 1
ATOM 4546 O O . SER D 1 57 ? -8.153 58.859 -43.836 1.00 93.04 57 SER G O 1
ATOM 4548 N N . VAL D 1 58 ? -8.838 60.176 -42.190 1.00 95.12 58 VAL G N 1
ATOM 4549 C CA . VAL D 1 58 ? -10.193 59.639 -42.212 1.00 93.96 58 VAL G CA 1
ATOM 4550 C C . VAL D 1 58 ? -11.257 60.718 -42.025 1.00 95.68 58 VAL G C 1
ATOM 4551 O O . VAL D 1 58 ? -11.114 61.591 -41.164 1.00 97.86 58 VAL G O 1
ATOM 4555 N N . VAL D 1 59 ? -12.336 60.623 -42.804 1.00 95.33 59 VAL G N 1
ATOM 4556 C CA . VAL D 1 59 ? -13.405 61.617 -42.786 1.00 97.86 59 VAL G CA 1
ATOM 4557 C C . VAL D 1 59 ? -14.770 60.989 -42.523 1.00 99.10 59 VAL G C 1
ATOM 4558 O O . VAL D 1 59 ? -15.410 60.459 -43.430 1.00 98.62 59 VAL G O 1
ATOM 4562 N N . LEU D 1 60 ? -15.218 61.074 -41.275 1.00 102.51 60 LEU G N 1
ATOM 4563 C CA . LEU D 1 60 ? -16.492 60.484 -40.851 1.00 104.17 60 LEU G CA 1
ATOM 4564 C C . LEU D 1 60 ? -17.704 61.240 -41.391 1.00 107.21 60 LEU G C 1
ATOM 4565 O O . LEU D 1 60 ? -17.605 62.396 -41.791 1.00 108.96 60 LEU G O 1
ATOM 4570 N N . GLU D 1 61 ? -18.851 60.568 -41.381 1.00 109.10 61 GLU G N 1
ATOM 4571 C CA . GLU D 1 61 ? -20.127 61.213 -41.662 1.00 113.40 61 GLU G CA 1
ATOM 4572 C C . GLU D 1 61 ? -20.730 61.816 -40.394 1.00 117.37 61 GLU G C 1
ATOM 4573 O O . GLU D 1 61 ? -20.304 61.512 -39.276 1.00 117.24 61 GLU G O 1
ATOM 4579 N N . SER D 1 62 ? -21.729 62.672 -40.576 1.00 121.66 62 SER G N 1
ATOM 4580 C CA . SER D 1 62 ? -22.451 63.232 -39.448 1.00 126.33 62 SER G CA 1
ATOM 4581 C C . SER D 1 62 ? -23.086 62.088 -38.652 1.00 126.78 62 SER G C 1
ATOM 4582 O O . SER D 1 62 ? -23.755 61.222 -39.219 1.00 126.49 62 SER G O 1
ATOM 4584 N N . GLY D 1 63 ? -22.851 62.078 -37.342 1.00 127.99 63 GLY G N 1
ATOM 4585 C CA . GLY D 1 63 ? -23.456 61.081 -36.454 1.00 129.13 63 GLY G CA 1
ATOM 4586 C C . GLY D 1 63 ? -22.502 60.030 -35.907 1.00 125.21 63 GLY G C 1
ATOM 4587 O O . GLY D 1 63 ? -22.649 59.591 -34.750 1.00 126.74 63 GLY G O 1
ATOM 4588 N N . ILE D 1 64 ? -21.523 59.638 -36.727 1.00 120.32 64 ILE G N 1
ATOM 4589 C CA . ILE D 1 64 ? -20.668 58.484 -36.429 1.00 117.11 64 ILE G CA 1
ATOM 4590 C C . ILE D 1 64 ? -19.835 58.628 -35.139 1.00 117.49 64 ILE G C 1
ATOM 4591 O O . ILE D 1 64 ? -19.306 59.696 -34.821 1.00 118.40 64 ILE G O 1
ATOM 4593 N N . LYS D 1 68 ? -15.027 54.246 -32.811 1.00 101.76 68 LYS G N 1
ATOM 4594 C CA . LYS D 1 68 ? -15.994 53.392 -33.513 1.00 101.30 68 LYS G CA 1
ATOM 4595 C C . LYS D 1 68 ? -15.395 52.590 -34.672 1.00 99.90 68 LYS G C 1
ATOM 4596 O O . LYS D 1 68 ? -15.374 51.356 -34.635 1.00 101.08 68 LYS G O 1
ATOM 4601 N N . TYR D 1 69 ? -14.930 53.270 -35.713 1.00 98.22 69 TYR G N 1
ATOM 4602 C CA . TYR D 1 69 ? -14.533 52.558 -36.915 1.00 97.37 69 TYR G CA 1
ATOM 4603 C C . TYR D 1 69 ? -13.055 52.731 -37.192 1.00 97.12 69 TYR G C 1
ATOM 4604 O O . TYR D 1 69 ? -12.667 53.543 -38.025 1.00 96.84 69 TYR G O 1
ATOM 4613 N N . ASP D 1 70 ? -12.224 51.944 -36.527 1.00 98.56 70 ASP G N 1
ATOM 4614 C CA . ASP D 1 70 ? -10.793 52.037 -36.766 1.00 99.33 70 ASP G CA 1
ATOM 4615 C C . ASP D 1 70 ? -10.406 51.377 -38.103 1.00 98.89 70 ASP G C 1
ATOM 4616 O O . ASP D 1 70 ? -10.685 50.197 -38.340 1.00 100.07 70 ASP G O 1
ATOM 4621 N N . THR D 1 71 ? -9.777 52.171 -38.974 1.00 97.97 71 THR G N 1
ATOM 4622 C CA . THR D 1 71 ? -9.467 51.778 -40.352 1.00 97.15 71 THR G CA 1
ATOM 4623 C C . THR D 1 71 ? -7.964 51.746 -40.571 1.00 98.41 71 THR G C 1
ATOM 4624 O O . THR D 1 71 ? -7.251 52.648 -40.130 1.00 99.68 71 THR G O 1
ATOM 4628 N N . TYR D 1 72 ? -7.489 50.720 -41.277 1.00 98.82 72 TYR G N 1
ATOM 4629 C CA . TYR D 1 72 ? -6.070 50.386 -41.290 1.00 100.30 72 TYR G CA 1
ATOM 4630 C C . TYR D 1 72 ? -5.638 49.794 -42.632 1.00 101.45 72 TYR G C 1
ATOM 4631 O O . TYR D 1 72 ? -5.170 50.516 -43.537 1.00 101.73 72 TYR G O 1
ATOM 4640 N N . ASN D 1 78 ? -4.731 44.914 -47.830 1.00 134.08 78 ASN G N 1
ATOM 4641 C CA . ASN D 1 78 ? -4.501 45.414 -46.466 1.00 132.29 78 ASN G CA 1
ATOM 4642 C C . ASN D 1 78 ? -5.717 46.072 -45.845 1.00 127.33 78 ASN G C 1
ATOM 4643 O O . ASN D 1 78 ? -5.893 46.049 -44.626 1.00 127.28 78 ASN G O 1
ATOM 4648 N N . LEU D 1 79 ? -6.522 46.706 -46.685 1.00 123.63 79 LEU G N 1
ATOM 4649 C CA . LEU D 1 79 ? -7.623 47.517 -46.210 1.00 119.52 79 LEU G CA 1
ATOM 4650 C C . LEU D 1 79 ? -8.468 46.738 -45.198 1.00 119.22 79 LEU G C 1
ATOM 4651 O O . LEU D 1 79 ? -9.082 45.728 -45.541 1.00 120.87 79 LEU G O 1
ATOM 4653 N N . ARG D 1 80 ? -8.471 47.199 -43.951 1.00 117.43 80 ARG G N 1
ATOM 4654 C CA . ARG D 1 80 ? -9.264 46.573 -42.905 1.00 117.91 80 ARG G CA 1
ATOM 4655 C C . ARG D 1 80 ? -9.885 47.660 -42.043 1.00 115.45 80 ARG G C 1
ATOM 4656 O O . ARG D 1 80 ? -9.369 48.776 -41.989 1.00 114.26 80 ARG G O 1
ATOM 4658 N N . MET D 1 81 ? -10.991 47.333 -41.375 1.00 115.40 81 MET G N 1
ATOM 4659 C CA . MET D 1 81 ? -11.694 48.298 -40.526 1.00 113.46 81 MET G CA 1
ATOM 4660 C C . MET D 1 81 ? -12.292 47.663 -39.264 1.00 114.31 81 MET G C 1
ATOM 4661 O O . MET D 1 81 ? -13.337 47.017 -39.319 1.00 115.25 81 MET G O 1
ATOM 4666 N N . ILE D 1 82 ? -11.646 47.865 -38.120 1.00 114.35 82 ILE G N 1
ATOM 4667 C CA . ILE D 1 82 ? -12.189 47.355 -36.859 1.00 115.71 82 ILE G CA 1
ATOM 4668 C C . ILE D 1 82 ? -13.374 48.213 -36.402 1.00 114.64 82 ILE G C 1
ATOM 4669 O O . ILE D 1 82 ? -13.223 49.390 -36.092 1.00 113.52 82 ILE G O 1
ATOM 4671 N N . LEU D 1 83 ? -14.559 47.614 -36.409 1.00 116.00 83 LEU G N 1
ATOM 4672 C CA . LEU D 1 83 ? -15.759 48.230 -35.858 1.00 116.06 83 LEU G CA 1
ATOM 4673 C C . LEU D 1 83 ? -15.783 47.987 -34.339 1.00 117.93 83 LEU G C 1
ATOM 4674 O O . LEU D 1 83 ? -16.203 46.930 -33.872 1.00 119.71 83 LEU G O 1
ATOM 4676 N N . ARG D 1 84 ? -15.322 48.981 -33.583 1.00 117.63 84 ARG G N 1
ATOM 4677 C CA . ARG D 1 84 ? -15.121 48.856 -32.135 1.00 119.67 84 ARG G CA 1
ATOM 4678 C C . ARG D 1 84 ? -16.431 48.947 -31.361 1.00 121.86 84 ARG G C 1
ATOM 4679 O O . ARG D 1 84 ? -16.808 48.015 -30.643 1.00 124.57 84 ARG G O 1
ATOM 4681 N N . ILE D 1 87 ? -22.372 46.583 -30.640 1.00 137.18 87 ILE G N 1
ATOM 4682 C CA . ILE D 1 87 ? -23.817 46.786 -30.490 1.00 141.45 87 ILE G CA 1
ATOM 4683 C C . ILE D 1 87 ? -24.643 45.991 -31.522 1.00 143.90 87 ILE G C 1
ATOM 4684 O O . ILE D 1 87 ? -24.086 45.275 -32.362 1.00 142.43 87 ILE G O 1
ATOM 4686 N N . GLU D 1 88 ? -25.969 46.125 -31.450 1.00 148.26 88 GLU G N 1
ATOM 4687 C CA . GLU D 1 88 ? -26.885 45.312 -32.262 1.00 152.08 88 GLU G CA 1
ATOM 4688 C C . GLU D 1 88 ? -27.458 46.071 -33.453 1.00 151.50 88 GLU G C 1
ATOM 4689 O O . GLU D 1 88 ? -28.029 45.464 -34.361 1.00 154.34 88 GLU G O 1
ATOM 4691 N N . ASN D 1 89 ? -27.320 47.394 -33.446 1.00 148.46 89 ASN G N 1
ATOM 4692 C CA . ASN D 1 89 ? -27.675 48.198 -34.614 1.00 147.33 89 ASN G CA 1
ATOM 4693 C C . ASN D 1 89 ? -26.587 48.081 -35.682 1.00 141.80 89 ASN G C 1
ATOM 4694 O O . ASN D 1 89 ? -26.805 48.426 -36.842 1.00 141.12 89 ASN G O 1
ATOM 4699 N N . ASP D 1 90 ? -25.425 47.569 -35.278 1.00 138.26 90 ASP G N 1
ATOM 4700 C CA . ASP D 1 90 ? -24.259 47.457 -36.160 1.00 133.54 90 ASP G CA 1
ATOM 4701 C C . ASP D 1 90 ? -24.388 46.351 -37.223 1.00 134.80 90 ASP G C 1
ATOM 4702 O O . ASP D 1 90 ? -23.587 46.293 -38.168 1.00 131.54 90 ASP G O 1
ATOM 4707 N N . SER D 1 91 ? -25.400 45.494 -37.072 1.00 139.77 91 SER G N 1
ATOM 4708 C CA . SER D 1 91 ? -25.614 44.356 -37.973 1.00 142.48 91 SER G CA 1
ATOM 4709 C C . SER D 1 91 ? -26.043 44.789 -39.375 1.00 142.51 91 SER G C 1
ATOM 4710 O O . SER D 1 91 ? -26.877 45.684 -39.530 1.00 143.46 91 SER G O 1
ATOM 4712 N N . GLY D 1 92 ? -25.464 44.137 -40.385 1.00 141.84 92 GLY G N 1
ATOM 4713 C CA . GLY D 1 92 ? -25.756 44.430 -41.793 1.00 142.14 92 GLY G CA 1
ATOM 4714 C C . GLY D 1 92 ? -24.589 44.110 -42.716 1.00 138.79 92 GLY G C 1
ATOM 4715 O O . GLY D 1 92 ? -23.555 43.608 -42.273 1.00 136.61 92 GLY G O 1
ATOM 4716 N N . VAL D 1 93 ? -24.755 44.413 -44.002 1.00 138.94 93 VAL G N 1
ATOM 4717 C CA . VAL D 1 93 ? -23.727 44.141 -45.013 1.00 136.61 93 VAL G CA 1
ATOM 4718 C C . VAL D 1 93 ? -22.781 45.329 -45.212 1.00 130.37 93 VAL G C 1
ATOM 4719 O O . VAL D 1 93 ? -23.201 46.394 -45.679 1.00 129.38 93 VAL G O 1
ATOM 4721 N N . TYR D 1 94 ? -21.505 45.131 -44.876 1.00 126.60 94 TYR G N 1
ATOM 4722 C CA . TYR D 1 94 ? -20.483 46.170 -45.023 1.00 121.04 94 TYR G CA 1
ATOM 4723 C C . TYR D 1 94 ? -19.826 46.124 -46.412 1.00 120.00 94 TYR G C 1
ATOM 4724 O O . TYR D 1 94 ? -19.629 45.052 -46.967 1.00 122.59 94 TYR G O 1
ATOM 4726 N N . TYR D 1 95 ? -19.496 47.289 -46.967 1.00 116.64 95 TYR G N 1
ATOM 4727 C CA . TYR D 1 95 ? -18.931 47.380 -48.321 1.00 116.01 95 TYR G CA 1
ATOM 4728 C C . TYR D 1 95 ? -17.863 48.457 -48.422 1.00 111.19 95 TYR G C 1
ATOM 4729 O O . TYR D 1 95 ? -18.145 49.640 -48.240 1.00 109.09 95 TYR G O 1
ATOM 4738 N N . CYS D 1 96 ? -16.644 48.049 -48.747 1.00 110.06 96 CYS G N 1
ATOM 4739 C CA . CYS D 1 96 ? -15.619 48.998 -49.157 1.00 107.13 96 CYS G CA 1
ATOM 4740 C C . CYS D 1 96 ? -15.821 49.337 -50.638 1.00 106.71 96 CYS G C 1
ATOM 4741 O O . CYS D 1 96 ? -16.244 48.488 -51.420 1.00 109.42 96 CYS G O 1
ATOM 4744 N N . ALA D 1 97 ? -15.532 50.581 -51.015 1.00 103.53 97 ALA G N 1
ATOM 4745 C CA . ALA D 1 97 ? -15.732 51.037 -52.397 1.00 103.60 97 ALA G CA 1
ATOM 4746 C C . ALA D 1 97 ? -14.734 52.130 -52.789 1.00 100.37 97 ALA G C 1
ATOM 4747 O O . ALA D 1 97 ? -14.297 52.903 -51.940 1.00 97.84 97 ALA G O 1
ATOM 4749 N N . THR D 1 98 ? -14.371 52.166 -54.071 1.00 100.66 98 THR G N 1
ATOM 4750 C CA . THR D 1 98 ? -13.454 53.167 -54.610 1.00 99.53 98 THR G CA 1
ATOM 4751 C C . THR D 1 98 ? -13.896 53.515 -56.023 1.00 101.91 98 THR G C 1
ATOM 4752 O O . THR D 1 98 ? -14.511 52.696 -56.691 1.00 105.15 98 THR G O 1
ATOM 4754 N N . TRP D 1 99 ? -13.594 54.725 -56.479 1.00 101.71 99 TRP G N 1
ATOM 4755 C CA . TRP D 1 99 ? -13.965 55.139 -57.827 1.00 104.10 99 TRP G CA 1
ATOM 4756 C C . TRP D 1 99 ? -13.051 54.509 -58.875 1.00 106.12 99 TRP G C 1
ATOM 4757 O O . TRP D 1 99 ? -11.879 54.264 -58.616 1.00 105.09 99 TRP G O 1
ATOM 4768 N N . ASP D 1 100 ? -13.605 54.254 -60.060 1.00 109.87 100 ASP G N 1
ATOM 4769 C CA . ASP D 1 100 ? -12.860 53.671 -61.188 1.00 113.16 100 ASP G CA 1
ATOM 4770 C C . ASP D 1 100 ? -11.571 54.428 -61.507 1.00 113.05 100 ASP G C 1
ATOM 4771 O O . ASP D 1 100 ? -11.340 55.531 -61.025 1.00 111.14 100 ASP G O 1
ATOM 4773 N N . GLN D 1 101 ? -10.729 53.811 -62.326 1.00 116.38 101 GLN G N 1
ATOM 4774 C CA . GLN D 1 101 ? -9.497 54.441 -62.773 1.00 117.03 101 GLN G CA 1
ATOM 4775 C C . GLN D 1 101 ? -9.828 55.714 -63.541 1.00 117.28 101 GLN G C 1
ATOM 4776 O O . GLN D 1 101 ? -9.342 56.793 -63.206 1.00 115.87 101 GLN G O 1
ATOM 4778 N N . ASN D 1 102 ? -10.679 55.580 -64.555 1.00 119.80 102 ASN G N 1
ATOM 4779 C CA . ASN D 1 102 ? -11.051 56.704 -65.406 1.00 120.93 102 ASN G CA 1
ATOM 4780 C C . ASN D 1 102 ? -12.272 57.440 -64.873 1.00 119.72 102 ASN G C 1
ATOM 4781 O O . ASN D 1 102 ? -13.061 57.998 -65.643 1.00 121.73 102 ASN G O 1
ATOM 4783 N N . TYR D 1 103 ? -12.434 57.419 -63.552 1.00 117.09 103 TYR G N 1
ATOM 4784 C CA . TYR D 1 103 ? -13.573 58.066 -62.875 1.00 116.49 103 TYR G CA 1
ATOM 4785 C C . TYR D 1 103 ? -14.943 57.916 -63.572 1.00 119.40 103 TYR G C 1
ATOM 4786 O O . TYR D 1 103 ? -15.730 58.857 -63.591 1.00 120.26 103 TYR G O 1
ATOM 4795 N N . TYR D 1 104 ? -15.235 56.738 -64.121 1.00 121.60 104 TYR G N 1
ATOM 4796 C CA . TYR D 1 104 ? -16.538 56.504 -64.744 1.00 125.14 104 TYR G CA 1
ATOM 4797 C C . TYR D 1 104 ? -17.543 55.875 -63.788 1.00 124.14 104 TYR G C 1
ATOM 4798 O O . TYR D 1 104 ? -18.663 56.358 -63.671 1.00 125.77 104 TYR G O 1
ATOM 4807 N N . LYS D 1 105 ? -17.151 54.780 -63.135 1.00 121.82 105 LYS G N 1
ATOM 4808 C CA . LYS D 1 105 ? -17.996 54.124 -62.125 1.00 120.84 105 LYS G CA 1
ATOM 4809 C C . LYS D 1 105 ? -17.241 53.939 -60.807 1.00 115.44 105 LYS G C 1
ATOM 4810 O O . LYS D 1 105 ? -16.026 54.079 -60.763 1.00 112.74 105 LYS G O 1
ATOM 4812 N N . LYS D 1 106 ? -17.959 53.622 -59.735 1.00 113.98 106 LYS G N 1
ATOM 4813 C CA . LYS D 1 106 ? -17.308 53.251 -58.476 1.00 110.44 106 LYS G CA 1
ATOM 4814 C C . LYS D 1 106 ? -17.336 51.738 -58.272 1.00 111.81 106 LYS G C 1
ATOM 4815 O O . LYS D 1 106 ? -18.400 51.127 -58.218 1.00 114.69 106 LYS G O 1
ATOM 4817 N N . LEU D 1 107 ? -16.158 51.136 -58.165 1.00 110.56 107 LEU G N 1
ATOM 4818 C CA . LEU D 1 107 ? -16.060 49.707 -57.905 1.00 112.84 107 LEU G CA 1
ATOM 4819 C C . LEU D 1 107 ? -16.396 49.433 -56.438 1.00 111.61 107 LEU G C 1
ATOM 4820 O O . LEU D 1 107 ? -16.178 50.281 -55.575 1.00 107.98 107 LEU G O 1
ATOM 4822 N N . PHE D 1 108 ? -16.944 48.251 -56.166 1.00 115.57 108 PHE G N 1
ATOM 4823 C CA . PHE D 1 108 ? -17.327 47.851 -54.804 1.00 115.06 108 PHE G CA 1
ATOM 4824 C C . PHE D 1 108 ? -16.686 46.537 -54.369 1.00 117.19 108 PHE G C 1
ATOM 4825 O O . PHE D 1 108 ? -16.292 45.711 -55.192 1.00 120.56 108 PHE G O 1
ATOM 4833 N N . GLY D 1 109 ? -16.611 46.340 -53.060 1.00 116.29 109 GLY G N 1
ATOM 4834 C CA . GLY D 1 109 ? -16.019 45.130 -52.502 1.00 118.82 109 GLY G CA 1
ATOM 4835 C C . GLY D 1 109 ? -16.936 43.931 -52.634 1.00 124.67 109 GLY G C 1
ATOM 4836 O O . GLY D 1 109 ? -17.966 43.992 -53.312 1.00 127.57 109 GLY G O 1
ATOM 4837 N N . SER D 1 110 ? -16.552 42.836 -51.985 1.00 127.28 110 SER G N 1
ATOM 4838 C CA . SER D 1 110 ? -17.350 41.614 -51.987 1.00 133.06 110 SER G CA 1
ATOM 4839 C C . SER D 1 110 ? -18.273 41.570 -50.763 1.00 132.98 110 SER G C 1
ATOM 4840 O O . SER D 1 110 ? -19.057 40.640 -50.599 1.00 138.36 110 SER G O 1
ATOM 4842 N N . GLY D 1 111 ? -18.178 42.576 -49.901 1.00 127.63 111 GLY G N 1
ATOM 4843 C CA . GLY D 1 111 ? -19.055 42.658 -48.740 1.00 127.58 111 GLY G CA 1
ATOM 4844 C C . GLY D 1 111 ? -18.727 41.633 -47.669 1.00 129.36 111 GLY G C 1
ATOM 4845 O O . GLY D 1 111 ? -18.052 40.642 -47.944 1.00 132.60 111 GLY G O 1
ATOM 4846 N N . THR D 1 112 ? -19.206 41.877 -46.448 1.00 127.85 112 THR G N 1
ATOM 4847 C CA . THR D 1 112 ? -19.024 40.945 -45.335 1.00 129.66 112 THR G CA 1
ATOM 4848 C C . THR D 1 112 ? -20.109 41.134 -44.275 1.00 130.42 112 THR G C 1
ATOM 4849 O O . THR D 1 112 ? -20.076 42.099 -43.514 1.00 127.01 112 THR G O 1
ATOM 4851 N N . SER D 1 113 ? -21.057 40.201 -44.219 1.00 135.99 113 SER G N 1
ATOM 4852 C CA . SER D 1 113 ? -22.204 40.302 -43.306 1.00 137.98 113 SER G CA 1
ATOM 4853 C C . SER D 1 113 ? -21.824 40.233 -41.825 1.00 136.34 113 SER G C 1
ATOM 4854 O O . SER D 1 113 ? -20.818 39.640 -41.450 1.00 135.91 113 SER G O 1
ATOM 4856 N N . LEU D 1 114 ? -22.650 40.849 -40.990 1.00 136.15 114 LEU G N 1
ATOM 4857 C CA . LEU D 1 114 ? -22.403 40.907 -39.558 1.00 135.04 114 LEU G CA 1
ATOM 4858 C C . LEU D 1 114 ? -23.707 40.673 -38.808 1.00 139.76 114 LEU G C 1
ATOM 4859 O O . LEU D 1 114 ? -24.783 41.001 -39.305 1.00 142.39 114 LEU G O 1
ATOM 4861 N N . VAL D 1 115 ? -23.611 40.110 -37.609 1.00 141.48 115 VAL G N 1
ATOM 4862 C CA . VAL D 1 115 ? -24.795 39.844 -36.801 1.00 146.18 115 VAL G CA 1
ATOM 4863 C C . VAL D 1 115 ? -24.463 39.752 -35.309 1.00 145.76 115 VAL G C 1
ATOM 4864 O O . VAL D 1 115 ? -23.413 39.240 -34.919 1.00 144.21 115 VAL G O 1
ATOM 4866 N N . TYR D 1 167 ? -24.869 66.692 -62.359 1.00 134.20 167 TYR G N 1
ATOM 4867 C CA . TYR D 1 167 ? -24.838 65.533 -61.476 1.00 130.30 167 TYR G CA 1
ATOM 4868 C C . TYR D 1 167 ? -24.853 64.230 -62.273 1.00 130.68 167 TYR G C 1
ATOM 4869 O O . TYR D 1 167 ? -24.818 64.248 -63.499 1.00 133.06 167 TYR G O 1
ATOM 4878 N N . TYR D 1 168 ? -24.891 63.101 -61.573 1.00 129.23 168 TYR G N 1
ATOM 4879 C CA . TYR D 1 168 ? -24.747 61.786 -62.208 1.00 129.82 168 TYR G CA 1
ATOM 4880 C C . TYR D 1 168 ? -25.608 60.712 -61.529 1.00 131.55 168 TYR G C 1
ATOM 4881 O O . TYR D 1 168 ? -25.805 60.733 -60.314 1.00 129.40 168 TYR G O 1
ATOM 4890 N N . ILE D 1 169 ? -26.105 59.770 -62.329 1.00 135.67 169 ILE G N 1
ATOM 4891 C CA . ILE D 1 169 ? -26.847 58.620 -61.810 1.00 138.24 169 ILE G CA 1
ATOM 4892 C C . ILE D 1 169 ? -26.119 57.302 -62.127 1.00 136.47 169 ILE G C 1
ATOM 4893 O O . ILE D 1 169 ? -25.304 57.231 -63.055 1.00 135.64 169 ILE G O 1
ATOM 4895 N N . PHE D 1 170 ? -26.409 56.271 -61.332 1.00 136.60 170 PHE G N 1
ATOM 4896 C CA . PHE D 1 170 ? -25.863 54.925 -61.534 1.00 135.54 170 PHE G CA 1
ATOM 4897 C C . PHE D 1 170 ? -26.919 53.889 -61.148 1.00 140.50 170 PHE G C 1
ATOM 4898 O O . PHE D 1 170 ? -27.989 54.250 -60.655 1.00 144.39 170 PHE G O 1
ATOM 4906 N N . TRP D 1 171 ? -26.620 52.607 -61.353 1.00 141.03 171 TRP G N 1
ATOM 4907 C CA . TRP D 1 171 ? -27.549 51.541 -60.962 1.00 145.87 171 TRP G CA 1
ATOM 4908 C C . TRP D 1 171 ? -26.828 50.268 -60.516 1.00 143.36 171 TRP G C 1
ATOM 4909 O O . TRP D 1 171 ? -25.869 49.828 -61.150 1.00 141.15 171 TRP G O 1
ATOM 4920 N N . ALA D 1 227 ? -27.968 55.355 -58.127 1.00 145.35 227 ALA G N 1
ATOM 4921 C CA . ALA D 1 227 ? -27.972 56.443 -57.155 1.00 143.14 227 ALA G CA 1
ATOM 4922 C C . ALA D 1 227 ? -27.393 57.707 -57.773 1.00 141.19 227 ALA G C 1
ATOM 4923 O O . ALA D 1 227 ? -26.660 57.641 -58.757 1.00 139.68 227 ALA G O 1
ATOM 4925 N N . LEU D 1 228 ? -27.727 58.855 -57.191 1.00 141.94 228 LEU G N 1
ATOM 4926 C CA . LEU D 1 228 ? -27.213 60.132 -57.676 1.00 140.71 228 LEU G CA 1
ATOM 4927 C C . LEU D 1 228 ? -25.792 60.397 -57.151 1.00 133.73 228 LEU G C 1
ATOM 4928 O O . LEU D 1 228 ? -25.367 59.837 -56.130 1.00 129.73 228 LEU G O 1
ATOM 4930 N N . GLY D 1 229 ? -25.070 61.248 -57.878 1.00 132.50 229 GLY G N 1
ATOM 4931 C CA . GLY D 1 229 ? -23.738 61.703 -57.489 1.00 127.16 229 GLY G CA 1
ATOM 4932 C C . GLY D 1 229 ? -23.482 63.058 -58.122 1.00 128.60 229 GLY G C 1
ATOM 4933 O O . GLY D 1 229 ? -23.559 63.187 -59.339 1.00 131.30 229 GLY G O 1
ATOM 4934 N N . GLU D 1 230 ? -23.191 64.071 -57.303 1.00 127.91 230 GLU G N 1
ATOM 4935 C CA . GLU D 1 230 ? -23.054 65.449 -57.790 1.00 130.42 230 GLU G CA 1
ATOM 4936 C C . GLU D 1 230 ? -21.886 65.575 -58.757 1.00 128.48 230 GLU G C 1
ATOM 4937 O O . GLU D 1 230 ? -22.065 65.915 -59.944 1.00 131.46 230 GLU G O 1
ATOM 4939 N N . SER D 1 231 ? -20.684 65.297 -58.267 1.00 123.79 231 SER G N 1
ATOM 4940 C CA . SER D 1 231 ? -19.531 65.390 -59.139 1.00 122.30 231 SER G CA 1
ATOM 4941 C C . SER D 1 231 ? -18.707 64.108 -59.153 1.00 117.89 231 SER G C 1
ATOM 4942 O O . SER D 1 231 ? -18.742 63.328 -58.204 1.00 115.72 231 SER G O 1
ATOM 4945 N N . LEU D 1 232 ? -17.980 63.902 -60.251 1.00 117.15 232 LEU G N 1
ATOM 4946 C CA . LEU D 1 232 ? -17.133 62.720 -60.420 1.00 114.00 232 LEU G CA 1
ATOM 4947 C C . LEU D 1 232 ? -15.775 62.903 -59.716 1.00 110.56 232 LEU G C 1
ATOM 4948 O O . LEU D 1 232 ? -14.799 63.273 -60.350 1.00 110.62 232 LEU G O 1
ATOM 4950 N N . THR D 1 233 ? -15.708 62.656 -58.410 1.00 108.14 233 THR G N 1
ATOM 4951 C CA . THR D 1 233 ? -14.463 62.919 -57.666 1.00 106.24 233 THR G CA 1
ATOM 4952 C C . THR D 1 233 ? -14.168 61.939 -56.514 1.00 103.75 233 THR G C 1
ATOM 4953 O O . THR D 1 233 ? -15.074 61.440 -55.841 1.00 103.47 233 THR G O 1
ATOM 4957 N N . ARG D 1 234 ? -12.885 61.712 -56.254 1.00 102.43 234 ARG G N 1
ATOM 4958 C CA . ARG D 1 234 ? -12.483 60.796 -55.190 1.00 100.90 234 ARG G CA 1
ATOM 4959 C C . ARG D 1 234 ? -13.347 60.936 -53.927 1.00 100.45 234 ARG G C 1
ATOM 4960 O O . ARG D 1 234 ? -13.604 59.945 -53.243 1.00 99.89 234 ARG G O 1
ATOM 4962 N N . ALA D 1 235 ? -13.789 62.156 -53.616 1.00 101.24 235 ALA G N 1
ATOM 4963 C CA . ALA D 1 235 ? -14.442 62.422 -52.334 1.00 100.63 235 ALA G CA 1
ATOM 4964 C C . ALA D 1 235 ? -15.913 62.040 -52.335 1.00 101.20 235 ALA G C 1
ATOM 4965 O O . ALA D 1 235 ? -16.511 61.883 -51.268 1.00 100.95 235 ALA G O 1
ATOM 4967 N N . ASP D 1 236 ? -16.483 61.862 -53.523 1.00 102.09 236 ASP G N 1
ATOM 4968 C CA . ASP D 1 236 ? -17.939 61.806 -53.659 1.00 104.50 236 ASP G CA 1
ATOM 4969 C C . ASP D 1 236 ? -18.637 60.561 -53.151 1.00 103.76 236 ASP G C 1
ATOM 4970 O O . ASP D 1 236 ? -18.298 59.425 -53.499 1.00 102.19 236 ASP G O 1
ATOM 4975 N N . LYS D 1 237 ? -19.638 60.815 -52.319 1.00 105.51 237 LYS G N 1
ATOM 4976 C CA . LYS D 1 237 ? -20.581 59.798 -51.920 1.00 106.70 237 LYS G CA 1
ATOM 4977 C C . LYS D 1 237 ? -21.405 59.469 -53.149 1.00 109.69 237 LYS G C 1
ATOM 4978 O O . LYS D 1 237 ? -21.308 60.146 -54.183 1.00 110.59 237 LYS G O 1
ATOM 4980 N N . LEU D 1 238 ? -22.181 58.401 -53.049 1.00 111.32 238 LEU G N 1
ATOM 4981 C CA . LEU D 1 238 ? -23.241 58.149 -54.004 1.00 115.56 238 LEU G CA 1
ATOM 4982 C C . LEU D 1 238 ? -24.475 57.860 -53.145 1.00 118.63 238 LEU G C 1
ATOM 4983 O O . LEU D 1 238 ? -24.420 57.020 -52.241 1.00 117.06 238 LEU G O 1
ATOM 4986 N N . ILE D 1 239 ? -25.561 58.598 -53.396 1.00 122.70 239 ILE G N 1
ATOM 4987 C CA . ILE D 1 239 ? -26.740 58.567 -52.524 1.00 126.29 239 ILE G CA 1
ATOM 4988 C C . ILE D 1 239 ? -27.794 57.614 -53.076 1.00 131.25 239 ILE G C 1
ATOM 4989 O O . ILE D 1 239 ? -28.520 57.950 -54.015 1.00 136.10 239 ILE G O 1
ATOM 4991 N N . PHE D 1 240 ? -27.865 56.420 -52.493 1.00 130.53 240 PHE G N 1
ATOM 4992 C CA . PHE D 1 240 ? -28.795 55.395 -52.956 1.00 135.56 240 PHE G CA 1
ATOM 4993 C C . PHE D 1 240 ? -30.119 55.486 -52.200 1.00 141.14 240 PHE G C 1
ATOM 4994 O O . PHE D 1 240 ? -30.226 56.197 -51.199 1.00 140.36 240 PHE G O 1
ATOM 4996 N N . GLY D 1 241 ? -31.124 54.765 -52.690 1.00 147.31 241 GLY G N 1
ATOM 4997 C CA . GLY D 1 241 ? -32.452 54.767 -52.082 1.00 154.10 241 GLY G CA 1
ATOM 4998 C C . GLY D 1 241 ? -32.544 53.827 -50.894 1.00 153.67 241 GLY G C 1
ATOM 4999 O O . GLY D 1 241 ? -33.506 53.069 -50.759 1.00 159.74 241 GLY G O 1
#

CATH classification: 2.60.40.10 (+1 more: 2.60.40.10)

B-factor: mean 90.02, std 30.52, range [39.21, 198.14]

Foldseek 3Di:
DEEAAFQDKDKAFFDDQKKWKWWAAPLFWIDTQWMAGQVVRDIGGDPPRDPPQWDWFDSVTTMIMGGGDDQVSFTKMWMWFQPPVNPDIAITQIDGYGHHPCAKAQPDEAEEAAFQAKDKGKIAGDDPAPWWKKWKWWQDPSRGTHTDWMDTLPDQWDDDDQWTWDDDNVRRMTIIMGGRHDQRSFTWMKMWMWHDRDGRIDIHIYSTYGYGHDD/DAEAAFFAKDKDAAPDQKKWKWFDDPQFWIFTQWIAGPVVGDIDGDDPDDPPQWHAVHIIMGGGDDQVSWGKMWMWWQDPVLPRIAIGQIGTYGYHVCAKAFEAEEEAFQAKDKGKMAGDDPAPWKKKWKWFQDPSRGTHTDWIDTPVDDWDDDDQWTWDDDNVRRMTIIMGGGDDQRSFTWMKMWMWGDSDRPITTTIYSTYTYGHDD/DEAFQAKDKAAAADQKKWKWWAVWIGTAWIAGPVVRDIGGCDPCWHAVHIIMGGGDDQVSFTKMWMWWQDPVLPGIATGQIDTDGYVCPKAFVFKGKIFHDDPAPWKKKWKWDQDPSRHTDTDDIDTRPDDWDDDDFKTWDDDNGITIIGGCVMWIWMWGDSDRPIDIHTYD/DEVKDKDAFDDPQKKWKWWDDCTFTAWIAGPVVRDIGGDPPHQWDWPVGMTMNGDQVPFGWMKMWFADPVLPGIDITPTDTYVVDDDCAHWVDSDRVITGHDD

Sequence (699 aa):
SVIRQTGSSAEITCDLGYIHWYLHQEGKAPQRLLYYDSYTSSVVLESGISPGKYDTYGSKNLRMILRNLIENDSGVYYCATWDQNYYKKLFGSGTSLVVTDQKVTQAQSSVSMPVRKAVTLNCLYETSWWSYYIFWYKRLPSKEMIFLIRQGSDEQNAKSGRYSVNFKKAAKSVALTISALQLEDSAKYFCALGESLTRADKLIFGKGTRVTVEPSVIRQTGSSAEITCDLGYIHWYLHQEGKAPQRLLYYDSYTSSVVLESGISPGKYDTNLRMILRNLIENDSGVYYCATWDQNYYKKLFGSGTSLVVTDQKVTQSSVSMPVRKAVTLNCLYETSWWSYYIFWYKRLPSKEMIFLIRQGSDEQNAKSGRYSVNFKKAAKSVALTISALQLEDSAKYFCALGESLTRADKLIFGKGTRVTVEPIRQTGSSAEITCDLGYIHWYLHKAPQRLLYYDSYTSSVVLEPGKYDTNLRMILRNLIENDSGVYYCATWDQNYYKKLFGSGTSLVVTQKVTQVVTLNCLYETSWWSYYIFWYKRLPSKEMIFLIRQGSDEQNAKSGRYSVNFKKKSVALTISKYFCALGESLTRADKLIFGKVISSAEITCDLAGYIHWYLHQEPQRLLYYDSYTSSVVLESGIKYDTYNLRMILRIENDSGVYYCATWDQNYYKKLFGSGTSLVYYIFWALGESLTRADKLIFG

Nearest PDB structures (foldseek):
  3omz-assembly2_C  TM=1.005E+00  e=1.142E-43  Homo sapiens
  3omz-assembly1_A  TM=9.988E-01  e=5.770E-38  Homo sapiens
  4ndm-assembly1_B  TM=9.831E-01  e=1.579E-17  Homo sapiens
  6d7g-assembly1_D  TM=9.827E-01  e=3.417E-16  Homo sapiens
  5xov-assembly2_G  TM=9.381E-01  e=1.270E-16  Homo sapiens